Protein AF-A0A838P5G9-F1 (afdb_monomer)

Mean predicted aligned error: 15.88 Å

Secondary structure (DSSP, 8-state):
--------SSSSSSSSSS---------EEEEEEEEEETTT--B-TT-EEEESSSS-EEE--TTSEEEEEEEESEEEEEEEE-TTB--EEEEEEEE-TT-EEE--EEEPB----PPP----PPPPTT-HHHHHHHHHH-SS-EEEEEHHHHHTS---BHHHHHTTSTTEEEETTTEEEETTB-TTSEEEEETTEEPPPSSTT--SPPGGGSBGGGEEEEEEE-S--TTS-TT-SSEEEEEEE-SS-SS-EEEEEEEEE--TTTBTSEEEEPPP-TTGGGT---GGGSPPGGGTT----TT--HHHHHHHHHHTSSTTS-EEEEBPPEEEEEEEEEEEEEETTEEEEEEEEEEEEEEEEEEEEEEEEEEEE-SS-EEEEEEEEEEEEEEEEEEEEEEEEEEEETTTEEEEEEEEEEEEEEEEEEEEEEEE--

Radius of gyration: 44.43 Å; Cα contacts (8 Å, |Δi|>4): 916; chains: 1; bounding box: 111×99×99 Å

Sequence (430 aa):
MPIRYAVRSCCAFLLYLVLAGELWAQGTGRIVGRVVDAEQGAPVAGAQVELVDAPIRAVAALDGRYTLDGVPAGPVSVRVRMIGYGPKTVTGIQVPQGGTVSQDLALAGEVVQLAEISVSAEAERGTVNRALEEQRNASNIVSSITSEQIQRSPDSDAGQAVQRVSGVSVQDGKYVFVRGLGERYTTTSLNGSRIPSPEPERKVVPLDLFPAGLLEGITTSKTFTPDQPGDFSGASVNLKTREFPERRVITFSASAGLNTAATGKDLARAPLEGKEWLGFAGSARGIPAPAAGVTSLAGMSQDQINSIIGSFRNAWSARPASGLANGGFGFTVGGEDPVFSQPVGYIGSFTYSNGQEIRSGETRSLILADGTGFRPLNQTRGSTARNSVLWGGIFNLSTRLGSSSKLSLNNTYNRSADNEASELAGDNEE

pLDDT: mean 84.93, std 12.91, range [34.06, 96.0]

Foldseek 3Di:
DDDDDDPDPPVVVVVVPPPPPDPPPQFFEKEKEFEAAQPPRQGDFQKWKQWPPDRWIWGQHPRRITMTTRHGAAWTKMWIDDPQWDIDIDTGQGGHRHYYHYDYHHTYGDPPDDPDDDDDDDPDFQDPVVVVVVCVPDPFRKWKHFLVNLVVDPDFWQLRRCCPTPQWHHPPSFWIDGVNHGQQQEFEEEPLHGDQDQDPVTRTHGGRQGTSNFFRMKMWTQDDDPVDDPRHNRIYIYTYGDQADADKDKDKDKDKADDPVAAQDWDFFQDDADCVLVPDDHPQPDQFPLCVPPPDPPPPDPVSVCVNVVSVPTSQGTDTDGGHIKMKIKIKIWHWDQDPNWTKTKIKMKIKIKDKDKDAFDWDFDWDDDVVGTDTQKIKTGMKMKIKMKMKMKIKMKTADPDPDIDIDTDIDIHMHIGMDIDIDIDHPD

Nearest PDB structures (foldseek):
  8fia-assembly1_A-2  TM=3.089E-01  e=3.479E-04  Drosophila melanogaster
  1qj9-assembly1_A  TM=2.690E-01  e=4.363E-01  Escherichia coli
  8b0h-assembly1_D  TM=2.001E-01  e=2.428E+00  Homo sapiens
  6sb5-assembly1_A  TM=1.239E-01  e=6.350E-01  Mus musculus
  8a1d-assembly1_D  TM=2.658E-01  e=6.375E+00  Mus musculus

Solvent-accessible surface area (backbone atoms only — not comparable to full-atom values): 24094 Å² total; per-residue (Å²): 139,82,91,86,88,74,96,69,77,80,64,65,70,69,66,72,73,77,74,76,68,85,76,72,77,67,44,36,12,32,43,33,34,38,32,23,32,61,84,77,66,45,53,37,49,66,27,38,38,32,40,75,91,47,99,45,64,30,58,18,36,82,78,2,42,37,58,41,70,73,38,64,43,40,73,41,40,42,32,38,42,42,93,59,31,47,73,46,75,52,70,68,49,69,32,49,66,72,35,78,38,82,56,73,44,70,37,46,78,32,88,78,78,71,81,83,82,81,82,82,76,80,80,78,78,33,34,65,68,59,52,50,49,53,44,71,71,43,95,49,58,57,47,67,44,29,29,56,56,45,71,77,43,96,42,68,15,43,25,56,45,47,47,75,32,86,62,33,46,55,50,96,57,23,42,57,23,29,76,86,32,50,39,80,25,31,40,47,23,49,72,81,41,76,54,80,32,60,45,94,94,44,66,40,47,62,25,56,69,39,51,34,92,49,35,27,28,39,39,37,33,61,50,92,53,93,92,51,81,88,78,46,77,29,25,43,38,32,38,30,60,49,53,65,34,94,56,78,43,76,46,78,48,76,49,74,43,79,40,90,85,33,35,75,33,84,33,45,32,46,62,84,40,90,48,36,87,76,38,38,83,29,79,68,73,50,81,41,77,80,46,59,90,62,87,69,74,79,93,58,55,70,68,58,51,49,52,31,59,55,54,61,74,43,52,77,45,61,37,83,39,66,32,61,66,23,36,34,41,36,43,37,40,32,20,58,48,75,55,97,88,31,57,33,12,31,36,40,37,39,34,39,38,39,41,68,50,66,46,73,77,43,74,51,62,55,68,44,74,73,91,85,52,79,44,70,49,29,48,31,38,31,37,39,28,35,42,38,26,42,36,34,33,37,47,34,42,25,32,56,52,79,94,84,40,74,52,73,49,81,45,76,49,68,42,44,32,77,50,71,16,71,49,72,52,63,60,72,72,126

Structure (mmCIF, N/CA/C/O backbone):
data_AF-A0A838P5G9-F1
#
_entry.id   AF-A0A838P5G9-F1
#
loop_
_atom_site.group_PDB
_atom_site.id
_atom_site.type_symbol
_atom_site.label_atom_id
_atom_site.label_alt_id
_atom_site.label_comp_id
_atom_site.label_asym_id
_atom_site.label_entity_id
_atom_site.label_seq_id
_atom_site.pdbx_PDB_ins_code
_atom_site.Cartn_x
_atom_site.Cartn_y
_atom_site.Cartn_z
_atom_site.occupancy
_atom_site.B_iso_or_equiv
_atom_site.auth_seq_id
_atom_site.auth_comp_id
_atom_site.auth_asym_id
_atom_site.auth_atom_id
_atom_site.pdbx_PDB_model_num
ATOM 1 N N . MET A 1 1 ? -62.691 -75.522 7.517 1.00 35.53 1 MET A N 1
ATOM 2 C CA . MET A 1 1 ? -61.867 -76.159 8.572 1.00 35.53 1 MET A CA 1
ATOM 3 C C . MET A 1 1 ? -60.974 -75.094 9.199 1.00 35.53 1 MET A C 1
ATOM 5 O O . MET A 1 1 ? -60.379 -74.369 8.415 1.00 35.53 1 MET A O 1
ATOM 9 N N . PRO A 1 2 ? -60.778 -75.034 10.529 1.00 58.22 2 PRO A N 1
ATOM 10 C CA . PRO A 1 2 ? -61.745 -75.087 11.634 1.00 58.22 2 PRO A CA 1
ATOM 11 C C . PRO A 1 2 ? -61.742 -73.769 12.474 1.00 58.22 2 PRO A C 1
ATOM 13 O O . PRO A 1 2 ? -60.788 -73.009 12.421 1.00 58.22 2 PRO A O 1
ATOM 16 N N . ILE A 1 3 ? -62.867 -73.312 13.047 1.00 44.56 3 ILE A N 1
ATOM 17 C CA . ILE A 1 3 ? -63.383 -73.503 14.432 1.00 44.56 3 ILE A CA 1
ATOM 18 C C . ILE A 1 3 ? -62.380 -73.138 15.560 1.00 44.56 3 ILE A C 1
ATOM 20 O O . ILE A 1 3 ? -61.380 -73.837 15.687 1.00 44.56 3 ILE A O 1
ATOM 24 N N . ARG A 1 4 ? -62.729 -72.178 16.455 1.00 41.34 4 ARG A N 1
ATOM 25 C CA . ARG A 1 4 ? -62.987 -72.375 17.921 1.00 41.34 4 ARG A CA 1
ATOM 26 C C . ARG A 1 4 ? -62.722 -71.150 18.838 1.00 41.34 4 ARG A C 1
ATOM 28 O O . ARG A 1 4 ? -61.575 -70.769 18.994 1.00 41.34 4 ARG A O 1
ATOM 35 N N . TYR A 1 5 ? -63.786 -70.719 19.550 1.00 40.44 5 TYR A N 1
ATOM 36 C CA . TYR A 1 5 ? -63.840 -70.113 20.910 1.00 40.44 5 TYR A CA 1
ATOM 37 C C . TYR A 1 5 ? -63.117 -68.752 21.135 1.00 40.44 5 TYR A C 1
ATOM 39 O O . TYR A 1 5 ? -62.093 -68.481 20.544 1.00 40.44 5 TYR A O 1
ATOM 47 N N . ALA A 1 6 ? -63.541 -67.799 21.969 1.00 38.47 6 ALA A N 1
ATOM 48 C CA . ALA A 1 6 ? -64.527 -67.766 23.035 1.00 38.47 6 ALA A CA 1
ATOM 49 C C . ALA A 1 6 ? -64.996 -66.319 23.285 1.00 38.47 6 ALA A C 1
ATOM 51 O O . ALA A 1 6 ? -64.211 -65.374 23.320 1.00 38.47 6 ALA A O 1
ATOM 52 N N . VAL A 1 7 ? -66.288 -66.206 23.574 1.00 49.19 7 VAL A N 1
ATOM 53 C CA . VAL A 1 7 ? -66.908 -65.212 24.454 1.00 49.19 7 VAL A CA 1
ATOM 54 C C . VAL A 1 7 ? -66.029 -64.999 25.696 1.00 49.19 7 VAL A C 1
ATOM 56 O O . VAL A 1 7 ? -65.938 -65.913 26.511 1.00 49.19 7 VAL A O 1
ATOM 59 N N . ARG A 1 8 ? -65.361 -63.842 25.840 1.00 44.03 8 ARG A N 1
ATOM 60 C CA . ARG A 1 8 ? -64.748 -63.410 27.122 1.00 44.03 8 ARG A CA 1
ATOM 61 C C . ARG A 1 8 ? -64.294 -61.944 27.227 1.00 44.03 8 ARG A C 1
ATOM 63 O O . ARG A 1 8 ? -64.028 -61.509 28.339 1.00 44.03 8 ARG A O 1
ATOM 70 N N . SER A 1 9 ? -64.273 -61.149 26.153 1.00 43.53 9 SER A N 1
ATOM 71 C CA . SER A 1 9 ? -63.685 -59.789 26.216 1.00 43.53 9 SER A CA 1
ATOM 72 C C . SER A 1 9 ? -64.652 -58.616 26.429 1.00 43.53 9 SER A C 1
ATOM 74 O O . SER A 1 9 ? -64.206 -57.476 26.409 1.00 43.53 9 SER A O 1
ATOM 76 N N . CYS A 1 10 ? -65.947 -58.843 26.684 1.00 40.78 10 CYS A N 1
ATOM 77 C CA . CYS A 1 10 ? -66.887 -57.734 26.935 1.00 40.78 10 CYS A CA 1
ATOM 78 C C . CYS A 1 10 ? -67.057 -57.380 28.430 1.00 40.78 10 CYS A C 1
ATOM 80 O O . CYS A 1 10 ? -67.536 -56.299 28.752 1.00 40.78 10 CYS A O 1
ATOM 82 N N . CYS A 1 11 ? -66.615 -58.247 29.354 1.00 43.16 11 CYS A N 1
ATOM 83 C CA . CYS A 1 11 ? -66.683 -57.996 30.804 1.00 43.16 11 CYS A CA 1
ATOM 84 C C . CYS A 1 11 ? -65.402 -57.380 31.397 1.00 43.16 11 CYS A C 1
ATOM 86 O O . CYS A 1 11 ? -65.429 -56.915 32.530 1.00 43.16 11 CYS A O 1
ATOM 88 N N . ALA A 1 12 ? -64.295 -57.333 30.648 1.00 44.25 12 ALA A N 1
ATOM 89 C CA . ALA A 1 12 ? -63.028 -56.776 31.137 1.00 44.25 12 ALA A CA 1
ATOM 90 C C . ALA A 1 12 ? -62.928 -55.244 30.991 1.00 44.25 12 ALA A C 1
ATOM 92 O O . ALA A 1 12 ? -62.100 -54.627 31.651 1.00 44.25 12 ALA A O 1
ATOM 93 N N . PHE A 1 13 ? -63.791 -54.616 30.181 1.00 43.88 13 PHE A N 1
ATOM 94 C CA . PHE A 1 13 ? -63.825 -53.154 30.021 1.00 43.88 13 PHE A CA 1
ATOM 95 C C . PHE A 1 13 ? -64.747 -52.458 31.041 1.00 43.88 13 PHE A C 1
ATOM 97 O O . PHE A 1 13 ? -64.590 -51.273 31.311 1.00 43.88 13 PHE A O 1
ATOM 104 N N . LEU A 1 14 ? -65.667 -53.206 31.665 1.00 45.09 14 LEU A N 1
ATOM 105 C CA . LEU A 1 14 ? -66.559 -52.707 32.722 1.00 45.09 14 LEU A CA 1
ATOM 106 C C . LEU A 1 14 ? -65.985 -52.861 34.142 1.00 45.09 14 LEU A C 1
ATOM 108 O O . LEU A 1 14 ? -66.527 -52.278 35.075 1.00 45.09 14 LEU A O 1
ATOM 112 N N . LEU A 1 15 ? -64.879 -53.597 34.312 1.00 43.25 15 LEU A N 1
ATOM 113 C CA . LEU A 1 15 ? -64.223 -53.792 35.613 1.00 43.25 15 LEU A CA 1
ATOM 114 C C . LEU A 1 15 ? -63.037 -52.837 35.862 1.00 43.25 15 LEU A C 1
ATOM 116 O O . LEU A 1 15 ? -62.483 -52.834 36.956 1.00 43.25 15 LEU A O 1
ATOM 120 N N . TYR A 1 16 ? -62.661 -52.001 34.886 1.00 42.47 16 TYR A N 1
ATOM 121 C CA . TYR A 1 16 ? -61.626 -50.966 35.062 1.00 42.47 16 TYR A CA 1
ATOM 122 C C . TYR A 1 16 ? -62.203 -49.610 35.521 1.00 42.47 16 TYR A C 1
ATOM 124 O O . TYR A 1 16 ? -61.458 -48.667 35.767 1.00 42.47 16 TYR A O 1
ATOM 132 N N . LEU A 1 17 ? -63.530 -49.501 35.665 1.00 46.12 17 LEU A N 1
ATOM 133 C CA . LEU A 1 17 ? -64.227 -48.238 35.946 1.00 46.12 17 LEU A CA 1
ATOM 134 C C . LEU A 1 17 ? -64.658 -48.061 37.418 1.00 46.12 17 LEU A C 1
ATOM 136 O O . LEU A 1 17 ? -65.360 -47.107 37.731 1.00 46.12 17 LEU A O 1
ATOM 140 N N . VAL A 1 18 ? -64.243 -48.955 38.328 1.00 45.19 18 VAL A N 1
ATOM 141 C CA . VAL A 1 18 ? -64.693 -48.970 39.745 1.00 45.19 18 VAL A CA 1
ATOM 142 C C . VAL A 1 18 ? -63.541 -48.777 40.754 1.00 45.19 18 VAL A C 1
ATOM 144 O O . VAL A 1 18 ? -63.719 -48.909 41.956 1.00 45.19 18 VAL A O 1
ATOM 147 N N . LEU A 1 19 ? -62.354 -48.374 40.292 1.00 44.25 19 LEU A N 1
ATOM 148 C CA . LEU A 1 19 ? -61.230 -47.958 41.152 1.00 44.25 19 LEU A CA 1
ATOM 149 C C . LEU A 1 19 ? -60.925 -46.458 41.014 1.00 44.25 19 LEU A C 1
ATOM 151 O O . LEU A 1 19 ? -59.775 -46.028 41.088 1.00 44.25 19 LEU A O 1
ATOM 155 N N . ALA A 1 20 ? -61.969 -45.642 40.845 1.00 45.06 20 ALA A N 1
ATOM 156 C CA . ALA A 1 20 ? -61.895 -44.236 41.218 1.00 45.06 20 ALA A CA 1
ATOM 157 C C . ALA A 1 20 ? -61.847 -44.190 42.749 1.00 45.06 20 ALA A C 1
ATOM 159 O O . ALA A 1 20 ? -62.879 -44.210 43.417 1.00 45.06 20 ALA A O 1
ATOM 160 N N . GLY A 1 21 ? -60.627 -44.233 43.290 1.00 41.28 21 GLY A N 1
ATOM 161 C CA . GLY A 1 21 ? -60.379 -43.960 44.696 1.00 41.28 21 GLY A CA 1
ATOM 162 C C . GLY A 1 21 ? -61.084 -42.670 45.088 1.00 41.28 21 GLY A C 1
ATOM 163 O O . GLY A 1 21 ? -61.168 -41.733 44.291 1.00 41.28 21 GLY A O 1
ATOM 164 N N . GLU A 1 22 ? -61.628 -42.663 46.297 1.00 34.06 22 GLU A N 1
ATOM 165 C CA . GLU A 1 22 ? -62.286 -41.513 46.888 1.00 34.06 22 GLU A CA 1
ATOM 166 C C . GLU A 1 22 ? -61.363 -40.289 46.805 1.00 34.06 22 GLU A C 1
ATOM 168 O O . GLU A 1 22 ? -60.467 -40.091 47.624 1.00 34.06 22 GLU A O 1
ATOM 173 N N . LEU A 1 23 ? -61.579 -39.452 45.791 1.00 34.91 23 LEU A N 1
ATOM 174 C CA . LEU A 1 23 ? -61.137 -38.071 45.788 1.00 34.91 23 LEU A CA 1
ATOM 175 C C . LEU A 1 23 ? -61.987 -37.387 46.848 1.00 34.91 23 LEU A C 1
ATOM 177 O O . LEU A 1 23 ? -63.082 -36.896 46.582 1.00 34.91 23 LEU A O 1
ATOM 181 N N . TRP A 1 24 ? -61.488 -37.421 48.079 1.00 42.03 24 TRP A N 1
ATOM 182 C CA . TRP A 1 24 ? -61.946 -36.535 49.126 1.00 42.03 24 TRP A CA 1
ATOM 183 C C . TRP A 1 24 ? -61.845 -35.132 48.543 1.00 42.03 24 TRP A C 1
ATOM 185 O O . TRP A 1 24 ? -60.748 -34.634 48.284 1.00 42.03 24 TRP A O 1
ATOM 195 N N . ALA A 1 25 ? -62.992 -34.513 48.278 1.00 44.31 25 ALA A N 1
ATOM 196 C CA . ALA A 1 25 ? -63.051 -33.084 48.078 1.00 44.31 25 ALA A CA 1
ATOM 197 C C . ALA A 1 25 ? -62.502 -32.469 49.369 1.00 44.31 25 ALA A C 1
ATOM 199 O O . ALA A 1 25 ? -63.207 -32.392 50.376 1.00 44.31 25 ALA A O 1
ATOM 200 N N . GLN A 1 26 ? -61.212 -32.121 49.373 1.00 61.28 26 GLN A N 1
ATOM 201 C CA . GLN A 1 26 ? -60.625 -31.332 50.443 1.00 61.28 26 GLN A CA 1
ATOM 202 C C . GLN A 1 26 ? -61.437 -30.047 50.468 1.00 61.28 26 GLN A C 1
ATOM 204 O O . GLN A 1 26 ? -61.394 -29.270 49.514 1.00 61.28 26 GLN A O 1
ATOM 209 N N . GLY A 1 27 ? -62.282 -29.877 51.486 1.00 73.19 27 GLY A N 1
ATOM 210 C CA . GLY A 1 27 ? -63.126 -28.696 51.520 1.00 73.19 27 GLY A CA 1
ATOM 211 C C . GLY A 1 27 ? -62.227 -27.469 51.546 1.00 73.19 27 GLY A C 1
ATOM 212 O O . GLY A 1 27 ? -61.234 -27.422 52.268 1.00 73.19 27 GLY A O 1
ATOM 213 N N . THR A 1 28 ? -62.537 -26.507 50.696 1.00 85.62 28 THR A N 1
ATOM 214 C CA . THR A 1 28 ? -61.751 -25.288 50.565 1.00 85.62 28 THR A CA 1
ATOM 215 C C . THR A 1 28 ? -62.223 -24.249 51.576 1.00 85.62 28 THR A C 1
ATOM 217 O O . THR A 1 28 ? -63.402 -24.212 51.928 1.00 85.62 28 THR A O 1
ATOM 220 N N . GLY A 1 29 ? -61.324 -23.388 52.029 1.00 89.50 29 GLY A N 1
ATOM 221 C CA . GLY A 1 29 ? -61.617 -22.184 52.796 1.00 89.50 29 GLY A CA 1
ATOM 222 C C . GLY A 1 29 ? -61.146 -20.927 52.066 1.00 89.50 29 GLY A C 1
ATOM 223 O O . GLY A 1 29 ? -60.797 -20.951 50.881 1.00 89.50 29 GLY A O 1
ATOM 224 N N . ARG A 1 30 ? -61.143 -19.812 52.794 1.00 92.56 30 ARG A N 1
ATOM 225 C CA . ARG A 1 30 ? -60.738 -18.493 52.297 1.00 92.56 30 ARG A CA 1
ATOM 226 C C . ARG A 1 30 ? -59.722 -17.863 53.243 1.00 92.56 30 ARG A C 1
ATOM 228 O O . ARG A 1 30 ? -59.878 -17.945 54.459 1.00 92.56 30 ARG A O 1
ATOM 235 N N . ILE A 1 31 ? -58.713 -17.190 52.700 1.00 93.50 31 ILE A N 1
ATOM 236 C CA . ILE A 1 31 ? -57.800 -16.344 53.480 1.00 93.50 31 ILE A CA 1
ATOM 237 C C . ILE A 1 31 ? -58.039 -14.894 53.079 1.00 93.50 31 ILE A C 1
ATOM 239 O O . ILE A 1 31 ? -58.021 -14.560 51.896 1.00 93.50 31 ILE A O 1
ATOM 243 N N . VAL A 1 32 ? -58.265 -14.029 54.058 1.00 94.94 32 VAL A N 1
ATOM 244 C CA . VAL A 1 32 ? -58.373 -12.578 53.876 1.00 94.94 32 VAL A CA 1
ATOM 245 C C . VAL A 1 32 ? -57.344 -11.881 54.750 1.00 94.94 32 VAL A C 1
ATOM 247 O O . VAL A 1 32 ? -56.903 -12.429 55.755 1.00 94.94 32 VAL A O 1
ATOM 250 N N . GLY A 1 33 ? -56.954 -10.668 54.392 1.00 93.81 33 GLY A N 1
ATOM 251 C CA . GLY A 1 33 ? -56.051 -9.884 55.226 1.00 93.81 33 GLY A CA 1
ATOM 252 C C . GLY A 1 33 ? -55.563 -8.637 54.523 1.00 93.81 33 GLY A C 1
ATOM 253 O O . GLY A 1 33 ? -56.065 -8.275 53.453 1.00 93.81 33 GLY A O 1
ATOM 254 N N . ARG A 1 34 ? -54.576 -7.983 55.126 1.00 94.75 34 ARG A N 1
ATOM 255 C CA . ARG A 1 34 ? -53.936 -6.782 54.599 1.00 94.75 34 ARG A CA 1
ATOM 256 C C . ARG A 1 34 ? -52.432 -6.976 54.439 1.00 94.75 34 ARG A C 1
ATOM 258 O O . ARG A 1 34 ? -51.777 -7.537 55.315 1.00 94.75 34 ARG A O 1
ATOM 265 N N . VAL A 1 35 ? -51.884 -6.474 53.337 1.00 95.00 35 VAL A N 1
ATOM 266 C CA . VAL A 1 35 ? -50.443 -6.320 53.139 1.00 95.00 35 VAL A CA 1
ATOM 267 C C . VAL A 1 35 ? -50.037 -4.913 53.568 1.00 95.00 35 VAL A C 1
ATOM 269 O O . VAL A 1 35 ? -50.587 -3.926 53.072 1.00 95.00 35 VAL A O 1
ATOM 272 N N . VAL A 1 36 ? -49.096 -4.824 54.502 1.00 95.12 36 VAL A N 1
ATOM 273 C CA . VAL A 1 36 ? -48.602 -3.558 55.059 1.00 95.12 36 VAL A CA 1
ATOM 274 C C . VAL A 1 36 ? -47.082 -3.489 55.024 1.00 95.12 36 VAL A C 1
ATOM 276 O O . VAL A 1 36 ? -46.397 -4.511 55.019 1.00 95.12 36 VAL A O 1
ATOM 279 N N . ASP A 1 37 ? -46.560 -2.274 55.007 1.00 92.06 37 ASP A N 1
ATOM 280 C CA . ASP A 1 37 ? -45.150 -1.987 55.210 1.00 92.06 37 ASP A CA 1
ATOM 281 C C . ASP A 1 37 ? -44.780 -2.269 56.677 1.00 92.06 37 ASP A C 1
ATOM 283 O O . ASP A 1 37 ? -45.479 -1.830 57.593 1.00 92.06 37 ASP A O 1
ATOM 287 N N . ALA A 1 38 ? -43.719 -3.041 56.909 1.00 89.75 38 ALA A N 1
ATOM 288 C CA . ALA A 1 38 ? -43.307 -3.465 58.245 1.00 89.75 38 ALA A CA 1
ATOM 289 C C . ALA A 1 38 ? -42.738 -2.323 59.103 1.00 89.75 38 ALA A C 1
ATOM 291 O O . ALA A 1 38 ? -42.779 -2.426 60.328 1.00 89.75 38 ALA A O 1
ATOM 292 N N . GLU A 1 39 ? -42.225 -1.257 58.486 1.00 85.44 39 GLU A N 1
ATOM 293 C CA . GLU A 1 39 ? -41.638 -0.112 59.187 1.00 85.44 39 GLU A CA 1
ATOM 294 C C . GLU A 1 39 ? -42.650 1.023 59.349 1.00 85.44 39 GLU A C 1
ATOM 296 O O . GLU A 1 39 ? -42.769 1.611 60.423 1.00 85.44 39 GLU A O 1
ATOM 301 N N . GLN A 1 40 ? -43.401 1.325 58.288 1.00 84.06 40 GLN A N 1
ATOM 302 C CA . GLN A 1 40 ? -44.286 2.493 58.234 1.00 84.06 40 GLN A CA 1
ATOM 303 C C . GLN A 1 40 ? -45.756 2.155 58.515 1.00 84.06 40 GLN A C 1
ATOM 305 O O . GLN A 1 40 ? -46.569 3.057 58.716 1.00 84.06 40 GLN A O 1
ATOM 310 N N . GLY A 1 41 ? -46.134 0.871 58.489 1.00 84.88 41 GLY A N 1
ATOM 311 C CA . GLY A 1 41 ? -47.520 0.418 58.670 1.00 84.88 41 GLY A CA 1
ATOM 312 C C . GLY A 1 41 ? -48.478 0.824 57.540 1.00 84.88 41 GLY A C 1
ATOM 313 O O . GLY A 1 41 ? -49.684 0.578 57.631 1.00 84.88 41 GLY A O 1
ATOM 314 N N . ALA A 1 42 ? -47.969 1.448 56.475 1.00 90.06 42 ALA A N 1
ATOM 315 C CA . ALA A 1 42 ? -48.749 1.879 55.323 1.00 90.06 42 ALA A CA 1
ATOM 316 C C . ALA A 1 42 ? -49.232 0.669 54.497 1.00 90.06 42 ALA A C 1
ATOM 318 O O . ALA A 1 42 ? -48.522 -0.334 54.410 1.00 90.06 42 ALA A O 1
ATOM 319 N N . PRO A 1 43 ? -50.428 0.718 53.879 1.00 91.00 43 PRO A N 1
ATOM 320 C CA . PRO A 1 43 ? -50.873 -0.346 52.982 1.00 91.00 43 PRO A CA 1
ATOM 321 C C . PRO A 1 43 ? -49.979 -0.466 51.748 1.00 91.00 43 PRO A C 1
ATOM 323 O O . PRO A 1 43 ? -49.687 0.534 51.095 1.00 91.00 43 PRO A O 1
ATOM 326 N N . VAL A 1 44 ? -49.626 -1.699 51.381 1.00 91.69 44 VAL A N 1
ATOM 327 C CA . VAL A 1 44 ? -48.850 -1.986 50.166 1.00 91.69 44 VAL A CA 1
ATOM 328 C C . VAL A 1 44 ? -49.799 -2.449 49.064 1.00 91.69 44 VAL A C 1
ATOM 330 O O . VAL A 1 44 ? -50.187 -3.617 48.992 1.00 91.69 44 VAL A O 1
ATOM 333 N N . ALA A 1 45 ? -50.190 -1.512 48.204 1.00 92.19 45 ALA A N 1
ATOM 334 C CA . ALA A 1 45 ? -51.015 -1.794 47.034 1.00 92.19 45 ALA A CA 1
ATOM 335 C C . ALA A 1 45 ? -50.223 -2.545 45.951 1.00 92.19 45 ALA A C 1
ATOM 337 O O . ALA A 1 45 ? -49.037 -2.291 45.746 1.00 92.19 45 ALA A O 1
ATOM 338 N N . GLY A 1 46 ? -50.879 -3.458 45.230 1.00 89.75 46 GLY A N 1
ATOM 339 C CA . GLY A 1 46 ? -50.265 -4.191 44.116 1.00 89.75 46 GLY A CA 1
ATOM 340 C C . GLY A 1 46 ? -49.348 -5.351 44.521 1.00 89.75 46 GLY A C 1
ATOM 341 O O . GLY A 1 46 ? -48.819 -6.031 43.641 1.00 89.75 46 GLY A O 1
ATOM 342 N N . ALA A 1 47 ? -49.187 -5.622 45.821 1.00 92.44 47 ALA A N 1
ATOM 343 C CA . ALA A 1 47 ? -48.443 -6.784 46.298 1.00 92.44 47 ALA A CA 1
ATOM 344 C C . ALA A 1 47 ? -49.104 -8.089 45.825 1.00 92.44 47 ALA A C 1
ATOM 346 O O . ALA A 1 47 ? -50.316 -8.274 45.960 1.00 92.44 47 ALA A O 1
ATOM 347 N N . GLN A 1 48 ? -48.302 -9.005 45.285 1.00 94.81 48 GLN A N 1
ATOM 348 C CA . GLN A 1 48 ? -48.766 -10.319 44.850 1.00 94.81 48 GLN A CA 1
ATOM 349 C C . GLN A 1 48 ? -48.725 -11.284 46.029 1.00 94.81 48 GLN A C 1
ATOM 351 O O . GLN A 1 48 ? -47.660 -11.503 46.603 1.00 94.81 48 GLN A O 1
ATOM 356 N N . VAL A 1 49 ? -49.872 -11.865 46.370 1.00 94.56 49 VAL A N 1
ATOM 357 C CA . VAL A 1 49 ? -50.025 -12.876 47.417 1.00 94.56 49 VAL A CA 1
ATOM 358 C C . VAL A 1 49 ? -50.340 -14.210 46.747 1.00 94.56 49 VAL A C 1
ATOM 360 O O . VAL A 1 49 ? -51.310 -14.315 46.003 1.00 94.56 49 VAL A O 1
ATOM 363 N N . GLU A 1 50 ? -49.528 -15.232 46.984 1.00 94.69 50 GLU A N 1
ATOM 364 C CA . GLU A 1 50 ? -49.667 -16.558 46.377 1.00 94.69 50 GLU A CA 1
ATOM 365 C C . GLU A 1 50 ? -49.588 -17.668 47.427 1.00 94.69 50 GLU A C 1
ATOM 367 O O . GLU A 1 50 ? -48.866 -17.558 48.422 1.00 94.69 50 GLU A O 1
ATOM 372 N N . LEU A 1 51 ? -50.322 -18.757 47.203 1.00 93.00 51 LEU A N 1
ATOM 373 C CA . LEU A 1 51 ? -50.120 -19.991 47.954 1.00 93.00 51 LEU A CA 1
ATOM 374 C C . LEU A 1 51 ? -48.875 -20.702 47.411 1.00 93.00 51 LEU A C 1
ATOM 376 O O . LEU A 1 51 ? -48.712 -20.819 46.200 1.00 93.00 51 LEU A O 1
ATOM 380 N N . VAL A 1 52 ? -47.991 -21.181 48.286 1.00 89.50 52 VAL A N 1
ATOM 381 C CA . VAL A 1 52 ? -46.725 -21.801 47.848 1.00 89.50 52 VAL A CA 1
ATOM 382 C C . VAL A 1 52 ? -46.961 -23.124 47.108 1.00 89.50 52 VAL A C 1
ATOM 384 O O . VAL A 1 52 ? -46.290 -23.389 46.113 1.00 89.50 52 VAL A O 1
ATOM 387 N N . ASP A 1 53 ? -47.945 -23.907 47.554 1.00 82.44 53 ASP A N 1
ATOM 388 C CA . ASP A 1 53 ? -48.182 -25.279 47.082 1.00 82.44 53 ASP A CA 1
ATOM 389 C C . ASP A 1 53 ? -49.402 -25.412 46.149 1.00 82.44 53 ASP A C 1
ATOM 391 O O . ASP A 1 53 ? -49.781 -26.519 45.769 1.00 82.44 53 ASP A O 1
ATOM 395 N N . ALA A 1 54 ? -50.035 -24.299 45.760 1.00 84.69 54 ALA A N 1
ATOM 396 C CA . ALA A 1 54 ? -51.166 -24.305 44.831 1.00 84.69 54 ALA A CA 1
ATOM 397 C C . ALA A 1 54 ? -51.157 -23.070 43.918 1.00 84.69 54 ALA A C 1
ATOM 399 O O . ALA A 1 54 ? -50.684 -22.009 44.318 1.00 84.69 54 ALA A O 1
ATOM 400 N N . PRO A 1 55 ? -51.749 -23.142 42.713 1.00 86.81 55 PRO A N 1
ATOM 401 C CA . PRO A 1 55 ? -51.806 -22.020 41.775 1.00 86.81 55 PRO A CA 1
ATOM 402 C C . PRO A 1 55 ? -52.845 -20.945 42.167 1.00 86.81 55 PRO A C 1
ATOM 404 O O . PRO A 1 55 ? -53.469 -20.342 41.299 1.00 86.81 55 PRO A O 1
ATOM 407 N N . ILE A 1 56 ? -53.046 -20.694 43.463 1.00 90.50 56 ILE A N 1
ATOM 408 C CA . ILE A 1 56 ? -53.992 -19.701 43.988 1.00 90.50 56 ILE A CA 1
ATOM 409 C C . ILE A 1 56 ? -53.228 -18.411 44.265 1.00 90.50 56 ILE A C 1
ATOM 411 O O . ILE A 1 56 ? -52.237 -18.411 44.998 1.00 90.50 56 ILE A O 1
ATOM 415 N N . ARG A 1 57 ? -53.680 -17.310 43.662 1.00 93.19 57 ARG A N 1
ATOM 416 C CA . ARG A 1 57 ? -53.013 -16.008 43.735 1.00 93.19 57 ARG A CA 1
ATOM 417 C C . ARG A 1 57 ? -54.031 -14.888 43.856 1.00 93.19 57 ARG A C 1
ATOM 419 O O . ARG A 1 57 ? -55.127 -14.979 43.312 1.00 93.19 57 ARG A O 1
ATOM 426 N N . ALA A 1 58 ? -53.628 -13.816 44.515 1.00 93.19 58 ALA A N 1
ATOM 427 C CA . ALA A 1 58 ? -54.375 -12.581 44.638 1.00 93.19 58 ALA A CA 1
ATOM 428 C C . ALA A 1 58 ? -53.427 -11.387 44.558 1.00 93.19 58 ALA A C 1
ATOM 430 O O . ALA A 1 58 ? -52.233 -11.493 44.840 1.00 93.19 58 ALA A O 1
ATOM 431 N N . VAL A 1 59 ? -53.970 -10.234 44.187 1.00 93.25 59 VAL A N 1
ATOM 432 C CA . VAL A 1 59 ? -53.248 -8.962 44.199 1.00 93.25 59 VAL A CA 1
ATOM 433 C C . VAL A 1 59 ? -53.887 -8.076 45.258 1.00 93.25 59 VAL A C 1
ATOM 435 O O . VAL A 1 59 ? -55.112 -7.969 45.315 1.00 93.25 59 VAL A O 1
ATOM 438 N N . ALA A 1 60 ? -53.066 -7.464 46.108 1.00 93.56 60 ALA A N 1
ATOM 439 C CA . ALA A 1 60 ? -53.538 -6.540 47.129 1.00 93.56 60 ALA A CA 1
ATOM 440 C C . ALA A 1 60 ? -54.127 -5.270 46.489 1.00 93.56 60 ALA A C 1
ATOM 442 O O . ALA A 1 60 ? -53.514 -4.658 45.609 1.00 93.56 60 ALA A O 1
ATOM 443 N N . ALA A 1 61 ? -55.315 -4.869 46.941 1.00 91.56 61 ALA A N 1
ATOM 444 C CA . ALA A 1 61 ? -56.015 -3.668 46.497 1.00 91.56 61 ALA A CA 1
ATOM 445 C C . ALA A 1 61 ? -55.321 -2.378 46.980 1.00 91.56 61 ALA A C 1
ATOM 447 O O . ALA A 1 61 ? -54.322 -2.417 47.698 1.00 91.56 61 ALA A O 1
ATOM 448 N N . LEU A 1 62 ? -55.860 -1.213 46.601 1.00 88.69 62 LEU A N 1
ATOM 449 C CA . LEU A 1 62 ? -55.285 0.099 46.937 1.00 88.69 62 LEU A CA 1
ATOM 450 C C . LEU A 1 62 ? -55.187 0.348 48.454 1.00 88.69 62 LEU A C 1
ATOM 452 O O . LEU A 1 62 ? -54.294 1.044 48.923 1.00 88.69 62 LEU A O 1
ATOM 456 N N . ASP A 1 63 ? -56.092 -0.247 49.228 1.00 86.81 63 ASP A N 1
ATOM 457 C CA . ASP A 1 63 ? -56.099 -0.202 50.689 1.00 86.81 63 ASP A CA 1
ATOM 458 C C . ASP A 1 63 ? -55.243 -1.311 51.333 1.00 86.81 63 ASP A C 1
ATOM 460 O O . ASP A 1 63 ? -55.227 -1.432 52.560 1.00 86.81 63 ASP A O 1
ATOM 464 N N . GLY A 1 64 ? -54.520 -2.100 50.531 1.00 88.12 64 GLY A N 1
ATOM 465 C CA . GLY A 1 64 ? -53.670 -3.217 50.941 1.00 88.12 64 GLY A CA 1
ATOM 466 C C . GLY A 1 64 ? -54.423 -4.525 51.184 1.00 88.12 64 GLY A C 1
ATOM 467 O O . GLY A 1 64 ? -53.794 -5.512 51.558 1.00 88.12 64 GLY A O 1
ATOM 468 N N . ARG A 1 65 ? -55.752 -4.579 51.018 1.00 93.06 65 ARG A N 1
ATOM 469 C CA . ARG A 1 65 ? -56.523 -5.802 51.293 1.00 93.06 65 ARG A CA 1
ATOM 470 C C . ARG A 1 65 ? -56.362 -6.844 50.194 1.00 93.06 65 ARG A C 1
ATOM 472 O O . ARG A 1 65 ? -56.335 -6.508 49.014 1.00 93.06 65 ARG A O 1
ATOM 479 N N . TYR A 1 66 ? -56.326 -8.114 50.578 1.00 94.38 66 TYR A N 1
ATOM 480 C CA . TYR A 1 66 ? -56.292 -9.243 49.653 1.00 94.38 66 TYR A CA 1
ATOM 481 C C . TYR A 1 66 ? -57.292 -10.332 50.064 1.00 94.38 66 TYR A C 1
ATOM 483 O O . TYR A 1 66 ? -57.782 -10.383 51.195 1.00 94.38 66 TYR A O 1
ATOM 491 N N . THR A 1 67 ? -57.628 -11.202 49.116 1.00 94.75 67 THR A N 1
ATOM 492 C CA . THR A 1 67 ? -58.464 -12.384 49.335 1.00 94.75 67 THR A CA 1
ATOM 493 C C . THR A 1 67 ? -57.933 -13.530 48.487 1.00 94.75 67 THR A C 1
ATOM 495 O O . THR A 1 67 ? -57.837 -13.382 47.275 1.00 94.75 67 THR A O 1
ATOM 498 N N . LEU A 1 68 ? -57.639 -14.666 49.115 1.00 91.69 68 LEU A N 1
ATOM 499 C CA . LEU A 1 68 ? -57.394 -15.942 48.449 1.00 91.69 68 LEU A CA 1
ATOM 500 C C . LEU A 1 68 ? -58.618 -16.838 48.651 1.00 91.69 68 LEU A C 1
ATOM 502 O O . LEU A 1 68 ? -58.903 -17.251 49.777 1.00 91.69 68 LEU A O 1
ATOM 506 N N . ASP A 1 69 ? -59.325 -17.133 47.566 1.00 91.19 69 ASP A N 1
ATOM 507 C CA . ASP A 1 69 ? -60.460 -18.056 47.550 1.00 91.19 69 ASP A CA 1
ATOM 508 C C . ASP A 1 69 ? -60.017 -19.463 47.122 1.00 91.19 69 ASP A C 1
ATOM 510 O O . ASP A 1 69 ? -59.043 -19.628 46.387 1.00 91.19 69 ASP A O 1
ATOM 514 N N . GLY A 1 70 ? -60.741 -20.490 47.573 1.00 87.50 70 GLY A N 1
ATOM 515 C CA . GLY A 1 70 ? -60.485 -21.874 47.161 1.00 87.50 70 GLY A CA 1
ATOM 516 C C . GLY A 1 70 ? -59.251 -22.516 47.808 1.00 87.50 70 GLY A C 1
ATOM 517 O O . GLY A 1 70 ? -58.704 -23.466 47.256 1.00 87.50 70 GLY A O 1
ATOM 518 N N . VAL A 1 71 ? -58.795 -22.016 48.961 1.00 90.06 71 VAL A N 1
ATOM 519 C CA . VAL A 1 71 ? -57.584 -22.507 49.639 1.00 90.06 71 VAL A CA 1
ATOM 520 C C . VAL A 1 71 ? -57.857 -23.876 50.282 1.00 90.06 71 VAL A C 1
ATOM 522 O O . VAL A 1 71 ? -58.838 -23.983 51.015 1.00 90.06 71 VAL A O 1
ATOM 525 N N . PRO A 1 72 ? -57.038 -24.922 50.060 1.00 88.81 72 PRO A N 1
ATOM 526 C CA . PRO A 1 72 ? -57.227 -26.224 50.708 1.00 88.81 72 PRO A CA 1
ATOM 527 C C . PRO A 1 72 ? -57.272 -26.115 52.240 1.00 88.81 72 PRO A C 1
ATOM 529 O O . PRO A 1 72 ? -56.469 -25.389 52.828 1.00 88.81 72 PRO A O 1
ATOM 532 N N . ALA A 1 73 ? -58.202 -26.821 52.893 1.00 85.94 73 ALA A N 1
ATOM 533 C CA . ALA A 1 73 ? -58.251 -26.865 54.355 1.00 85.94 73 ALA A CA 1
ATOM 534 C C . ALA A 1 73 ? -57.021 -27.578 54.942 1.00 85.94 73 ALA A C 1
ATOM 536 O O . ALA A 1 73 ? -56.579 -28.604 54.425 1.00 85.94 73 ALA A O 1
ATOM 537 N N . GLY A 1 74 ? -56.508 -27.051 56.055 1.00 86.25 74 GLY A N 1
ATOM 538 C CA . GLY A 1 74 ? -55.287 -27.523 56.712 1.00 86.25 74 GLY A CA 1
ATOM 539 C C . GLY A 1 74 ? -54.190 -26.452 56.804 1.00 86.25 74 GLY A C 1
ATOM 540 O O . GLY A 1 74 ? -54.452 -25.276 56.540 1.00 86.25 74 GLY A O 1
ATOM 541 N N . PRO A 1 75 ? -52.967 -26.832 57.223 1.00 89.94 75 PRO A N 1
ATOM 542 C CA . PRO A 1 75 ? -51.829 -25.924 57.291 1.00 89.94 75 PRO A CA 1
ATOM 543 C C . PRO A 1 75 ? -51.355 -25.546 55.888 1.00 89.94 75 PRO A C 1
ATOM 545 O O . PRO A 1 75 ? -50.933 -26.408 55.120 1.00 89.94 75 PRO A O 1
ATOM 548 N N . VAL A 1 76 ? -51.350 -24.252 55.581 1.00 91.88 76 VAL A N 1
ATOM 549 C CA . VAL A 1 76 ? -50.843 -23.734 54.306 1.00 91.88 76 VAL A CA 1
ATOM 550 C C . VAL A 1 76 ? -49.764 -22.675 54.503 1.00 91.88 76 VAL A C 1
ATOM 552 O O . VAL A 1 76 ? -49.636 -22.070 55.572 1.00 91.88 76 VAL A O 1
ATOM 555 N N . SER A 1 77 ? -48.984 -22.452 53.446 1.00 93.44 77 SER A N 1
ATOM 556 C CA . SER A 1 77 ? -47.957 -21.414 53.395 1.00 93.44 77 SER A CA 1
ATOM 557 C C . SER A 1 77 ? -48.310 -20.368 52.345 1.00 93.44 77 SER A C 1
ATOM 559 O O . SER A 1 77 ? -48.537 -20.699 51.180 1.00 93.44 77 SER A O 1
ATOM 561 N N . VAL A 1 78 ? -48.332 -19.102 52.754 1.00 93.94 78 VAL A N 1
ATOM 562 C CA . VAL A 1 78 ? -48.628 -17.959 51.884 1.00 93.94 78 VAL A CA 1
ATOM 563 C C . VAL A 1 78 ? -47.358 -17.146 51.685 1.00 93.94 78 VAL A C 1
ATOM 565 O O . VAL A 1 78 ? -46.678 -16.788 52.649 1.00 93.94 78 VAL A O 1
ATOM 568 N N . ARG A 1 79 ? -47.039 -16.843 50.429 1.00 94.19 79 ARG A N 1
ATOM 569 C CA . ARG A 1 79 ? -45.922 -15.988 50.039 1.00 94.19 79 ARG A CA 1
ATOM 570 C C . ARG A 1 79 ? -46.442 -14.672 49.487 1.00 94.19 79 ARG A C 1
ATOM 572 O O . ARG A 1 79 ? -47.369 -14.656 48.688 1.00 94.19 79 ARG A O 1
ATOM 579 N N . VAL A 1 80 ? -45.811 -13.574 49.879 1.00 95.00 80 VAL A N 1
ATOM 580 C CA . VAL A 1 80 ? -46.092 -12.239 49.353 1.00 95.00 80 VAL A CA 1
ATOM 581 C C . VAL A 1 80 ? -44.837 -11.619 48.742 1.00 95.00 80 VAL A C 1
ATOM 583 O O . VAL A 1 80 ? -43.737 -11.756 49.286 1.00 95.00 80 VAL A O 1
ATOM 586 N N . ARG A 1 81 ? -44.992 -10.969 47.584 1.00 91.62 81 ARG A N 1
ATOM 587 C CA . ARG A 1 81 ? -43.909 -10.318 46.832 1.00 91.62 81 ARG A CA 1
ATOM 588 C C . ARG A 1 81 ? -44.362 -8.959 46.306 1.00 91.62 81 ARG A C 1
ATOM 590 O O . ARG A 1 81 ? -45.472 -8.827 45.793 1.00 91.62 81 ARG A O 1
ATOM 597 N N . MET A 1 82 ? -43.478 -7.972 46.389 1.00 89.25 82 MET A N 1
ATOM 598 C CA . MET A 1 82 ? -43.660 -6.646 45.801 1.00 89.25 82 MET A CA 1
ATOM 599 C C . MET A 1 82 ? -42.292 -6.080 45.410 1.00 89.25 82 MET A C 1
ATOM 601 O O . MET A 1 82 ? -41.304 -6.331 46.094 1.00 89.25 82 MET A O 1
ATOM 605 N N . ILE A 1 83 ? -42.217 -5.339 44.304 1.00 84.69 83 ILE A N 1
ATOM 606 C CA . ILE A 1 83 ? -40.973 -4.666 43.899 1.00 84.69 83 ILE A CA 1
ATOM 607 C C . ILE A 1 83 ? -40.623 -3.602 44.949 1.00 84.69 83 ILE A C 1
ATOM 609 O O . ILE A 1 83 ? -41.497 -2.850 45.369 1.00 84.69 83 ILE A O 1
ATOM 613 N N . GLY A 1 84 ? -39.353 -3.548 45.364 1.00 82.69 84 GLY A N 1
ATOM 614 C CA . GLY A 1 84 ? -38.883 -2.668 46.443 1.00 82.69 84 GLY A CA 1
ATOM 615 C C . GLY A 1 84 ? -39.061 -3.241 47.857 1.00 82.69 84 GLY A C 1
ATOM 616 O O . GLY A 1 84 ? -38.724 -2.569 48.827 1.00 82.69 84 GLY A O 1
ATOM 617 N N . TYR A 1 85 ? -39.560 -4.476 47.979 1.00 87.38 85 TYR A N 1
ATOM 618 C CA . TYR A 1 85 ? -39.736 -5.196 49.240 1.00 87.38 85 TYR A CA 1
ATOM 619 C C . TYR A 1 85 ? -39.131 -6.598 49.164 1.00 87.38 85 TYR A C 1
ATOM 621 O O . TYR A 1 85 ? -39.192 -7.258 48.122 1.00 87.38 85 TYR A O 1
ATOM 629 N N . GLY A 1 86 ? -38.620 -7.089 50.291 1.00 85.88 86 GLY A N 1
ATOM 630 C CA . GLY A 1 86 ? -38.140 -8.462 50.387 1.00 85.88 86 GLY A CA 1
ATOM 631 C C . GLY A 1 86 ? -39.295 -9.470 50.390 1.00 85.88 86 GLY A C 1
ATOM 632 O O . GLY A 1 86 ? -40.319 -9.231 51.040 1.00 85.88 86 GLY A O 1
ATOM 633 N N . PRO A 1 87 ? -39.191 -10.607 49.672 1.00 88.94 87 PRO A N 1
ATOM 634 C CA . PRO A 1 87 ? -40.252 -11.607 49.644 1.00 88.94 87 PRO A CA 1
ATOM 635 C C . PRO A 1 87 ? -40.436 -12.234 51.032 1.00 88.94 87 PRO A C 1
ATOM 637 O O . PRO A 1 87 ? -39.474 -12.681 51.655 1.00 88.94 87 PRO A O 1
ATOM 640 N N . LYS A 1 88 ? -41.683 -12.345 51.499 1.00 91.81 88 LYS A N 1
ATOM 641 C CA . LYS A 1 88 ? -41.999 -12.959 52.798 1.00 91.81 88 LYS A CA 1
ATOM 642 C C . LYS A 1 88 ? -42.888 -14.176 52.620 1.00 91.81 88 LYS A C 1
ATOM 644 O O . LYS A 1 88 ? -43.874 -14.118 51.894 1.00 91.81 88 LYS A O 1
ATOM 649 N N . THR A 1 89 ? -42.553 -15.266 53.307 1.00 92.94 89 THR A N 1
ATOM 650 C CA . THR A 1 89 ? -43.387 -16.474 53.374 1.00 92.94 89 THR A CA 1
ATOM 651 C C . THR A 1 89 ? -43.825 -16.701 54.817 1.00 92.94 89 THR A C 1
ATOM 653 O O . THR A 1 89 ? -42.984 -16.737 55.712 1.00 92.94 89 THR A O 1
ATOM 656 N N . VAL A 1 90 ? -45.130 -16.841 55.040 1.00 90.75 90 VAL A N 1
ATOM 657 C CA . VAL A 1 90 ? -45.727 -17.193 56.335 1.00 90.75 90 VAL A CA 1
ATOM 658 C C . VAL A 1 90 ? -46.236 -18.624 56.236 1.00 90.75 90 VAL A C 1
ATOM 660 O O . VAL A 1 90 ? -47.056 -18.927 55.371 1.00 90.75 90 VAL A O 1
ATOM 663 N N . THR A 1 91 ? -45.719 -19.505 57.087 1.00 91.94 91 THR A N 1
ATOM 664 C CA . THR A 1 91 ? -46.043 -20.936 57.099 1.00 91.94 91 THR A CA 1
ATOM 665 C C . THR A 1 91 ? -46.997 -21.274 58.246 1.00 91.94 91 THR A C 1
ATOM 667 O O . THR A 1 91 ? -47.048 -20.571 59.255 1.00 91.94 91 THR A O 1
ATOM 670 N N . GLY A 1 92 ? -47.753 -22.367 58.104 1.00 86.50 92 GLY A N 1
ATOM 671 C CA . GLY A 1 92 ? -48.576 -22.916 59.188 1.00 86.50 92 GLY A CA 1
ATOM 672 C C . GLY A 1 92 ? -49.914 -22.208 59.423 1.00 86.50 92 GLY A C 1
ATOM 673 O O . GLY A 1 92 ? -50.480 -22.337 60.508 1.00 86.50 92 GLY A O 1
ATOM 674 N N . ILE A 1 93 ? -50.440 -21.488 58.428 1.00 89.06 93 ILE A N 1
ATOM 675 C CA . ILE A 1 93 ? -51.766 -20.862 58.508 1.00 89.06 93 ILE A CA 1
ATOM 676 C C . ILE A 1 93 ? -52.816 -21.975 58.471 1.00 89.06 93 ILE A C 1
ATOM 678 O O . ILE A 1 93 ? -52.912 -22.697 57.483 1.00 89.06 93 ILE A O 1
ATOM 682 N N . GLN A 1 94 ? -53.583 -22.136 59.549 1.00 89.19 94 GLN A N 1
ATOM 683 C CA . GLN A 1 94 ? -54.593 -23.190 59.665 1.00 89.19 94 GLN A CA 1
ATOM 684 C C . GLN A 1 94 ? -55.908 -22.741 59.033 1.00 89.19 94 GLN A C 1
ATOM 686 O O . GLN A 1 94 ? -56.618 -21.924 59.617 1.00 89.19 94 GLN A O 1
ATOM 691 N N . VAL A 1 95 ? -56.246 -23.278 57.859 1.00 89.38 95 VAL A N 1
ATOM 692 C CA . VAL A 1 95 ? -57.493 -22.946 57.155 1.00 89.38 95 VAL A CA 1
ATOM 693 C C . VAL A 1 95 ? -58.589 -23.956 57.519 1.00 89.38 95 VAL A C 1
ATOM 695 O O . VAL A 1 95 ? -58.455 -25.135 57.181 1.00 89.38 95 VAL A O 1
ATOM 698 N N . PRO A 1 96 ? -59.676 -23.542 58.199 1.00 85.19 96 PRO A N 1
ATOM 699 C CA . PRO A 1 96 ? -60.808 -24.408 58.490 1.00 85.19 96 PRO A CA 1
ATOM 700 C C . PRO A 1 96 ? -61.630 -24.667 57.222 1.00 85.19 96 PRO A C 1
ATOM 702 O O . PRO A 1 96 ? -61.784 -23.797 56.362 1.00 85.19 96 PRO A O 1
ATOM 705 N N . GLN A 1 97 ? -62.204 -25.864 57.127 1.00 85.94 97 GLN A N 1
ATOM 706 C CA . GLN A 1 97 ? -63.048 -26.271 56.005 1.00 85.94 97 GLN A CA 1
ATOM 707 C C . GLN A 1 97 ? -64.261 -25.334 55.857 1.00 85.94 97 GLN A C 1
ATOM 709 O O . GLN A 1 97 ? -65.028 -25.167 56.803 1.00 85.94 97 GLN A O 1
ATOM 714 N N . GLY A 1 98 ? -64.432 -24.699 54.690 1.00 83.06 98 GLY A N 1
ATOM 715 C CA . GLY A 1 98 ? -65.531 -23.759 54.419 1.00 83.06 98 GLY A CA 1
ATOM 716 C C . GLY A 1 98 ? -65.469 -22.431 55.188 1.00 83.06 98 GLY A C 1
ATOM 717 O O . GLY A 1 98 ? -66.354 -21.592 55.022 1.00 83.06 98 GLY A O 1
ATOM 718 N N . GLY A 1 99 ? -64.450 -22.224 56.028 1.00 85.56 99 GLY A N 1
ATOM 719 C CA . GLY A 1 99 ? -64.304 -21.027 56.852 1.00 85.56 99 GLY A CA 1
ATOM 720 C C . GLY A 1 99 ? -63.336 -20.000 56.264 1.00 85.56 99 GLY A C 1
ATOM 721 O O . GLY A 1 99 ? -62.604 -20.260 55.308 1.00 85.56 99 GLY A O 1
ATOM 722 N N . THR A 1 100 ? -63.345 -18.803 56.852 1.00 90.19 100 THR A N 1
ATOM 723 C CA . THR A 1 100 ? -62.440 -17.703 56.491 1.00 90.19 100 THR A CA 1
ATOM 724 C C . THR A 1 100 ? -61.420 -17.473 57.603 1.00 90.19 100 THR A C 1
ATOM 726 O O . THR A 1 100 ? -61.798 -17.379 58.769 1.00 90.19 100 THR A O 1
ATOM 729 N N . VAL A 1 101 ? -60.143 -17.342 57.244 1.00 92.56 101 VAL A N 1
ATOM 730 C CA . VAL A 1 101 ? -59.046 -16.971 58.154 1.00 92.56 101 VAL A CA 1
ATOM 731 C C . VAL A 1 101 ? -58.567 -15.569 57.827 1.00 92.56 101 VAL A C 1
ATOM 733 O O . VAL A 1 101 ? -58.384 -15.240 56.656 1.00 92.56 101 VAL A O 1
ATOM 736 N N . SER A 1 102 ? -58.338 -14.760 58.860 1.00 92.69 102 SER A N 1
ATOM 737 C CA . SER A 1 102 ? -57.710 -13.448 58.718 1.00 92.69 102 SER A CA 1
ATOM 738 C C . SER A 1 102 ? -56.210 -13.553 58.985 1.00 92.69 102 SER A C 1
ATOM 740 O O . SER A 1 102 ? -55.820 -13.956 60.079 1.00 92.69 102 SER A O 1
ATOM 742 N N . GLN A 1 103 ? -55.375 -13.176 58.017 1.00 92.31 103 GLN A N 1
ATOM 743 C CA . GLN A 1 103 ? -53.91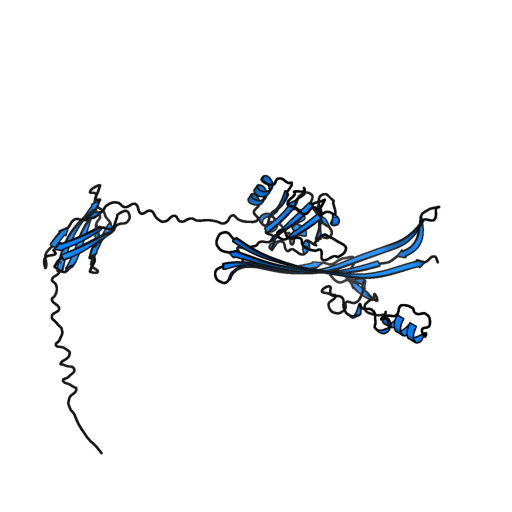8 -13.160 58.147 1.00 92.31 103 GLN A CA 1
ATOM 744 C C . GLN A 1 103 ? -53.327 -11.896 57.517 1.00 92.31 103 GLN A C 1
ATOM 746 O O . GLN A 1 103 ? -53.296 -11.752 56.296 1.00 92.31 103 GLN A O 1
ATOM 751 N N . ASP A 1 104 ? -52.776 -11.008 58.336 1.00 93.19 104 ASP A N 1
ATOM 752 C CA . ASP A 1 104 ? -52.065 -9.830 57.838 1.00 93.19 104 ASP A CA 1
ATOM 753 C C . ASP A 1 104 ? -50.598 -10.156 57.530 1.00 93.19 104 ASP A C 1
ATOM 755 O O . ASP A 1 104 ? -49.971 -11.004 58.176 1.00 93.19 104 ASP A O 1
ATOM 759 N N . LEU A 1 105 ? -50.053 -9.495 56.508 1.00 93.00 105 LEU A N 1
ATOM 760 C CA . LEU A 1 105 ? -48.720 -9.740 55.966 1.00 93.00 105 LEU A CA 1
ATOM 761 C C . LEU A 1 105 ? -47.919 -8.433 55.963 1.00 93.00 105 LEU A C 1
ATOM 763 O O . LEU A 1 105 ? -48.223 -7.512 55.215 1.00 93.00 105 LEU A O 1
ATOM 767 N N . ALA A 1 106 ? -46.875 -8.359 56.786 1.00 92.62 106 ALA A N 1
ATOM 768 C CA . ALA A 1 106 ? -45.975 -7.205 56.824 1.00 92.62 106 ALA A CA 1
ATOM 769 C C . ALA A 1 106 ? -44.717 -7.447 55.971 1.00 92.62 106 ALA A C 1
ATOM 771 O O . ALA A 1 106 ? -43.975 -8.389 56.269 1.00 92.62 106 ALA A O 1
ATOM 772 N N . LEU A 1 107 ? -44.478 -6.621 54.949 1.00 91.62 107 LEU A N 1
ATOM 773 C CA . LEU A 1 107 ? -43.304 -6.650 54.066 1.00 91.62 107 LEU A CA 1
ATOM 774 C C . LEU A 1 107 ? -42.242 -5.645 54.534 1.00 91.62 107 LEU A C 1
ATOM 776 O O . LEU A 1 107 ? -42.569 -4.496 54.805 1.00 91.62 107 LEU A O 1
ATOM 780 N N . ALA A 1 108 ? -40.975 -6.055 54.585 1.00 89.12 108 ALA A N 1
ATOM 781 C CA . ALA A 1 108 ? -39.858 -5.144 54.845 1.00 89.12 108 ALA A CA 1
ATOM 782 C C . ALA A 1 108 ? -39.315 -4.587 53.522 1.00 89.12 108 ALA A C 1
ATOM 784 O O . ALA A 1 108 ? -39.191 -5.340 52.551 1.00 89.12 108 ALA A O 1
ATOM 785 N N . GLY A 1 109 ? -39.023 -3.285 53.474 1.00 82.62 109 GLY A N 1
ATOM 786 C CA . GLY A 1 109 ? -38.409 -2.655 52.308 1.00 82.62 109 GLY A CA 1
ATOM 787 C C . GLY A 1 109 ? -37.044 -3.277 52.012 1.00 82.62 109 GLY A C 1
ATOM 788 O O . GLY A 1 109 ? -36.231 -3.462 52.913 1.00 82.62 109 GLY A O 1
ATOM 789 N N . GLU A 1 110 ? -36.789 -3.616 50.751 1.00 78.25 110 GLU A N 1
ATOM 790 C CA . GLU A 1 110 ? -35.499 -4.136 50.297 1.00 78.25 110 GLU A CA 1
ATOM 791 C C . GLU A 1 110 ? -35.079 -3.349 49.057 1.00 78.25 110 GLU A C 1
ATOM 793 O O . GLU A 1 110 ? -35.748 -3.363 48.019 1.00 78.25 110 GLU A O 1
ATOM 798 N N . VAL A 1 111 ? -33.971 -2.615 49.175 1.00 66.25 111 VAL A N 1
ATOM 799 C CA . VAL A 1 111 ? -33.400 -1.861 48.058 1.00 66.25 111 VAL A CA 1
ATOM 800 C C . VAL A 1 111 ? -32.787 -2.865 47.089 1.00 66.25 111 VAL A C 1
ATOM 802 O O . VAL A 1 111 ? -31.687 -3.366 47.310 1.00 66.25 111 VAL A O 1
ATOM 805 N N . VAL A 1 112 ? -33.500 -3.163 46.003 1.00 60.00 112 VAL A N 1
ATOM 806 C CA . VAL A 1 112 ? -32.972 -3.984 44.909 1.00 60.00 112 VAL A CA 1
ATOM 807 C C . VAL A 1 112 ? -31.855 -3.196 44.220 1.00 60.00 112 VAL A C 1
ATOM 809 O O . VAL A 1 112 ? -32.115 -2.348 43.366 1.00 60.00 112 VAL A O 1
ATOM 812 N N . GLN A 1 113 ? -30.601 -3.455 44.593 1.00 56.47 113 GLN A N 1
ATOM 813 C CA . GLN A 1 113 ? -29.445 -3.013 43.816 1.00 56.47 113 GLN A CA 1
ATOM 814 C C . GLN A 1 113 ? -29.403 -3.834 42.523 1.00 56.47 113 GLN A C 1
ATOM 816 O O . GLN A 1 113 ? -29.067 -5.017 42.527 1.00 56.47 113 GLN A O 1
ATOM 821 N N . LEU A 1 114 ? -29.799 -3.217 41.410 1.00 61.16 114 LEU A N 1
ATOM 822 C CA . LEU A 1 114 ? -29.604 -3.796 40.083 1.00 61.16 114 LEU A CA 1
ATOM 823 C C . LEU A 1 114 ? -28.100 -3.894 39.799 1.00 61.16 114 LEU A C 1
ATOM 825 O O . LEU A 1 114 ? -27.346 -2.983 40.142 1.00 61.16 114 LEU A O 1
ATOM 829 N N . ALA A 1 115 ? -27.673 -4.993 39.172 1.00 58.06 115 ALA A N 1
ATOM 830 C CA . ALA A 1 115 ? -26.293 -5.147 38.731 1.00 58.06 115 ALA A CA 1
ATOM 831 C C . ALA A 1 115 ? -25.913 -3.987 37.798 1.00 58.06 115 ALA A C 1
ATOM 833 O O . ALA A 1 115 ? -26.663 -3.647 36.880 1.00 58.06 115 ALA A O 1
ATOM 834 N N . GLU A 1 116 ? -24.757 -3.379 38.053 1.00 50.97 116 GLU A N 1
ATOM 835 C CA . GLU A 1 116 ? -24.216 -2.294 37.244 1.00 50.97 116 GLU A CA 1
ATOM 836 C C . GLU A 1 116 ? -24.071 -2.744 35.782 1.00 50.97 116 GLU A C 1
ATOM 838 O O . GLU A 1 116 ? -23.370 -3.709 35.475 1.00 50.97 116 GLU A O 1
ATOM 843 N N . ILE A 1 117 ? -24.738 -2.041 34.863 1.00 52.78 117 ILE A N 1
ATOM 844 C CA . ILE A 1 117 ? -24.508 -2.200 33.426 1.00 52.78 117 ILE A CA 1
ATOM 845 C C . ILE A 1 117 ? -23.303 -1.327 33.077 1.00 52.78 117 ILE A C 1
ATOM 847 O O . ILE A 1 117 ? -23.437 -0.126 32.845 1.00 52.78 117 ILE A O 1
ATOM 851 N N . SER A 1 118 ? -22.115 -1.929 33.057 1.00 52.09 118 SER A N 1
ATOM 852 C CA . SER A 1 118 ? -20.911 -1.267 32.554 1.00 52.09 118 SER A CA 1
ATOM 853 C C . SER A 1 118 ? -20.951 -1.238 31.025 1.00 52.09 118 SER A C 1
ATOM 855 O O . SER A 1 118 ? -20.791 -2.263 30.362 1.00 52.09 118 SER A O 1
ATOM 857 N N . VAL A 1 119 ? -21.198 -0.061 30.450 1.00 44.22 119 VAL A N 1
ATOM 858 C CA . VAL A 1 119 ? -21.022 0.181 29.013 1.00 44.22 119 VAL A CA 1
ATOM 859 C C . VAL A 1 119 ? -19.578 0.627 28.799 1.00 44.22 119 VAL A C 1
ATOM 861 O O . VAL A 1 119 ? -19.264 1.811 28.886 1.00 44.22 119 VAL A O 1
ATOM 864 N N . SER A 1 120 ? -18.676 -0.319 28.543 1.00 51.19 120 SER A N 1
ATOM 865 C CA . SER A 1 120 ? -17.324 0.000 28.080 1.00 51.19 120 SER A CA 1
ATOM 866 C C . SER A 1 120 ? -17.335 0.166 26.558 1.00 51.19 120 SER A C 1
ATOM 868 O O . SER A 1 120 ? -17.510 -0.815 25.837 1.00 51.19 120 SER A O 1
ATOM 870 N N . ALA A 1 121 ? -17.146 1.389 26.062 1.00 47.47 121 ALA A N 1
ATOM 871 C CA . ALA A 1 121 ? -16.801 1.626 24.661 1.00 47.47 121 ALA A CA 1
ATOM 872 C C . ALA A 1 121 ? -15.271 1.588 24.518 1.00 47.47 121 ALA A C 1
ATOM 874 O O . ALA A 1 121 ? -14.564 2.256 25.276 1.00 47.47 121 ALA A O 1
ATOM 875 N N . GLU A 1 122 ? -14.746 0.794 23.579 1.00 60.50 122 GLU A N 1
ATOM 876 C CA . GLU A 1 122 ? -13.321 0.847 23.227 1.00 60.50 122 GLU A CA 1
ATOM 877 C C . GLU A 1 122 ? -13.042 2.227 22.596 1.00 60.50 122 GLU A C 1
ATOM 879 O O . GLU A 1 122 ? -13.864 2.747 21.841 1.00 60.50 122 GLU A O 1
ATOM 884 N N . ALA A 1 123 ? -11.924 2.871 22.944 1.00 62.16 123 ALA A N 1
ATOM 885 C CA . ALA A 1 123 ? -11.608 4.190 22.398 1.00 62.16 123 ALA A CA 1
ATOM 886 C C . ALA A 1 123 ? -11.426 4.111 20.871 1.00 62.16 123 ALA A C 1
ATOM 888 O O . ALA A 1 123 ? -10.578 3.354 20.391 1.00 62.16 123 ALA A O 1
ATOM 889 N N . GLU A 1 124 ? -12.184 4.926 20.130 1.00 68.62 124 GLU A N 1
ATOM 890 C CA . GLU A 1 124 ? -12.138 4.993 18.665 1.00 68.62 124 GLU A CA 1
ATOM 891 C C . GLU A 1 124 ? -10.706 5.266 18.174 1.00 68.62 124 GLU A C 1
ATOM 893 O O . GLU A 1 124 ? -10.063 6.266 18.536 1.00 68.62 124 GLU A O 1
ATOM 898 N N . ARG A 1 125 ? -10.188 4.359 17.340 1.00 78.12 125 ARG A N 1
ATOM 899 C CA . ARG A 1 125 ? -8.828 4.439 16.796 1.00 78.12 125 ARG A CA 1
ATOM 900 C C . ARG A 1 125 ? -8.802 5.311 15.542 1.00 78.12 125 ARG A C 1
ATOM 902 O O . ARG A 1 125 ? -9.772 5.407 14.803 1.00 78.12 125 ARG A O 1
ATOM 909 N N . GLY A 1 126 ? -7.670 5.968 15.286 1.00 80.62 126 GLY A N 1
ATOM 910 C CA . GLY A 1 126 ? -7.514 6.803 14.090 1.00 80.62 126 GLY A CA 1
ATOM 911 C C . GLY A 1 126 ? -8.373 8.080 14.066 1.00 80.62 126 GLY A C 1
ATOM 912 O O . GLY A 1 126 ? -8.665 8.576 12.975 1.00 80.62 126 GLY A O 1
ATOM 913 N N . THR A 1 127 ? -8.752 8.616 15.234 1.00 87.19 127 THR A N 1
ATOM 914 C CA . THR A 1 127 ? -9.400 9.934 15.389 1.00 87.19 127 THR A CA 1
ATOM 915 C C . THR A 1 127 ? -8.380 11.061 15.506 1.00 87.19 127 THR A C 1
ATOM 917 O O . THR A 1 127 ? -7.255 10.863 15.976 1.00 87.19 127 THR A O 1
ATOM 920 N N . VAL A 1 128 ? -8.777 12.277 15.119 1.00 88.69 128 VAL A N 1
ATOM 921 C CA . VAL A 1 128 ? -7.916 13.469 15.250 1.00 88.69 128 VAL A CA 1
ATOM 922 C C . VAL A 1 128 ? -7.572 13.767 16.713 1.00 88.69 128 VAL A C 1
ATOM 924 O O . VAL A 1 128 ? -6.428 14.097 17.015 1.00 88.69 128 VAL A O 1
ATOM 927 N N . ASN A 1 129 ? -8.527 13.607 17.635 1.00 88.06 129 ASN A N 1
ATOM 928 C CA . ASN A 1 129 ? -8.316 13.899 19.057 1.00 88.06 129 ASN A CA 1
ATOM 929 C C . ASN A 1 129 ? -7.252 12.992 19.682 1.00 88.06 129 ASN A C 1
ATOM 931 O O . ASN A 1 129 ? -6.345 13.487 20.349 1.00 88.06 129 ASN A O 1
ATOM 935 N N . ARG A 1 130 ? -7.320 11.683 19.409 1.00 86.56 130 ARG A N 1
ATOM 936 C CA . ARG A 1 130 ? -6.314 10.727 19.879 1.00 86.56 130 ARG A CA 1
ATOM 937 C C . ARG A 1 130 ? -4.937 11.040 19.291 1.00 86.56 130 ARG A C 1
ATOM 939 O O . ARG A 1 130 ? -3.949 11.037 20.014 1.00 86.56 130 ARG A O 1
ATOM 946 N N . ALA A 1 131 ? -4.862 11.344 17.996 1.00 87.69 131 ALA A N 1
ATOM 947 C CA . ALA A 1 131 ? -3.601 11.712 17.356 1.00 87.69 131 ALA A CA 1
ATOM 948 C C . ALA A 1 131 ? -2.995 13.002 17.934 1.00 87.69 131 ALA A C 1
ATOM 950 O O . ALA A 1 131 ? -1.779 13.094 18.089 1.00 87.69 131 ALA A O 1
ATOM 951 N N . LEU A 1 132 ? -3.831 13.980 18.296 1.00 88.94 132 LEU A N 1
ATOM 952 C CA . LEU A 1 132 ? -3.394 15.208 18.956 1.00 88.94 132 LEU A CA 1
ATOM 953 C C . LEU A 1 132 ? -2.874 14.939 20.373 1.00 88.94 132 LEU A C 1
ATOM 955 O O . LEU A 1 132 ? -1.899 15.556 20.793 1.00 88.94 132 LEU A O 1
ATOM 959 N N . GLU A 1 133 ? -3.502 14.026 21.110 1.00 88.88 133 GLU A N 1
ATOM 960 C CA . GLU A 1 133 ? -3.021 13.585 22.419 1.00 88.88 133 GLU A CA 1
ATOM 961 C C . GLU A 1 133 ? -1.685 12.836 22.311 1.00 88.88 133 GLU A C 1
ATOM 963 O O . GLU A 1 133 ? -0.745 13.163 23.034 1.00 88.88 133 GLU A O 1
ATOM 968 N N . GLU A 1 134 ? -1.551 11.918 21.346 1.00 87.06 134 GLU A N 1
ATOM 969 C CA . GLU A 1 134 ? -0.277 11.258 21.022 1.00 87.06 134 GLU A CA 1
ATOM 970 C C . GLU A 1 134 ? 0.808 12.291 20.676 1.00 87.06 134 GLU A C 1
ATOM 972 O O . GLU A 1 134 ? 1.928 12.191 21.168 1.00 87.06 134 GLU A O 1
ATOM 977 N N . GLN A 1 135 ? 0.475 13.325 19.896 1.00 88.62 135 GLN A N 1
ATOM 978 C CA . GLN A 1 135 ? 1.404 14.400 19.545 1.00 88.62 135 GLN A CA 1
ATOM 979 C C . GLN A 1 135 ? 1.781 15.283 20.747 1.00 88.62 135 GLN A C 1
ATOM 981 O O . GLN A 1 135 ? 2.925 15.720 20.836 1.00 88.62 135 GLN A O 1
ATOM 986 N N . ARG A 1 136 ? 0.850 15.561 21.669 1.00 88.12 136 ARG A N 1
ATOM 987 C CA . ARG A 1 136 ? 1.119 16.341 22.894 1.00 88.12 136 ARG A CA 1
ATOM 988 C C . ARG A 1 136 ? 2.012 15.590 23.876 1.00 88.12 136 ARG A C 1
ATOM 990 O O . ARG A 1 136 ? 2.831 16.215 24.540 1.00 88.12 136 ARG A O 1
ATOM 997 N N . ASN A 1 137 ? 1.841 14.275 23.961 1.00 89.44 137 ASN A N 1
ATOM 998 C CA . ASN A 1 137 ? 2.605 13.411 24.859 1.00 89.44 137 ASN A CA 1
ATOM 999 C C . ASN A 1 137 ? 3.934 12.939 24.240 1.00 89.44 137 ASN A C 1
ATOM 1001 O O . ASN A 1 137 ? 4.757 12.342 24.934 1.00 89.44 137 ASN A O 1
ATOM 1005 N N . ALA A 1 138 ? 4.150 13.190 22.947 1.00 86.19 138 ALA A N 1
ATOM 1006 C CA . ALA A 1 138 ? 5.377 12.841 22.252 1.00 86.19 138 ALA A CA 1
ATOM 1007 C C . ALA A 1 138 ? 6.556 13.699 22.736 1.00 86.19 138 ALA A C 1
ATOM 1009 O O . ALA A 1 138 ? 6.485 14.925 22.793 1.00 86.19 138 ALA A O 1
ATOM 1010 N N . SER A 1 139 ? 7.685 13.050 23.021 1.00 85.75 139 SER A N 1
ATOM 1011 C CA . SER A 1 139 ? 8.956 13.722 23.329 1.00 85.75 139 SER A CA 1
ATOM 1012 C C . SER A 1 139 ? 9.662 14.273 22.081 1.00 85.75 139 SER A C 1
ATOM 1014 O O . SER A 1 139 ? 10.669 14.972 22.186 1.00 85.75 139 SER A O 1
ATOM 1016 N N . ASN A 1 140 ? 9.145 13.954 20.894 1.00 85.44 140 ASN A N 1
ATOM 1017 C CA . ASN A 1 140 ? 9.704 14.253 19.583 1.00 85.44 140 ASN A CA 1
ATOM 1018 C C . ASN A 1 140 ? 8.709 15.002 18.679 1.00 85.44 140 ASN A C 1
ATOM 1020 O O . ASN A 1 140 ? 7.507 15.043 18.932 1.00 85.44 140 ASN A O 1
ATOM 1024 N N . ILE A 1 141 ? 9.206 15.593 17.583 1.00 84.94 141 ILE A N 1
ATOM 1025 C CA . ILE A 1 141 ? 8.344 16.245 16.588 1.00 84.94 141 ILE A CA 1
ATOM 1026 C C . ILE A 1 141 ? 7.679 15.166 15.738 1.00 84.94 141 ILE A C 1
ATOM 1028 O O . ILE A 1 141 ? 8.249 14.673 14.756 1.00 84.94 141 ILE A O 1
ATOM 1032 N N . VAL A 1 142 ? 6.447 14.847 16.117 1.00 87.88 142 VAL A N 1
ATOM 1033 C CA . VAL A 1 142 ? 5.564 13.930 15.404 1.00 87.88 142 VAL A CA 1
ATOM 1034 C C . VAL A 1 142 ? 4.503 14.725 14.654 1.00 87.88 142 VAL A C 1
ATOM 1036 O O . VAL A 1 142 ? 3.978 15.731 15.129 1.00 87.88 142 VAL A O 1
ATOM 1039 N N . SER A 1 143 ? 4.201 14.296 13.438 1.00 89.19 143 SER A N 1
ATOM 1040 C CA . SER A 1 143 ? 3.046 14.772 12.682 1.00 89.19 143 SER A CA 1
ATOM 1041 C C . SER A 1 143 ? 2.302 13.562 12.146 1.00 89.19 143 SER A C 1
ATOM 1043 O O . SER A 1 143 ? 2.938 12.606 11.707 1.00 89.19 143 SER A O 1
ATOM 1045 N N . SER A 1 144 ? 0.978 13.586 12.174 1.00 88.69 144 SER A N 1
ATOM 1046 C CA . SER A 1 144 ? 0.174 12.465 11.707 1.00 88.69 144 SER A CA 1
ATOM 1047 C C . SER A 1 144 ? -1.006 12.925 10.867 1.00 88.69 144 SER A C 1
ATOM 1049 O O . SER A 1 144 ? -1.501 14.041 11.011 1.00 88.69 144 SER A O 1
ATOM 1051 N N . ILE A 1 145 ? -1.424 12.045 9.964 1.00 92.88 145 ILE A N 1
ATOM 1052 C CA . ILE A 1 145 ? -2.697 12.124 9.256 1.00 92.88 145 ILE A CA 1
ATOM 1053 C C . ILE A 1 145 ? -3.502 10.893 9.661 1.00 92.88 145 ILE A C 1
ATOM 1055 O O . ILE A 1 145 ? -3.001 9.766 9.611 1.00 92.88 145 ILE A O 1
ATOM 1059 N N . THR A 1 146 ? -4.718 11.109 10.146 1.00 93.50 146 THR A N 1
ATOM 1060 C CA . THR A 1 146 ? -5.537 10.046 10.732 1.00 93.50 146 THR A CA 1
ATOM 1061 C C . THR A 1 146 ? -6.532 9.487 9.732 1.00 93.50 146 THR A C 1
ATOM 1063 O O . THR A 1 146 ? -6.886 10.147 8.756 1.00 93.50 146 THR A O 1
ATOM 1066 N N . SER A 1 147 ? -7.045 8.287 9.990 1.00 89.75 147 SER A N 1
ATOM 1067 C CA . SER A 1 147 ? -8.079 7.697 9.144 1.00 89.75 147 SER A CA 1
ATOM 1068 C C . SER A 1 147 ? -9.351 8.545 9.055 1.00 89.75 147 SER A C 1
ATOM 1070 O O . SER A 1 147 ? -10.022 8.525 8.028 1.00 89.75 147 SER A O 1
ATOM 1072 N N . GLU A 1 148 ? -9.686 9.317 10.093 1.00 89.94 148 GLU A N 1
ATOM 1073 C CA . GLU A 1 148 ? -10.787 10.286 10.060 1.00 89.94 148 GLU A CA 1
ATOM 1074 C C . GLU A 1 148 ? -10.532 11.392 9.023 1.00 89.94 148 GLU A C 1
ATOM 1076 O O . GLU A 1 148 ? -11.438 11.776 8.284 1.00 89.94 148 GLU A O 1
ATOM 1081 N N . GLN A 1 149 ? -9.295 11.890 8.935 1.00 91.75 149 GLN A N 1
ATOM 1082 C CA . GLN A 1 149 ? -8.916 12.909 7.956 1.00 91.75 149 GLN A CA 1
ATOM 1083 C C . GLN A 1 149 ? -8.818 12.328 6.543 1.00 91.75 149 GLN A C 1
ATOM 1085 O O . GLN A 1 149 ? -9.318 12.954 5.614 1.00 91.75 149 GLN A O 1
ATOM 1090 N N . ILE A 1 150 ? -8.243 11.127 6.404 1.00 90.62 150 ILE A N 1
ATOM 1091 C CA . ILE A 1 150 ? -8.110 10.402 5.129 1.00 90.62 150 ILE A CA 1
ATOM 1092 C C . ILE A 1 150 ? -9.488 10.088 4.526 1.00 90.62 150 ILE A C 1
ATOM 1094 O O . ILE A 1 150 ? -9.690 10.210 3.328 1.00 90.62 150 ILE A O 1
ATOM 1098 N N . GLN A 1 151 ? -10.477 9.719 5.344 1.00 87.31 151 GLN A N 1
ATOM 1099 C CA . GLN A 1 151 ? -11.838 9.455 4.854 1.00 87.31 151 GLN A CA 1
ATOM 1100 C C . GLN A 1 151 ? -12.577 10.714 4.385 1.00 87.31 151 GLN A C 1
ATOM 1102 O O . GLN A 1 151 ? -13.525 10.619 3.609 1.00 87.31 151 GLN A O 1
ATOM 1107 N N . ARG A 1 152 ? -12.185 11.894 4.880 1.00 89.81 152 ARG A N 1
ATOM 1108 C CA . ARG A 1 152 ? -12.761 13.182 4.464 1.00 89.81 152 ARG A CA 1
ATOM 1109 C C . ARG A 1 152 ? -12.043 13.783 3.259 1.00 89.81 152 ARG A C 1
ATOM 1111 O O . ARG A 1 152 ? -12.483 14.814 2.750 1.00 89.81 152 ARG A O 1
ATOM 1118 N N . SER A 1 153 ? -10.947 13.176 2.818 1.00 88.50 153 SER A N 1
ATOM 1119 C CA . SER A 1 153 ? -10.209 13.586 1.637 1.00 88.50 153 SER A CA 1
ATOM 1120 C C . SER A 1 153 ? -10.461 12.664 0.445 1.00 88.50 153 SER A C 1
ATOM 1122 O O . SER A 1 153 ? -10.802 11.497 0.616 1.00 88.50 153 SER A O 1
ATOM 1124 N N . PRO A 1 154 ? -10.266 13.160 -0.787 1.00 88.25 154 PRO A N 1
ATOM 1125 C CA . PRO A 1 154 ? -10.316 12.335 -1.990 1.00 88.25 154 PRO A CA 1
ATOM 1126 C C . PRO A 1 154 ? -9.016 11.534 -2.205 1.00 88.25 154 PRO A C 1
ATOM 1128 O O . PRO A 1 154 ? -8.642 11.292 -3.349 1.00 88.25 154 PRO A O 1
ATOM 1131 N N . ASP A 1 155 ? -8.297 11.172 -1.137 1.00 89.56 155 ASP A N 1
ATOM 1132 C CA . ASP A 1 155 ? -6.997 10.507 -1.257 1.00 89.56 155 ASP A CA 1
ATOM 1133 C C . ASP A 1 155 ? -7.197 9.005 -1.520 1.00 89.56 155 ASP A C 1
ATOM 1135 O O . ASP A 1 155 ? -7.873 8.314 -0.754 1.00 89.56 155 ASP A O 1
ATOM 1139 N N . SER A 1 156 ? -6.601 8.476 -2.590 1.00 85.38 156 SER A N 1
ATOM 1140 C CA . SER A 1 156 ? -6.719 7.058 -2.963 1.00 85.38 156 SER A CA 1
ATOM 1141 C C . SER A 1 156 ? -5.759 6.134 -2.211 1.00 85.38 156 SER A C 1
ATOM 1143 O O . SER A 1 156 ? -6.052 4.952 -2.009 1.00 85.38 156 SER A O 1
ATOM 1145 N N . ASP A 1 157 ? -4.614 6.660 -1.787 1.00 90.06 157 ASP A N 1
ATOM 1146 C CA . ASP A 1 157 ? -3.475 5.896 -1.279 1.00 90.06 157 ASP A CA 1
ATOM 1147 C C . ASP A 1 157 ? -2.647 6.692 -0.254 1.00 90.06 157 ASP A C 1
ATOM 1149 O O . ASP A 1 157 ? -2.882 7.881 -0.006 1.00 90.06 157 ASP A O 1
ATOM 1153 N N . ALA A 1 158 ? -1.670 6.023 0.368 1.00 92.12 158 ALA A N 1
ATOM 1154 C CA . ALA A 1 158 ? -0.787 6.635 1.355 1.00 92.12 158 ALA A CA 1
ATOM 1155 C C . ALA A 1 158 ? 0.074 7.766 0.774 1.00 92.12 158 ALA A C 1
ATOM 1157 O O . ALA A 1 158 ? 0.403 8.701 1.505 1.00 92.12 158 ALA A O 1
ATOM 1158 N N . GLY A 1 159 ? 0.438 7.700 -0.511 1.00 91.75 159 GLY A N 1
ATOM 1159 C CA . GLY A 1 159 ? 1.217 8.734 -1.190 1.00 91.75 159 GLY A CA 1
ATOM 1160 C C . GLY A 1 159 ? 0.453 10.053 -1.260 1.00 91.75 159 GLY A C 1
ATOM 1161 O O . GLY A 1 159 ? 0.994 11.101 -0.918 1.00 91.75 159 GLY A O 1
ATOM 1162 N N . GLN A 1 160 ? -0.831 10.013 -1.606 1.00 91.44 160 GLN A N 1
ATOM 1163 C CA . GLN A 1 160 ? -1.692 11.199 -1.586 1.00 91.44 160 GLN A CA 1
ATOM 1164 C C . GLN A 1 160 ? -1.996 11.675 -0.159 1.00 91.44 160 GLN A C 1
ATOM 1166 O O . GLN A 1 160 ? -1.880 12.865 0.138 1.00 91.44 160 GLN A O 1
ATOM 1171 N N . ALA A 1 161 ? -2.307 10.751 0.755 1.00 93.38 161 ALA A N 1
ATOM 1172 C CA . ALA A 1 161 ? -2.635 11.092 2.138 1.00 93.38 161 ALA A CA 1
ATOM 1173 C C . ALA A 1 161 ? -1.465 11.755 2.886 1.00 93.38 161 ALA A C 1
ATOM 1175 O O . ALA A 1 161 ? -1.663 12.720 3.633 1.00 93.38 161 ALA A O 1
ATOM 1176 N N . VAL A 1 162 ? -0.230 11.280 2.684 1.00 92.31 162 VAL A N 1
ATOM 1177 C CA . VAL A 1 162 ? 0.940 11.803 3.404 1.00 92.31 162 VAL A CA 1
ATOM 1178 C C . VAL A 1 162 ? 1.314 13.227 2.974 1.00 92.31 162 VAL A C 1
ATOM 1180 O O . VAL A 1 162 ? 1.917 13.949 3.766 1.00 92.31 162 VAL A O 1
ATOM 1183 N N . GLN A 1 163 ? 0.899 13.687 1.785 1.00 91.81 163 GLN A N 1
ATOM 1184 C CA . GLN A 1 163 ? 1.099 15.080 1.346 1.00 91.81 163 GLN A CA 1
ATOM 1185 C C . GLN A 1 163 ? 0.382 16.100 2.243 1.00 91.81 163 GLN A C 1
ATOM 1187 O O . GLN A 1 163 ? 0.735 17.278 2.255 1.00 91.81 163 GLN A O 1
ATOM 1192 N N . ARG A 1 164 ? -0.613 15.666 3.028 1.00 91.38 164 ARG A N 1
ATOM 1193 C CA . ARG A 1 164 ? -1.302 16.520 4.009 1.00 91.38 164 ARG A CA 1
ATOM 1194 C C . ARG A 1 164 ? -0.464 16.785 5.258 1.00 91.38 164 ARG A C 1
ATOM 1196 O O . ARG A 1 164 ? -0.786 17.680 6.039 1.00 91.38 164 ARG A O 1
ATOM 1203 N N . VAL A 1 165 ? 0.603 16.014 5.468 1.00 90.00 165 VAL A N 1
ATOM 1204 C CA . VAL A 1 165 ? 1.520 16.194 6.590 1.00 90.00 165 VAL A CA 1
ATOM 1205 C C . VAL A 1 165 ? 2.477 17.347 6.285 1.00 90.00 165 VAL A C 1
ATOM 1207 O O . VAL A 1 165 ? 3.115 17.402 5.238 1.00 90.00 165 VAL A O 1
ATOM 1210 N N . SER A 1 166 ? 2.627 18.277 7.230 1.00 88.31 166 SER A N 1
ATOM 1211 C CA . SER A 1 166 ? 3.476 19.458 7.040 1.00 88.31 166 SER A CA 1
ATOM 1212 C C . SER A 1 166 ? 4.929 19.091 6.713 1.00 88.31 166 SER A C 1
ATOM 1214 O O . SER A 1 166 ? 5.544 18.258 7.383 1.00 88.31 166 SER A O 1
ATOM 1216 N N . GLY A 1 167 ? 5.507 19.743 5.702 1.00 87.56 167 GLY A N 1
ATOM 1217 C CA . GLY A 1 167 ? 6.893 19.505 5.287 1.00 87.56 167 GLY A CA 1
ATOM 1218 C C . GLY A 1 167 ? 7.134 18.136 4.648 1.00 87.56 167 GLY A C 1
ATOM 1219 O O . GLY A 1 167 ? 8.293 17.734 4.545 1.00 87.56 167 GLY A O 1
ATOM 1220 N N . VAL A 1 168 ? 6.071 17.432 4.252 1.00 91.12 168 VAL A N 1
ATOM 1221 C CA . VAL A 1 168 ? 6.136 16.228 3.429 1.00 91.12 168 VAL A CA 1
ATOM 1222 C C . VAL A 1 168 ? 5.681 16.572 2.015 1.00 91.12 168 VAL A C 1
ATOM 1224 O O . VAL A 1 168 ? 4.658 17.221 1.821 1.00 91.12 168 VAL A O 1
ATOM 1227 N N . SER A 1 169 ? 6.447 16.135 1.025 1.00 91.75 169 SER A N 1
ATOM 1228 C CA . SER A 1 169 ? 6.060 16.137 -0.383 1.00 91.75 169 SER A CA 1
ATOM 1229 C C . SER A 1 169 ? 6.226 14.733 -0.951 1.00 91.75 169 SER A C 1
ATOM 1231 O O . SER A 1 169 ? 6.891 13.884 -0.358 1.00 91.75 169 SER A O 1
ATOM 1233 N N . VAL A 1 170 ? 5.594 14.462 -2.088 1.00 90.69 170 VAL A N 1
ATOM 1234 C CA . VAL A 1 170 ? 5.711 13.170 -2.764 1.00 90.69 170 VAL A CA 1
ATOM 1235 C C . VAL A 1 170 ? 6.070 13.406 -4.222 1.00 90.69 170 VAL A C 1
ATOM 1237 O O . VAL A 1 170 ? 5.437 14.221 -4.891 1.00 90.69 170 VAL A O 1
ATOM 1240 N N . GLN A 1 171 ? 7.090 12.700 -4.699 1.00 87.62 171 GLN A N 1
ATOM 1241 C CA . GLN A 1 171 ? 7.524 12.710 -6.091 1.00 87.62 171 GLN A CA 1
ATOM 1242 C C . GLN A 1 171 ? 6.939 11.502 -6.830 1.00 87.62 171 GLN A C 1
ATOM 1244 O O . GLN A 1 171 ? 6.826 10.410 -6.267 1.00 87.62 171 GLN A O 1
ATOM 1249 N N . ASP A 1 172 ? 6.538 11.718 -8.085 1.00 79.38 172 ASP A N 1
ATOM 1250 C CA . ASP A 1 172 ? 5.924 10.716 -8.970 1.00 79.38 172 ASP A CA 1
ATOM 1251 C C . ASP A 1 172 ? 4.679 10.031 -8.374 1.00 79.38 172 ASP A C 1
ATOM 1253 O O . ASP A 1 172 ? 4.311 8.933 -8.777 1.00 79.38 172 ASP A O 1
ATOM 1257 N N . GLY A 1 173 ? 4.051 10.657 -7.371 1.00 83.06 173 GLY A N 1
ATOM 1258 C CA . GLY A 1 173 ? 2.914 10.101 -6.630 1.00 83.06 173 GLY A CA 1
ATOM 1259 C C . GLY A 1 173 ? 3.255 8.969 -5.652 1.00 83.06 173 GLY A C 1
ATOM 1260 O O . GLY A 1 173 ? 2.370 8.535 -4.923 1.00 83.06 173 GLY A O 1
ATOM 1261 N N . LYS A 1 174 ? 4.518 8.529 -5.574 1.00 85.31 174 LYS A N 1
ATOM 1262 C CA . LYS A 1 174 ? 4.913 7.312 -4.841 1.00 85.31 174 LYS A CA 1
ATOM 1263 C C . LYS A 1 174 ? 6.043 7.486 -3.830 1.00 85.31 174 LYS A C 1
ATOM 1265 O O . LYS A 1 174 ? 6.013 6.828 -2.792 1.00 85.31 174 LYS A O 1
ATOM 1270 N N . TYR A 1 175 ? 7.029 8.348 -4.083 1.00 88.44 175 TYR A N 1
ATOM 1271 C CA . TYR A 1 175 ? 8.205 8.466 -3.211 1.00 88.44 175 TYR A CA 1
ATOM 1272 C C . TYR A 1 175 ? 8.095 9.668 -2.293 1.00 88.44 175 TYR A C 1
ATOM 1274 O O . TYR A 1 175 ? 7.920 10.794 -2.754 1.00 88.44 175 TYR A O 1
ATOM 1282 N N . VAL A 1 176 ? 8.229 9.436 -0.991 1.00 89.38 176 VAL A N 1
ATOM 1283 C CA . VAL A 1 176 ? 8.090 10.485 0.017 1.00 89.38 176 VAL A CA 1
ATOM 1284 C C . VAL A 1 176 ? 9.392 11.269 0.207 1.00 89.38 176 VAL A C 1
ATOM 1286 O O . VAL A 1 176 ? 10.484 10.704 0.281 1.00 89.38 176 VAL A O 1
ATOM 1289 N N . PHE A 1 177 ? 9.256 12.585 0.312 1.00 90.50 177 PHE A N 1
ATOM 1290 C CA . PHE A 1 177 ? 10.313 13.551 0.581 1.00 90.50 177 PHE A CA 1
ATOM 1291 C C . PHE A 1 177 ? 9.924 14.312 1.838 1.00 90.50 177 PHE A C 1
ATOM 1293 O O . PHE A 1 177 ? 8.795 14.789 1.960 1.00 90.50 177 PHE A O 1
ATOM 1300 N N . VAL A 1 178 ? 10.847 14.452 2.785 1.00 90.25 178 VAL A N 1
ATOM 1301 C CA . VAL A 1 178 ? 10.559 15.143 4.046 1.00 90.25 178 VAL A CA 1
ATOM 1302 C C . VAL A 1 178 ? 11.589 16.235 4.268 1.00 90.25 178 VAL A C 1
ATOM 1304 O O . VAL A 1 178 ? 12.789 15.983 4.237 1.00 90.25 178 VAL A O 1
ATOM 1307 N N . ARG A 1 179 ? 11.120 17.476 4.458 1.00 88.06 179 ARG A N 1
ATOM 1308 C CA . ARG A 1 179 ? 11.956 18.690 4.560 1.00 88.06 179 ARG A CA 1
ATOM 1309 C C . ARG A 1 179 ? 12.907 18.878 3.366 1.00 88.06 179 ARG A C 1
ATOM 1311 O O . ARG A 1 179 ? 14.032 19.335 3.533 1.00 88.06 179 ARG A O 1
ATOM 1318 N N . GLY A 1 180 ? 12.467 18.490 2.168 1.00 86.75 180 GLY A N 1
ATOM 1319 C CA . GLY A 1 180 ? 13.279 18.549 0.946 1.00 86.75 180 GLY A CA 1
ATOM 1320 C C . GLY A 1 180 ? 14.378 17.483 0.858 1.00 86.75 180 GLY A C 1
ATOM 1321 O O . GLY A 1 180 ? 15.079 17.423 -0.148 1.00 86.75 180 GLY A O 1
ATOM 1322 N N . LEU A 1 181 ? 14.520 16.620 1.869 1.00 88.00 181 LEU A N 1
ATOM 1323 C CA . LEU A 1 181 ? 15.434 15.487 1.825 1.00 88.00 181 LEU A CA 1
ATOM 1324 C C . LEU A 1 181 ? 14.764 14.324 1.098 1.00 88.00 181 LEU A C 1
ATOM 1326 O O . LEU A 1 181 ? 13.649 13.913 1.432 1.00 88.00 181 LEU A O 1
ATOM 1330 N N . GLY A 1 182 ? 15.462 13.824 0.082 1.00 81.12 182 GLY A N 1
ATOM 1331 C CA . GLY A 1 182 ? 14.957 12.770 -0.781 1.00 81.12 182 GLY A CA 1
ATOM 1332 C C . GLY A 1 182 ? 14.950 11.383 -0.161 1.00 81.12 182 GLY A C 1
ATOM 1333 O O . GLY A 1 182 ? 15.420 11.149 0.952 1.00 81.12 182 GLY A O 1
ATOM 1334 N N . GLU A 1 183 ? 14.446 10.453 -0.958 1.00 78.50 183 GLU A N 1
ATOM 1335 C CA . GLU A 1 183 ? 14.237 9.028 -0.687 1.00 78.50 183 GLU A CA 1
ATOM 1336 C C . GLU A 1 183 ? 15.353 8.280 0.063 1.00 78.50 183 GLU A C 1
ATOM 1338 O O . GLU A 1 183 ? 15.076 7.314 0.766 1.00 78.50 183 GLU A O 1
ATOM 1343 N N . ARG A 1 184 ? 16.617 8.707 -0.043 1.00 83.25 184 ARG A N 1
ATOM 1344 C CA . ARG A 1 184 ? 17.747 8.068 0.660 1.00 83.25 184 ARG A CA 1
ATOM 1345 C C . ARG A 1 184 ? 17.796 8.379 2.157 1.00 83.25 184 ARG A C 1
ATOM 1347 O O . ARG A 1 184 ? 18.463 7.660 2.894 1.00 83.25 184 ARG A O 1
ATOM 1354 N N . TYR A 1 185 ? 17.127 9.447 2.582 1.00 87.81 185 TYR A N 1
ATOM 1355 C CA . TYR A 1 185 ? 17.173 9.988 3.940 1.00 87.81 185 TYR A CA 1
ATOM 1356 C C . TYR A 1 185 ? 15.880 9.757 4.724 1.00 87.81 185 TYR A C 1
ATOM 1358 O O . TYR A 1 185 ? 15.803 10.138 5.892 1.00 87.81 185 TYR A O 1
ATOM 1366 N N . THR A 1 186 ? 14.873 9.148 4.101 1.00 86.56 186 THR A N 1
ATOM 1367 C CA . THR A 1 186 ? 13.601 8.819 4.742 1.00 86.56 186 THR A CA 1
ATOM 1368 C C . THR A 1 186 ? 13.452 7.310 4.822 1.00 86.56 186 THR A C 1
ATOM 1370 O O . THR A 1 186 ? 13.759 6.602 3.866 1.00 86.56 186 THR A O 1
ATOM 1373 N N . THR A 1 187 ? 12.985 6.810 5.960 1.00 88.44 187 THR A N 1
ATOM 1374 C CA . THR A 1 187 ? 12.675 5.390 6.140 1.00 88.44 187 THR A CA 1
ATOM 1375 C C . THR A 1 187 ? 11.174 5.199 6.260 1.00 88.44 187 THR A C 1
ATOM 1377 O O . THR A 1 187 ? 10.463 6.065 6.771 1.00 88.44 187 THR A O 1
ATOM 1380 N N . THR A 1 188 ? 10.683 4.067 5.761 1.00 89.50 188 THR A N 1
ATOM 1381 C CA . THR A 1 188 ? 9.258 3.738 5.776 1.00 89.50 188 THR A CA 1
ATOM 1382 C C . THR A 1 188 ? 9.029 2.409 6.486 1.00 89.50 188 THR A C 1
ATOM 1384 O O . THR A 1 188 ? 9.718 1.419 6.223 1.00 89.50 188 THR A O 1
ATOM 1387 N N . SER A 1 189 ? 8.053 2.384 7.387 1.00 90.69 189 SER A N 1
ATOM 1388 C CA . SER A 1 189 ? 7.611 1.193 8.108 1.00 90.69 189 SER A CA 1
ATOM 1389 C C . SER A 1 189 ? 6.096 1.014 8.018 1.00 90.69 189 SER A C 1
ATOM 1391 O O . SER A 1 189 ? 5.357 1.967 7.790 1.00 90.69 189 SER A O 1
ATOM 1393 N N . LEU A 1 190 ? 5.635 -0.225 8.182 1.00 91.44 190 LEU A N 1
ATOM 1394 C CA . LEU A 1 190 ? 4.232 -0.609 8.300 1.00 91.44 190 LEU A CA 1
ATOM 1395 C C . LEU A 1 190 ? 4.036 -1.314 9.633 1.00 91.44 190 LEU A C 1
ATOM 1397 O O . LEU A 1 190 ? 4.705 -2.307 9.922 1.00 91.44 190 LEU A O 1
ATOM 1401 N N . ASN A 1 191 ? 3.123 -0.798 10.450 1.00 90.75 191 ASN A N 1
ATOM 1402 C CA . ASN A 1 191 ? 2.848 -1.294 11.796 1.00 90.75 191 ASN A CA 1
ATOM 1403 C C . ASN A 1 191 ? 4.132 -1.408 12.643 1.00 90.75 191 ASN A C 1
ATOM 1405 O O . ASN A 1 191 ? 4.307 -2.355 13.404 1.00 90.75 191 ASN A O 1
ATOM 1409 N N . GLY A 1 192 ? 5.059 -0.456 12.473 1.00 88.38 192 GLY A N 1
ATOM 1410 C CA . GLY A 1 192 ? 6.361 -0.430 13.145 1.00 88.38 192 GLY A CA 1
ATOM 1411 C C . GLY A 1 192 ? 7.439 -1.329 12.526 1.00 88.38 192 GLY A C 1
ATOM 1412 O O . GLY A 1 192 ? 8.612 -1.158 12.846 1.00 88.38 192 GLY A O 1
ATOM 1413 N N . SER A 1 193 ? 7.090 -2.235 11.607 1.00 88.75 193 SER A N 1
ATOM 1414 C CA . SER A 1 193 ? 8.056 -3.090 10.910 1.00 88.75 193 SER A CA 1
ATOM 1415 C C . SER A 1 193 ? 8.571 -2.429 9.635 1.00 88.75 193 SER A C 1
ATOM 1417 O O . SER A 1 193 ? 7.806 -1.825 8.885 1.00 88.75 193 SER A O 1
ATOM 1419 N N . ARG A 1 194 ? 9.870 -2.539 9.351 1.00 86.88 194 ARG A N 1
ATOM 1420 C CA . ARG A 1 194 ? 10.451 -1.976 8.126 1.00 86.88 194 ARG A CA 1
ATOM 1421 C C . ARG A 1 194 ? 9.991 -2.764 6.903 1.00 86.88 194 ARG A C 1
ATOM 1423 O O . ARG A 1 194 ? 10.080 -3.988 6.886 1.00 86.88 194 ARG A O 1
ATOM 1430 N N . ILE A 1 195 ? 9.578 -2.048 5.863 1.00 87.31 195 ILE A N 1
ATOM 1431 C CA . ILE A 1 195 ? 9.210 -2.650 4.581 1.00 87.31 195 ILE A CA 1
ATOM 1432 C C . ILE A 1 195 ? 10.393 -2.510 3.613 1.00 87.31 195 ILE A C 1
ATOM 1434 O O . ILE A 1 195 ? 10.991 -1.432 3.544 1.00 87.31 195 ILE A O 1
ATOM 1438 N N . PRO A 1 196 ? 10.754 -3.563 2.860 1.00 84.81 196 PRO A N 1
ATOM 1439 C CA . PRO A 1 196 ? 11.759 -3.452 1.814 1.00 84.81 196 PRO A CA 1
ATOM 1440 C C . PRO A 1 196 ? 11.222 -2.689 0.596 1.00 84.81 196 PRO A C 1
ATOM 1442 O O . PRO A 1 196 ? 10.059 -2.826 0.203 1.00 84.81 196 PRO A O 1
ATOM 1445 N N . SER A 1 197 ? 12.100 -1.915 -0.036 1.00 87.88 197 SER A N 1
ATOM 1446 C CA . SER A 1 197 ? 11.832 -1.339 -1.353 1.00 87.88 197 SER A CA 1
ATOM 1447 C C . SER A 1 197 ? 11.784 -2.447 -2.416 1.00 87.88 197 SER A C 1
ATOM 1449 O O . SER A 1 197 ? 12.654 -3.324 -2.400 1.00 87.88 197 SER A O 1
ATOM 1451 N N . PRO A 1 198 ? 10.820 -2.412 -3.356 1.00 85.44 198 PRO A N 1
ATOM 1452 C CA . PRO A 1 198 ? 10.831 -3.291 -4.523 1.00 85.44 198 PRO A CA 1
ATOM 1453 C C . PRO A 1 198 ? 11.895 -2.876 -5.557 1.00 85.44 198 PRO A C 1
ATOM 1455 O O . PRO A 1 198 ? 12.199 -3.648 -6.461 1.00 85.44 198 PRO A O 1
ATOM 1458 N N . GLU A 1 199 ? 12.472 -1.674 -5.434 1.00 84.12 199 GLU A N 1
ATOM 1459 C CA . GLU A 1 199 ? 13.505 -1.147 -6.326 1.00 84.12 199 GLU A CA 1
ATOM 1460 C C . GLU A 1 199 ? 14.902 -1.303 -5.706 1.00 84.12 199 GLU A C 1
ATOM 1462 O O . GLU A 1 199 ? 15.167 -0.715 -4.656 1.00 84.12 199 GLU A O 1
ATOM 1467 N N . PRO A 1 200 ? 15.833 -2.031 -6.350 1.00 81.19 200 PRO A N 1
ATOM 1468 C CA . PRO A 1 200 ? 17.142 -2.337 -5.768 1.00 81.19 200 PRO A CA 1
ATOM 1469 C C . PRO A 1 200 ? 18.044 -1.104 -5.592 1.00 81.19 200 PRO A C 1
ATOM 1471 O O . PRO A 1 200 ? 18.925 -1.100 -4.735 1.00 81.19 200 PRO A O 1
ATOM 1474 N N . GLU A 1 201 ? 17.824 -0.047 -6.375 1.00 82.56 201 GLU A N 1
ATOM 1475 C CA . GLU A 1 201 ? 18.622 1.188 -6.338 1.00 82.56 201 GLU A CA 1
ATOM 1476 C C . GLU A 1 201 ? 18.113 2.209 -5.306 1.00 82.56 201 GLU A C 1
ATOM 1478 O O . GLU A 1 201 ? 18.760 3.230 -5.050 1.00 82.56 201 GLU A O 1
ATOM 1483 N N . ARG A 1 202 ? 16.950 1.945 -4.697 1.00 82.00 202 ARG A N 1
ATOM 1484 C CA . ARG A 1 202 ? 16.221 2.889 -3.846 1.00 82.00 202 ARG A CA 1
ATOM 1485 C C . ARG A 1 202 ? 15.854 2.249 -2.519 1.00 82.00 202 ARG A C 1
ATOM 1487 O O . ARG A 1 202 ? 15.408 1.114 -2.460 1.00 82.00 202 ARG A O 1
ATOM 1494 N N . LYS A 1 203 ? 16.022 2.996 -1.427 1.00 80.69 203 LYS A N 1
ATOM 1495 C CA . LYS A 1 203 ? 15.651 2.538 -0.074 1.00 80.69 203 LYS A CA 1
ATOM 1496 C C . LYS A 1 203 ? 14.196 2.841 0.294 1.00 80.69 203 LYS A C 1
ATOM 1498 O O . LYS A 1 203 ? 13.690 2.268 1.254 1.00 80.69 203 LYS A O 1
ATOM 1503 N N . VAL A 1 204 ? 13.554 3.751 -0.434 1.00 81.00 204 VAL A N 1
ATOM 1504 C CA . VAL A 1 204 ? 12.188 4.206 -0.166 1.00 81.00 204 VAL A CA 1
ATOM 1505 C C . VAL A 1 204 ? 11.167 3.216 -0.711 1.00 81.00 204 VAL A C 1
ATOM 1507 O O . VAL A 1 204 ? 11.371 2.606 -1.757 1.00 81.00 204 VAL A O 1
ATOM 1510 N N . VAL A 1 205 ? 10.047 3.080 -0.012 1.00 87.75 205 VAL A N 1
ATOM 1511 C CA . VAL A 1 205 ? 8.942 2.223 -0.438 1.00 87.75 205 VAL A CA 1
ATOM 1512 C C . VAL A 1 205 ? 7.921 3.071 -1.201 1.00 87.75 205 VAL A C 1
ATOM 1514 O O . VAL A 1 205 ? 7.536 4.124 -0.687 1.00 87.75 205 VAL A O 1
ATOM 1517 N N . PRO A 1 206 ? 7.463 2.639 -2.391 1.00 89.25 206 PRO A N 1
ATOM 1518 C CA . PRO A 1 206 ? 6.365 3.291 -3.098 1.00 89.25 206 PRO A CA 1
ATOM 1519 C C . PRO A 1 206 ? 5.097 3.302 -2.232 1.00 89.25 206 PRO A C 1
ATOM 1521 O O . PRO A 1 206 ? 4.591 2.247 -1.844 1.00 89.25 206 PRO A O 1
ATOM 1524 N N . LEU A 1 207 ? 4.610 4.491 -1.871 1.00 89.94 207 LEU A N 1
ATOM 1525 C CA . LEU A 1 207 ? 3.458 4.654 -0.977 1.00 89.94 207 LEU A CA 1
ATOM 1526 C C . LEU A 1 207 ? 2.105 4.454 -1.680 1.00 89.94 207 LEU A C 1
ATOM 1528 O O . LEU A 1 207 ? 1.104 4.174 -1.024 1.00 89.94 207 LEU A O 1
ATOM 1532 N N . ASP A 1 208 ? 2.079 4.536 -3.006 1.00 86.88 208 ASP A N 1
ATOM 1533 C CA . ASP A 1 208 ? 0.917 4.245 -3.853 1.00 86.88 208 ASP A CA 1
ATOM 1534 C C . ASP A 1 208 ? 0.480 2.766 -3.788 1.00 86.88 208 ASP A C 1
ATOM 1536 O O . ASP A 1 208 ? -0.654 2.425 -4.120 1.00 86.88 208 ASP A O 1
ATOM 1540 N N . LEU A 1 209 ? 1.344 1.883 -3.272 1.00 86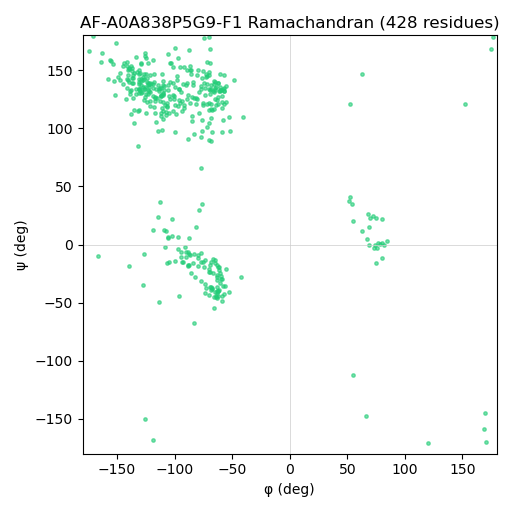.94 209 LEU A N 1
ATOM 1541 C CA . LEU A 1 209 ? 1.023 0.484 -2.973 1.00 86.94 209 LEU A CA 1
ATOM 1542 C C . LEU A 1 209 ? 0.034 0.297 -1.816 1.00 86.94 209 LEU A C 1
ATOM 1544 O O . LEU A 1 209 ? -0.479 -0.810 -1.646 1.00 86.94 209 LEU A O 1
ATOM 1548 N N . PHE A 1 210 ? -0.206 1.331 -1.004 1.00 89.19 210 PHE A N 1
ATOM 1549 C CA . PHE A 1 210 ? -0.991 1.249 0.228 1.00 89.19 210 PHE A CA 1
ATOM 1550 C C . PHE A 1 210 ? -2.318 2.001 0.067 1.00 89.19 210 PHE A C 1
ATOM 1552 O O . PHE A 1 210 ? -2.346 3.222 0.238 1.00 89.19 210 PHE A O 1
ATOM 1559 N N . PRO A 1 211 ? -3.435 1.303 -0.221 1.00 88.50 211 PRO A N 1
ATOM 1560 C CA . PRO A 1 211 ? -4.745 1.931 -0.329 1.00 88.50 211 PRO A CA 1
ATOM 1561 C C . PRO A 1 211 ? -5.132 2.687 0.943 1.00 88.50 211 PRO A C 1
ATOM 1563 O O . PRO A 1 211 ? -5.031 2.151 2.050 1.00 88.50 211 PRO A O 1
ATOM 1566 N N . ALA A 1 212 ? -5.654 3.902 0.780 1.00 88.06 212 ALA A N 1
ATOM 1567 C CA . ALA A 1 212 ? -6.030 4.786 1.882 1.00 88.06 212 ALA A CA 1
ATOM 1568 C C . ALA A 1 212 ? -7.040 4.142 2.850 1.00 88.06 212 ALA A C 1
ATOM 1570 O O . ALA A 1 212 ? -6.937 4.307 4.065 1.00 88.06 212 ALA A O 1
ATOM 1571 N N . GLY A 1 213 ? -7.972 3.334 2.328 1.00 83.62 213 GLY A N 1
ATOM 1572 C CA . GLY A 1 213 ? -9.001 2.650 3.123 1.00 83.62 213 GLY A CA 1
ATOM 1573 C C . GLY A 1 213 ? -8.468 1.642 4.151 1.00 83.62 213 GLY A C 1
ATOM 1574 O O . GLY A 1 213 ? -9.185 1.290 5.086 1.00 83.62 213 GLY A O 1
ATOM 1575 N N . LEU A 1 214 ? -7.216 1.197 4.017 1.00 88.12 214 LEU A N 1
ATOM 1576 C CA . LEU A 1 214 ? -6.576 0.271 4.957 1.00 88.12 214 LEU A CA 1
ATOM 1577 C C . LEU A 1 214 ? -5.887 0.976 6.117 1.00 88.12 214 LEU A C 1
ATOM 1579 O O . LEU A 1 214 ? -5.556 0.335 7.115 1.00 88.12 214 LEU A O 1
ATOM 1583 N N . LEU A 1 215 ? -5.625 2.271 5.966 1.00 91.25 215 LEU A N 1
ATOM 1584 C CA . LEU A 1 215 ? -4.793 3.027 6.879 1.00 91.25 215 LEU A CA 1
ATOM 1585 C C . LEU A 1 215 ? -5.635 3.511 8.060 1.00 91.25 215 LEU A C 1
ATOM 1587 O O . LEU A 1 215 ? -6.669 4.159 7.905 1.00 91.25 215 LEU A O 1
ATOM 1591 N N . GLU A 1 216 ? -5.166 3.202 9.262 1.00 92.31 216 GLU A N 1
ATOM 1592 C CA . GLU A 1 216 ? -5.609 3.848 10.497 1.00 92.31 216 GLU A CA 1
ATOM 1593 C C . GLU A 1 216 ? -4.962 5.237 10.635 1.00 92.31 216 GLU A C 1
ATOM 1595 O O . GLU A 1 216 ? -5.561 6.179 11.159 1.00 92.31 216 GLU A O 1
ATOM 1600 N N . GLY A 1 217 ? -3.743 5.384 10.117 1.00 92.88 217 GLY A N 1
ATOM 1601 C CA . GLY A 1 217 ? -3.060 6.663 10.021 1.00 92.88 217 GLY A CA 1
ATOM 1602 C C . GLY A 1 217 ? -1.634 6.528 9.507 1.00 92.88 217 GLY A C 1
ATOM 1603 O O . GLY A 1 217 ? -1.077 5.432 9.429 1.00 92.88 217 GLY A O 1
ATOM 1604 N N . ILE A 1 218 ? -1.038 7.666 9.173 1.00 94.38 218 ILE A N 1
ATOM 1605 C CA . ILE A 1 218 ? 0.377 7.772 8.814 1.00 94.38 218 ILE A CA 1
ATOM 1606 C C . ILE A 1 218 ? 1.025 8.706 9.826 1.00 94.38 218 ILE A C 1
ATOM 1608 O O . ILE A 1 218 ? 0.530 9.807 10.063 1.00 94.38 218 ILE A O 1
ATOM 1612 N N . THR A 1 219 ? 2.114 8.261 10.440 1.00 92.06 219 THR A N 1
ATOM 1613 C CA . THR A 1 219 ? 2.858 9.011 11.451 1.00 92.06 219 THR A CA 1
ATOM 1614 C C . THR A 1 219 ? 4.260 9.296 10.939 1.00 92.06 219 THR A C 1
ATOM 1616 O O . THR A 1 219 ? 5.009 8.377 10.627 1.00 92.06 219 THR A O 1
ATOM 1619 N N . THR A 1 220 ? 4.635 10.568 10.901 1.00 91.62 220 THR A N 1
ATOM 1620 C CA . THR A 1 220 ? 5.952 11.031 10.469 1.00 91.62 220 THR A CA 1
ATOM 1621 C C . THR A 1 220 ? 6.707 11.597 11.666 1.00 91.62 220 THR A C 1
ATOM 1623 O O . THR A 1 220 ? 6.336 12.643 12.205 1.00 91.62 220 THR A O 1
ATOM 1626 N N . SER A 1 221 ? 7.781 10.919 12.066 1.00 90.62 221 SER A N 1
ATOM 1627 C CA . SER A 1 221 ? 8.737 11.386 13.073 1.00 90.62 221 SER A CA 1
ATOM 1628 C C . SER A 1 221 ? 9.869 12.132 12.380 1.00 90.62 221 SER A C 1
ATOM 1630 O O . SER A 1 221 ? 10.564 11.574 11.531 1.00 90.62 221 SER A O 1
ATOM 1632 N N . LYS A 1 222 ? 10.054 13.406 12.726 1.00 88.25 222 LYS A N 1
ATOM 1633 C CA . LYS A 1 222 ? 11.051 14.281 12.089 1.00 88.25 222 LYS A CA 1
ATOM 1634 C C . LYS A 1 222 ? 12.274 14.538 12.976 1.00 88.25 222 LYS A C 1
ATOM 1636 O O . LYS A 1 222 ? 13.103 15.392 12.662 1.00 88.25 222 LYS A O 1
ATOM 1641 N N . THR A 1 223 ? 12.351 13.871 14.118 1.00 85.88 223 THR A N 1
ATOM 1642 C CA . THR A 1 223 ? 13.453 13.973 15.076 1.00 85.88 223 THR A CA 1
ATOM 1643 C C . THR A 1 223 ? 13.753 12.590 15.619 1.00 85.88 223 THR A C 1
ATOM 1645 O O . THR A 1 223 ? 12.845 11.779 15.794 1.00 85.88 223 THR A O 1
ATOM 1648 N N . PHE A 1 224 ? 15.022 12.338 15.895 1.00 82.06 224 PHE A N 1
ATOM 1649 C CA . PHE A 1 224 ? 15.490 11.050 16.378 1.00 82.06 224 PHE A CA 1
ATOM 1650 C C . PHE A 1 224 ? 15.116 10.823 17.833 1.00 82.06 224 PHE A C 1
ATOM 1652 O O . PHE A 1 224 ? 15.269 11.717 18.666 1.00 82.06 224 PHE A O 1
ATOM 1659 N N . THR A 1 225 ? 14.699 9.602 18.134 1.00 84.12 225 THR A N 1
ATOM 1660 C CA . THR A 1 225 ? 14.561 9.097 19.496 1.00 84.12 225 THR A CA 1
ATOM 1661 C C . THR A 1 225 ? 15.257 7.734 19.594 1.00 84.12 225 THR A C 1
ATOM 1663 O O . THR A 1 225 ? 15.357 7.040 18.579 1.00 84.12 225 THR A O 1
ATOM 1666 N N . PRO A 1 226 ? 15.793 7.341 20.768 1.00 84.88 226 PRO A N 1
ATOM 1667 C CA . PRO A 1 226 ? 16.586 6.111 20.907 1.00 84.88 226 PRO A CA 1
ATOM 1668 C C . PRO A 1 226 ? 15.838 4.808 20.583 1.00 84.88 226 PRO A C 1
ATOM 1670 O O . PRO A 1 226 ? 16.467 3.784 20.341 1.00 84.88 226 PRO A O 1
ATOM 1673 N N . ASP A 1 227 ? 14.508 4.836 20.592 1.00 81.44 227 ASP A N 1
ATOM 1674 C CA . ASP A 1 227 ? 13.620 3.730 20.225 1.00 81.44 227 ASP A CA 1
ATOM 1675 C C . ASP A 1 227 ? 13.448 3.559 18.703 1.00 81.44 227 ASP A C 1
ATOM 1677 O O . ASP A 1 227 ? 12.869 2.568 18.259 1.00 81.44 227 ASP A O 1
ATOM 1681 N N . GLN A 1 228 ? 13.945 4.500 17.892 1.00 82.38 228 GLN A N 1
ATOM 1682 C CA . GLN A 1 228 ? 13.803 4.480 16.436 1.00 82.38 228 GLN A CA 1
ATOM 1683 C C . GLN A 1 228 ? 15.078 3.985 15.726 1.00 82.38 228 GLN A C 1
ATOM 1685 O O . GLN A 1 228 ? 16.188 4.162 16.232 1.00 82.38 228 GLN A O 1
ATOM 1690 N N . PRO A 1 229 ? 14.957 3.399 14.516 1.00 77.12 229 PRO A N 1
ATOM 1691 C CA . PRO A 1 229 ? 16.117 3.017 13.712 1.00 77.12 229 PRO A CA 1
ATOM 1692 C C . PRO A 1 229 ? 17.017 4.216 13.373 1.00 77.12 229 PRO A C 1
ATOM 1694 O O . PRO A 1 229 ? 16.531 5.245 12.919 1.00 77.12 229 PRO A O 1
ATOM 1697 N N . GLY A 1 230 ? 18.334 4.079 13.543 1.00 81.44 230 GLY A N 1
ATOM 1698 C CA . GLY A 1 230 ? 19.295 5.183 13.381 1.00 81.44 230 GLY A CA 1
ATOM 1699 C C . GLY A 1 230 ? 19.725 5.512 11.944 1.00 81.44 230 GLY A C 1
ATOM 1700 O O . GLY A 1 230 ? 20.746 6.164 11.760 1.00 81.44 230 GLY A O 1
ATOM 1701 N N . ASP A 1 231 ? 19.016 5.032 10.922 1.00 83.50 231 ASP A N 1
ATOM 1702 C CA . ASP A 1 231 ? 19.437 5.085 9.512 1.00 83.50 231 ASP A CA 1
ATOM 1703 C C . ASP A 1 231 ? 18.635 6.067 8.634 1.00 83.50 231 ASP A C 1
ATOM 1705 O O . ASP A 1 231 ? 18.759 6.030 7.409 1.00 83.50 231 ASP A O 1
ATOM 1709 N N . PHE A 1 232 ? 17.829 6.951 9.231 1.00 85.12 232 PHE A N 1
ATOM 1710 C CA . PHE A 1 232 ? 17.189 8.076 8.533 1.00 85.12 232 PHE A CA 1
ATOM 1711 C C . PHE A 1 232 ? 17.864 9.405 8.889 1.00 85.12 232 PHE A C 1
ATOM 1713 O O . PHE A 1 232 ? 18.605 9.481 9.855 1.00 85.12 232 PHE A O 1
ATOM 1720 N N . SER A 1 233 ? 17.640 10.465 8.114 1.00 83.75 233 SER A N 1
ATOM 1721 C CA . SER A 1 233 ? 18.042 11.838 8.484 1.00 83.75 233 SER A CA 1
ATOM 1722 C C . SER A 1 233 ? 17.014 12.905 8.122 1.00 83.75 233 SER A C 1
ATOM 1724 O O . SER A 1 233 ? 17.010 13.981 8.717 1.00 83.75 233 SER A O 1
ATOM 1726 N N . GLY A 1 234 ? 16.093 12.586 7.211 1.00 84.56 234 GLY A N 1
ATOM 1727 C CA . GLY A 1 234 ? 14.897 13.366 6.927 1.00 84.56 234 GLY A CA 1
ATOM 1728 C C . GLY A 1 234 ? 13.777 13.054 7.906 1.00 84.56 234 GLY A C 1
ATOM 1729 O O . GLY A 1 234 ? 13.398 13.913 8.706 1.00 84.56 234 GLY A O 1
ATOM 1730 N N . ALA A 1 235 ? 13.245 11.833 7.842 1.00 89.00 235 ALA A N 1
ATOM 1731 C CA . ALA A 1 235 ? 12.184 11.376 8.732 1.00 89.00 235 ALA A CA 1
ATOM 1732 C C . ALA A 1 235 ? 12.033 9.851 8.747 1.00 89.00 235 ALA A C 1
ATOM 1734 O O . ALA A 1 235 ? 12.498 9.152 7.849 1.00 89.00 235 ALA A O 1
ATOM 1735 N N . SER A 1 236 ? 11.311 9.365 9.751 1.00 90.06 236 SER A N 1
ATOM 1736 C CA . SER A 1 236 ? 10.743 8.020 9.783 1.00 90.06 236 SER A CA 1
ATOM 1737 C C . SER A 1 236 ? 9.235 8.121 9.556 1.00 90.06 236 SER A C 1
ATOM 1739 O O . SER A 1 236 ? 8.544 8.838 10.285 1.00 90.06 236 SER A O 1
ATOM 1741 N N . VAL A 1 237 ? 8.733 7.454 8.518 1.00 91.25 237 VAL A N 1
ATOM 1742 C CA . VAL A 1 237 ? 7.316 7.421 8.133 1.00 91.25 237 VAL A CA 1
ATOM 1743 C C . VAL A 1 237 ? 6.754 6.045 8.465 1.00 91.25 237 VAL A C 1
ATOM 1745 O O . VAL A 1 237 ? 7.099 5.057 7.826 1.00 91.25 237 VAL A O 1
ATOM 1748 N N . ASN A 1 238 ? 5.864 5.977 9.447 1.00 92.12 238 ASN A N 1
ATOM 1749 C CA . ASN A 1 238 ? 5.199 4.747 9.856 1.00 92.12 238 ASN A CA 1
ATOM 1750 C C . ASN A 1 238 ? 3.739 4.752 9.395 1.00 92.12 238 ASN A C 1
ATOM 1752 O O . ASN A 1 238 ? 2.951 5.605 9.808 1.00 92.12 238 ASN A O 1
ATOM 1756 N N . LEU A 1 239 ? 3.373 3.780 8.568 1.00 93.44 239 LEU A N 1
ATOM 1757 C CA . LEU A 1 239 ? 2.008 3.518 8.142 1.00 93.44 239 LEU A CA 1
ATOM 1758 C C . LEU A 1 239 ? 1.369 2.553 9.141 1.00 93.44 239 LEU A C 1
ATOM 1760 O O . LEU A 1 239 ? 1.899 1.472 9.383 1.00 93.44 239 LEU A O 1
ATOM 1764 N N . LYS A 1 240 ? 0.225 2.912 9.716 1.00 92.88 240 LYS A N 1
ATOM 1765 C CA . LYS A 1 240 ? -0.560 2.015 10.571 1.00 92.88 240 LYS A CA 1
ATOM 1766 C C . LYS A 1 240 ? -1.781 1.529 9.807 1.00 92.88 240 LYS A C 1
ATOM 1768 O O . LYS A 1 240 ? -2.533 2.350 9.285 1.00 92.88 240 LYS A O 1
ATOM 1773 N N . THR A 1 241 ? -2.000 0.219 9.755 1.00 92.19 241 THR A N 1
ATOM 1774 C CA . THR A 1 241 ? -3.222 -0.374 9.189 1.00 92.19 241 THR A CA 1
ATOM 1775 C C . THR A 1 241 ? -4.285 -0.580 10.255 1.00 92.19 241 THR A C 1
ATOM 1777 O O . THR A 1 241 ? -3.948 -0.833 11.408 1.00 92.19 241 THR A O 1
ATOM 1780 N N . ARG A 1 242 ? -5.559 -0.573 9.864 1.00 89.44 242 ARG A N 1
ATOM 1781 C CA . ARG A 1 242 ? -6.673 -0.889 10.768 1.00 89.44 242 ARG A CA 1
ATOM 1782 C C . ARG A 1 242 ? -6.656 -2.367 11.165 1.00 89.44 242 ARG A C 1
ATOM 1784 O O . ARG A 1 242 ? -6.954 -3.235 10.362 1.00 89.44 242 ARG A O 1
ATOM 1791 N N . GLU A 1 243 ? -6.329 -2.678 12.408 1.00 88.62 243 GLU A N 1
ATOM 1792 C CA . GLU A 1 243 ? -6.227 -4.084 12.837 1.00 88.62 243 GLU A CA 1
ATOM 1793 C C . GLU A 1 243 ? -7.589 -4.776 12.994 1.00 88.62 243 GLU A C 1
ATOM 1795 O O . GLU A 1 243 ? -7.700 -5.964 12.710 1.00 88.62 243 GLU A O 1
ATOM 1800 N N . PHE A 1 244 ? -8.611 -4.029 13.421 1.00 87.69 244 PHE A N 1
ATOM 1801 C CA . PHE A 1 244 ? -9.978 -4.508 13.648 1.00 87.69 244 PHE A CA 1
ATOM 1802 C C . PHE A 1 244 ? -10.975 -3.543 12.986 1.00 87.69 244 PHE A C 1
ATOM 1804 O O . PHE A 1 244 ? -11.414 -2.581 13.616 1.00 87.69 244 PHE A O 1
ATOM 1811 N N . PRO A 1 245 ? -11.266 -3.696 11.682 1.00 86.12 245 PRO A N 1
ATOM 1812 C CA . PRO A 1 245 ? -12.274 -2.875 11.021 1.00 86.12 245 PRO A CA 1
ATOM 1813 C C . PRO A 1 245 ? -13.680 -3.188 11.563 1.00 86.12 245 PRO A C 1
ATOM 1815 O O . PRO A 1 245 ? -14.193 -4.281 11.340 1.00 86.12 245 PRO A O 1
ATOM 1818 N N . GLU A 1 246 ? -14.332 -2.212 12.206 1.00 80.00 246 GLU A N 1
ATOM 1819 C CA . GLU A 1 246 ? -15.679 -2.372 12.797 1.00 80.00 246 GLU A CA 1
ATOM 1820 C C . GLU A 1 246 ? -16.765 -2.737 11.776 1.00 80.00 246 GLU A C 1
ATOM 1822 O O . GLU A 1 246 ? -17.814 -3.293 12.104 1.00 80.00 246 GLU A O 1
ATOM 1827 N N . ARG A 1 247 ? -16.535 -2.375 10.513 1.00 85.19 247 ARG A N 1
ATOM 1828 C CA . ARG A 1 247 ? -17.415 -2.679 9.390 1.00 85.19 247 ARG A CA 1
ATOM 1829 C C . ARG A 1 247 ? -16.621 -3.392 8.324 1.00 85.19 247 ARG A C 1
ATOM 1831 O O . ARG A 1 247 ? -15.454 -3.083 8.087 1.00 85.19 247 ARG A O 1
ATOM 1838 N N . ARG A 1 248 ? -17.294 -4.300 7.621 1.00 90.38 248 ARG A N 1
ATOM 1839 C CA . ARG A 1 248 ? -16.719 -4.932 6.442 1.00 90.38 248 ARG A CA 1
ATOM 1840 C C . ARG A 1 248 ? -16.444 -3.875 5.376 1.00 90.38 248 ARG A C 1
ATOM 1842 O O . ARG A 1 248 ? -17.360 -3.188 4.929 1.00 90.38 248 ARG A O 1
ATOM 1849 N N . VAL A 1 249 ? -15.187 -3.768 4.973 1.00 86.81 249 VAL A N 1
ATOM 1850 C CA . VAL A 1 249 ? -14.713 -2.892 3.905 1.00 86.81 249 VAL A CA 1
ATOM 1851 C C . VAL A 1 249 ? -14.457 -3.759 2.685 1.00 86.81 249 VAL A C 1
ATOM 1853 O O . VAL A 1 249 ? -13.710 -4.729 2.762 1.00 86.81 249 VAL A O 1
ATOM 1856 N N . ILE A 1 250 ? -15.076 -3.419 1.560 1.00 91.12 250 ILE A N 1
ATOM 1857 C CA . ILE A 1 250 ? -14.751 -3.993 0.256 1.00 91.12 250 ILE A CA 1
ATOM 1858 C C . ILE A 1 250 ? -14.617 -2.826 -0.707 1.00 91.12 250 ILE A C 1
ATOM 1860 O O . ILE A 1 250 ? -15.593 -2.126 -0.972 1.00 91.12 250 ILE A O 1
ATOM 1864 N N . THR A 1 251 ? -13.413 -2.624 -1.224 1.00 87.69 251 THR A N 1
ATOM 1865 C CA . THR A 1 251 ? -13.113 -1.531 -2.144 1.00 87.69 251 THR A CA 1
ATOM 1866 C C . THR A 1 251 ? -12.511 -2.099 -3.412 1.00 87.69 251 THR A C 1
ATOM 1868 O O . THR A 1 251 ? -11.541 -2.854 -3.370 1.00 87.69 251 THR A O 1
ATOM 1871 N N . PHE A 1 252 ? -13.070 -1.691 -4.544 1.00 90.50 252 PHE A N 1
ATOM 1872 C CA . PHE A 1 252 ? -12.488 -1.899 -5.859 1.00 90.50 252 PHE A CA 1
ATOM 1873 C C . PHE A 1 252 ? -12.068 -0.542 -6.406 1.00 90.50 252 PHE A C 1
ATOM 1875 O O . PHE A 1 252 ? -12.831 0.421 -6.326 1.00 90.50 252 PHE A O 1
ATOM 1882 N N . SER A 1 253 ? -10.870 -0.464 -6.964 1.00 86.12 253 SER A N 1
ATOM 1883 C CA . SER A 1 253 ? -10.396 0.710 -7.682 1.00 86.12 253 SER A CA 1
ATOM 1884 C C . SER A 1 253 ? -9.899 0.303 -9.060 1.00 86.12 253 SER A C 1
ATOM 1886 O O . SER A 1 253 ? -9.339 -0.773 -9.258 1.00 86.12 253 SER A O 1
ATOM 1888 N N . ALA A 1 254 ? -10.128 1.174 -10.030 1.00 90.94 254 ALA A N 1
ATOM 1889 C CA . ALA A 1 254 ? -9.576 1.059 -11.365 1.00 90.94 254 ALA A CA 1
ATOM 1890 C C . ALA A 1 254 ? -9.160 2.456 -11.813 1.00 90.94 254 ALA A C 1
ATOM 1892 O O . ALA A 1 254 ? -9.864 3.433 -11.548 1.00 90.94 254 ALA A O 1
ATOM 1893 N N . SER A 1 255 ? -8.017 2.554 -12.475 1.00 88.44 255 SER A N 1
ATOM 1894 C CA . SER A 1 255 ? -7.505 3.803 -13.021 1.00 88.44 255 SER A CA 1
ATOM 1895 C C . SER A 1 255 ? -7.060 3.596 -14.461 1.00 88.44 255 SER A C 1
ATOM 1897 O O . SER A 1 255 ? -6.627 2.513 -14.853 1.00 88.44 255 SER A O 1
ATOM 1899 N N . ALA A 1 256 ? -7.190 4.652 -15.255 1.00 92.00 256 ALA A N 1
ATOM 1900 C CA . ALA A 1 256 ? -6.697 4.721 -16.619 1.00 92.00 256 ALA A CA 1
ATOM 1901 C C . ALA A 1 256 ? -6.148 6.128 -16.860 1.00 92.00 256 ALA A C 1
ATOM 1903 O O . ALA A 1 256 ? -6.709 7.107 -16.366 1.00 92.00 256 ALA A O 1
ATOM 1904 N N . GLY A 1 257 ? -5.053 6.236 -17.605 1.00 91.81 257 GLY A N 1
ATOM 1905 C CA . GLY A 1 257 ? -4.411 7.512 -17.898 1.00 91.81 257 GLY A CA 1
ATOM 1906 C C . GLY A 1 257 ? -3.817 7.528 -19.296 1.00 91.81 257 GLY A C 1
ATOM 1907 O O . GLY A 1 257 ? -3.197 6.562 -19.727 1.00 91.81 257 GLY A O 1
ATOM 1908 N N . LEU A 1 258 ? -3.992 8.637 -20.008 1.00 92.56 258 LEU A N 1
ATOM 1909 C CA . LEU A 1 258 ? -3.361 8.853 -21.306 1.00 92.56 258 LEU A CA 1
ATOM 1910 C C . LEU A 1 258 ? -2.153 9.763 -21.112 1.00 92.56 258 LEU A C 1
ATOM 1912 O O . LEU A 1 258 ? -2.268 10.832 -20.515 1.00 92.56 258 LEU A O 1
ATOM 1916 N N . ASN A 1 259 ? -1.002 9.348 -21.629 1.00 88.00 259 ASN A N 1
ATOM 1917 C CA . ASN A 1 259 ? 0.192 10.177 -21.662 1.00 88.00 259 ASN A CA 1
ATOM 1918 C C . ASN A 1 259 ? 0.294 10.790 -23.061 1.00 88.00 259 ASN A C 1
ATOM 1920 O O . ASN A 1 259 ? 0.538 10.074 -24.027 1.00 88.00 259 ASN A O 1
ATOM 1924 N N . THR A 1 260 ? 0.122 12.105 -23.190 1.00 89.06 260 THR A N 1
ATOM 1925 C CA . THR A 1 260 ? 0.128 12.792 -24.495 1.00 89.06 260 THR A CA 1
ATOM 1926 C C . THR A 1 260 ? 1.455 12.665 -25.250 1.00 89.06 260 THR A C 1
ATOM 1928 O O . THR A 1 260 ? 1.470 12.797 -26.475 1.00 89.06 260 THR A O 1
ATOM 1931 N N . ALA A 1 261 ? 2.554 12.385 -24.544 1.00 85.75 261 ALA A N 1
ATOM 1932 C CA . ALA A 1 261 ? 3.862 12.149 -25.141 1.00 85.75 261 ALA A CA 1
ATOM 1933 C C . ALA A 1 261 ? 4.073 10.688 -25.579 1.00 85.75 261 ALA A C 1
ATOM 1935 O O . ALA A 1 261 ? 4.875 10.449 -26.476 1.00 85.75 261 ALA A O 1
ATOM 1936 N N . ALA A 1 262 ? 3.365 9.721 -24.982 1.00 88.31 262 ALA A N 1
ATOM 1937 C CA . ALA A 1 262 ? 3.582 8.291 -25.228 1.00 88.31 262 ALA A CA 1
ATOM 1938 C C . ALA A 1 262 ? 2.398 7.607 -25.934 1.00 88.31 262 ALA A C 1
ATOM 1940 O O . ALA A 1 262 ? 2.583 6.913 -26.930 1.00 88.31 262 ALA A O 1
ATOM 1941 N N . THR A 1 263 ? 1.173 7.792 -25.446 1.00 91.25 263 THR A N 1
ATOM 1942 C CA . THR A 1 263 ? -0.002 7.045 -25.902 1.00 91.25 263 THR A CA 1
ATOM 1943 C C . THR A 1 263 ? -0.329 7.347 -27.365 1.00 91.25 263 THR A C 1
ATOM 1945 O O . THR A 1 263 ? -0.507 8.502 -27.752 1.00 91.25 263 THR A O 1
ATOM 1948 N N . GLY A 1 264 ? -0.411 6.300 -28.190 1.00 89.31 264 GLY A N 1
ATOM 1949 C CA . GLY A 1 264 ? -0.664 6.420 -29.628 1.00 89.31 264 GLY A CA 1
ATOM 1950 C C . GLY A 1 264 ? 0.538 6.884 -30.465 1.00 89.31 264 GLY A C 1
ATOM 1951 O O . GLY A 1 264 ? 0.419 6.958 -31.685 1.00 89.31 264 GLY A O 1
ATOM 1952 N N . LYS A 1 265 ? 1.686 7.199 -29.849 1.00 88.50 265 LYS A N 1
ATOM 1953 C CA . LYS A 1 265 ? 2.934 7.549 -30.548 1.00 88.50 265 LYS A CA 1
ATOM 1954 C C . LYS A 1 265 ? 3.750 6.292 -30.830 1.00 88.50 265 LYS A C 1
ATOM 1956 O O . LYS A 1 265 ? 3.675 5.342 -30.056 1.00 88.50 265 LYS A O 1
ATOM 1961 N N . ASP A 1 266 ? 4.532 6.297 -31.905 1.00 88.94 266 ASP A N 1
ATOM 1962 C CA . ASP A 1 266 ? 5.479 5.217 -32.188 1.00 88.94 266 ASP A CA 1
ATOM 1963 C C . ASP A 1 266 ? 6.696 5.342 -31.271 1.00 88.94 266 ASP A C 1
ATOM 1965 O O . ASP A 1 266 ? 7.387 6.360 -31.265 1.00 88.94 266 ASP A O 1
ATOM 1969 N N . LEU A 1 267 ? 6.926 4.301 -30.474 1.00 87.69 267 LEU A N 1
ATOM 1970 C CA . LEU A 1 267 ? 7.977 4.228 -29.467 1.00 87.69 267 LEU A CA 1
ATOM 1971 C C . LEU A 1 267 ? 8.861 3.011 -29.727 1.00 87.69 267 LEU A C 1
ATOM 1973 O O . LEU A 1 267 ? 8.365 1.935 -30.072 1.00 87.69 267 LEU A O 1
ATOM 1977 N N . ALA A 1 268 ? 10.162 3.150 -29.481 1.00 88.69 268 ALA A N 1
ATOM 1978 C CA . ALA A 1 268 ? 11.045 2.001 -29.351 1.00 88.69 268 ALA A CA 1
ATOM 1979 C C . ALA A 1 268 ? 10.633 1.214 -28.101 1.00 88.69 268 ALA A C 1
ATOM 1981 O O . ALA A 1 268 ? 10.693 1.728 -26.989 1.00 88.69 268 ALA A O 1
ATOM 1982 N N . ARG A 1 269 ? 10.185 -0.030 -28.266 1.00 87.06 269 ARG A N 1
ATOM 1983 C CA . ARG A 1 269 ? 9.715 -0.873 -27.165 1.00 87.06 269 ARG A CA 1
ATOM 1984 C C . ARG A 1 269 ? 10.373 -2.239 -27.238 1.00 87.06 269 ARG A C 1
ATOM 1986 O O . ARG A 1 269 ? 10.386 -2.869 -28.295 1.00 87.06 269 ARG A O 1
ATOM 1993 N N . ALA A 1 270 ? 10.872 -2.742 -26.114 1.00 82.00 270 ALA A N 1
ATOM 1994 C CA . ALA A 1 270 ? 11.247 -4.146 -26.049 1.00 82.00 270 ALA A CA 1
ATOM 1995 C C . ALA A 1 270 ? 9.967 -5.006 -25.988 1.00 82.00 270 ALA A C 1
ATOM 1997 O O . ALA A 1 270 ? 9.043 -4.677 -25.234 1.00 82.00 270 ALA A O 1
ATOM 1998 N N . PRO A 1 271 ? 9.873 -6.099 -26.763 1.00 83.31 271 PRO A N 1
ATOM 1999 C CA . PRO A 1 271 ? 8.725 -7.004 -26.705 1.00 83.31 271 PRO A CA 1
ATOM 2000 C C . PRO A 1 271 ? 8.529 -7.536 -25.281 1.00 83.31 271 PRO A C 1
ATOM 2002 O O . PRO A 1 271 ? 9.503 -7.733 -24.564 1.00 83.31 271 PRO A O 1
ATOM 2005 N N . LEU A 1 272 ? 7.278 -7.750 -24.865 1.00 84.94 272 LEU A N 1
ATOM 2006 C CA . LEU A 1 272 ? 6.970 -8.396 -23.587 1.00 84.94 272 LEU A CA 1
ATOM 2007 C C . LEU A 1 272 ? 7.086 -9.912 -23.742 1.00 84.94 272 LEU A C 1
ATOM 2009 O O . LEU A 1 272 ? 6.407 -10.492 -24.585 1.00 84.94 272 LEU A O 1
ATOM 2013 N N . GLU A 1 273 ? 7.876 -10.550 -22.886 1.00 87.06 273 GLU A N 1
ATOM 2014 C CA . GLU A 1 273 ? 8.037 -12.004 -22.872 1.00 87.06 273 GLU A CA 1
ATOM 2015 C C . GLU A 1 273 ? 7.404 -12.634 -21.626 1.00 87.06 273 GLU A C 1
ATOM 2017 O O . GLU A 1 273 ? 7.666 -12.240 -20.488 1.00 87.06 273 GLU A O 1
ATOM 2022 N N . GLY A 1 274 ? 6.570 -13.658 -21.821 1.00 87.44 274 GLY A N 1
ATOM 2023 C CA . GLY A 1 274 ? 5.989 -14.450 -20.734 1.00 87.44 274 GLY A CA 1
ATOM 2024 C C . GLY A 1 274 ? 5.239 -13.623 -19.678 1.00 87.44 274 GLY A C 1
ATOM 2025 O O . GLY A 1 274 ? 4.160 -13.090 -19.932 1.00 87.44 274 GLY A O 1
ATOM 2026 N N . LYS A 1 275 ? 5.790 -13.568 -18.457 1.00 92.00 275 LYS A N 1
ATOM 2027 C CA . LYS A 1 275 ? 5.189 -12.912 -17.279 1.00 92.00 275 LYS A CA 1
ATOM 2028 C C . LYS A 1 275 ? 5.810 -11.540 -16.977 1.00 92.00 275 LYS A C 1
ATOM 2030 O O . LYS A 1 275 ? 5.694 -11.044 -15.857 1.00 92.00 275 LYS A O 1
ATOM 2035 N N . GLU A 1 276 ? 6.435 -10.898 -17.962 1.00 90.25 276 GLU A N 1
ATOM 2036 C CA . GLU A 1 276 ? 7.036 -9.565 -17.797 1.00 90.25 276 GLU A CA 1
ATOM 2037 C C . GLU A 1 276 ? 6.011 -8.478 -17.465 1.00 90.25 276 GLU A C 1
ATOM 2039 O O . GLU A 1 276 ? 6.329 -7.525 -16.762 1.00 90.25 276 GLU A O 1
ATOM 2044 N N . TRP A 1 277 ? 4.751 -8.661 -17.862 1.00 87.44 277 TRP A N 1
ATOM 2045 C CA . TRP A 1 277 ? 3.641 -7.795 -17.450 1.00 87.44 277 TRP A CA 1
ATOM 2046 C C . TRP A 1 277 ? 3.310 -7.886 -15.946 1.00 87.44 277 TRP A C 1
ATOM 2048 O O . TRP A 1 277 ? 2.584 -7.037 -15.439 1.00 87.44 277 TRP A O 1
ATOM 2058 N N . LEU A 1 278 ? 3.852 -8.883 -15.234 1.00 92.06 278 LEU A N 1
ATOM 2059 C CA . LEU A 1 278 ? 3.870 -9.022 -13.768 1.00 92.06 278 LEU A CA 1
ATOM 2060 C C . LEU A 1 278 ? 5.277 -8.764 -13.190 1.00 92.06 278 LEU A C 1
ATOM 2062 O O . LEU A 1 278 ? 5.561 -9.094 -12.039 1.00 92.06 278 LEU A O 1
ATOM 2066 N N . GLY A 1 279 ? 6.202 -8.243 -13.992 1.00 91.44 279 GLY A N 1
ATOM 2067 C CA . GLY A 1 279 ? 7.581 -7.995 -13.591 1.00 91.44 279 GLY A CA 1
ATOM 2068 C C . GLY A 1 279 ? 8.431 -9.247 -13.367 1.00 91.44 279 GLY A C 1
ATOM 2069 O O . GLY A 1 279 ? 9.415 -9.200 -12.629 1.00 91.44 279 GLY A O 1
ATOM 2070 N N . PHE A 1 280 ? 8.077 -10.391 -13.956 1.00 91.31 280 PHE A N 1
ATOM 2071 C CA . PHE A 1 280 ? 8.951 -11.567 -13.992 1.00 91.31 280 PHE A CA 1
ATOM 2072 C C . PHE A 1 280 ? 9.620 -11.663 -15.360 1.00 91.31 280 PHE A C 1
ATOM 2074 O O . PHE A 1 280 ? 8.931 -11.879 -16.354 1.00 91.31 280 PHE A O 1
ATOM 2081 N N . ALA A 1 281 ? 10.947 -11.516 -15.399 1.00 87.81 281 ALA A N 1
ATOM 2082 C CA . ALA A 1 281 ? 11.717 -11.636 -16.633 1.00 87.81 281 ALA A CA 1
ATOM 2083 C C . ALA A 1 281 ? 11.483 -13.005 -17.293 1.00 87.81 281 ALA A C 1
ATOM 2085 O O . ALA A 1 281 ? 11.533 -14.043 -16.624 1.00 87.81 281 ALA A O 1
ATOM 2086 N N . GLY A 1 282 ? 11.210 -13.004 -18.599 1.00 86.25 282 GLY A N 1
ATOM 2087 C CA . GLY A 1 282 ? 11.040 -14.232 -19.371 1.00 86.25 282 GLY A CA 1
ATOM 2088 C C . GLY A 1 282 ? 12.367 -14.967 -19.583 1.00 86.25 282 GLY A C 1
ATOM 2089 O O . GLY A 1 282 ? 13.436 -14.358 -19.577 1.00 86.25 282 GLY A O 1
ATOM 2090 N N . SER A 1 283 ? 12.322 -16.277 -19.841 1.00 86.31 283 SER A N 1
ATOM 2091 C CA . SER A 1 283 ? 13.529 -17.067 -20.150 1.00 86.31 283 SER A CA 1
ATOM 2092 C C . SER A 1 283 ? 14.267 -16.569 -21.400 1.00 86.31 283 SER A C 1
ATOM 2094 O O . SER A 1 283 ? 15.485 -16.698 -21.483 1.00 86.31 283 SER A O 1
ATOM 2096 N N . ALA A 1 284 ? 13.551 -15.938 -22.337 1.00 86.19 284 ALA A N 1
ATOM 2097 C CA . ALA A 1 284 ? 14.111 -15.315 -23.536 1.00 86.19 284 ALA A CA 1
ATOM 2098 C C . ALA A 1 284 ? 15.029 -14.108 -23.245 1.00 86.19 284 ALA A C 1
ATOM 2100 O O . ALA A 1 284 ? 15.761 -13.677 -24.133 1.00 86.19 284 ALA A O 1
ATOM 2101 N N . ARG A 1 285 ? 15.021 -13.580 -22.010 1.00 87.62 285 ARG A N 1
ATOM 2102 C CA . ARG A 1 285 ? 15.975 -12.562 -21.538 1.00 87.62 285 ARG A CA 1
ATOM 2103 C C . ARG A 1 285 ? 17.331 -13.149 -21.142 1.00 87.62 285 ARG A C 1
ATOM 2105 O O . ARG A 1 285 ? 18.273 -12.393 -20.929 1.00 87.62 285 ARG A O 1
ATOM 2112 N N . GLY A 1 286 ? 17.451 -14.472 -21.033 1.00 88.94 286 GLY A N 1
ATOM 2113 C CA . GLY A 1 286 ? 18.718 -15.139 -20.742 1.00 88.94 286 GLY A CA 1
ATOM 2114 C C . GLY A 1 286 ? 19.721 -15.062 -21.896 1.00 88.94 286 GLY A C 1
ATOM 2115 O O . GLY A 1 286 ? 19.380 -14.710 -23.027 1.00 88.94 286 GLY A O 1
ATOM 2116 N N . ILE A 1 287 ? 20.972 -15.430 -21.610 1.00 89.75 287 ILE A N 1
ATOM 2117 C CA . ILE A 1 287 ? 22.002 -15.602 -22.643 1.00 89.75 287 ILE A CA 1
ATOM 2118 C C . ILE A 1 287 ? 21.556 -16.735 -23.588 1.00 89.75 287 ILE A C 1
ATOM 2120 O O . ILE A 1 287 ? 21.246 -17.828 -23.102 1.00 89.75 287 ILE A O 1
ATOM 2124 N N . PRO A 1 288 ? 21.516 -16.517 -24.917 1.00 90.75 288 PRO A N 1
ATOM 2125 C CA . PRO A 1 288 ? 21.134 -17.555 -25.870 1.00 90.75 288 PRO A CA 1
ATOM 2126 C C . PRO A 1 288 ? 22.065 -18.769 -25.814 1.00 90.75 288 PRO A C 1
ATOM 2128 O O . PRO A 1 288 ? 23.271 -18.620 -25.631 1.00 90.75 288 PRO A O 1
ATOM 2131 N N . ALA A 1 289 ? 21.529 -19.969 -26.058 1.00 91.38 289 ALA A N 1
ATOM 2132 C CA . ALA A 1 289 ? 22.309 -21.210 -26.011 1.00 91.38 289 ALA A CA 1
ATOM 2133 C C . ALA A 1 289 ? 23.592 -21.193 -26.877 1.00 91.38 289 ALA A C 1
ATOM 2135 O O . ALA A 1 289 ? 24.621 -21.632 -26.369 1.00 91.38 289 ALA A O 1
ATOM 2136 N N . PRO A 1 290 ? 23.606 -20.641 -28.114 1.00 91.00 290 PRO A N 1
ATOM 2137 C CA . PRO A 1 290 ? 24.840 -20.543 -28.904 1.00 91.00 290 PRO A CA 1
ATOM 2138 C C . PRO A 1 290 ? 25.923 -19.657 -28.272 1.00 91.00 290 PRO A C 1
ATOM 2140 O O . PRO A 1 290 ? 27.104 -19.871 -28.518 1.00 91.00 290 PRO A O 1
ATOM 2143 N N . ALA A 1 291 ? 25.530 -18.667 -27.468 1.00 91.56 291 ALA A N 1
ATOM 2144 C CA . ALA A 1 291 ? 26.433 -17.737 -26.793 1.00 91.56 291 ALA A CA 1
ATOM 2145 C C . ALA A 1 291 ? 26.787 -18.171 -25.357 1.00 91.56 291 ALA A C 1
ATOM 2147 O O . ALA A 1 291 ? 27.608 -17.532 -24.699 1.00 91.56 291 ALA A O 1
ATOM 2148 N N . ALA A 1 292 ? 26.165 -19.236 -24.842 1.00 92.00 292 ALA A N 1
ATOM 2149 C CA . ALA A 1 292 ? 26.364 -19.683 -23.472 1.00 92.00 292 ALA A CA 1
ATOM 2150 C C . ALA A 1 292 ? 27.815 -20.144 -23.251 1.00 92.00 292 ALA A C 1
ATOM 2152 O O . ALA A 1 292 ? 28.297 -21.067 -23.903 1.00 92.00 292 ALA A O 1
ATOM 2153 N N . GLY A 1 293 ? 28.517 -19.495 -22.317 1.00 90.25 293 GLY A N 1
ATOM 2154 C CA . GLY A 1 293 ? 29.913 -19.809 -21.990 1.00 90.25 293 GLY A CA 1
ATOM 2155 C C . GLY A 1 293 ? 30.949 -19.294 -22.997 1.00 90.25 293 GLY A C 1
ATOM 2156 O O . GLY A 1 293 ? 32.142 -19.511 -22.791 1.00 90.25 293 GLY A O 1
ATOM 2157 N N . VAL A 1 294 ? 30.532 -18.588 -24.054 1.00 91.44 294 VAL A N 1
ATOM 2158 C CA . VAL A 1 294 ? 31.455 -17.967 -25.011 1.00 91.44 294 VAL A CA 1
ATOM 2159 C C . VAL A 1 294 ? 32.006 -16.675 -24.412 1.00 91.44 294 VAL A C 1
ATOM 2161 O O . VAL A 1 294 ? 31.275 -15.708 -24.219 1.00 91.44 294 VAL A O 1
ATOM 2164 N N . THR A 1 295 ? 33.306 -16.651 -24.125 1.00 90.69 295 THR A N 1
ATOM 2165 C CA . THR A 1 295 ? 34.012 -15.469 -23.594 1.00 90.69 295 THR A CA 1
ATOM 2166 C C . THR A 1 295 ? 34.874 -14.760 -24.640 1.00 90.69 295 THR A C 1
ATOM 2168 O O . THR A 1 295 ? 35.282 -13.622 -24.422 1.00 90.69 295 THR A O 1
ATOM 2171 N N . SER A 1 296 ? 35.145 -15.404 -25.781 1.00 91.06 296 SER A N 1
ATOM 2172 C CA . SER A 1 296 ? 35.910 -14.844 -26.898 1.00 91.06 296 SER A CA 1
ATOM 2173 C C . SER A 1 296 ? 35.406 -15.392 -28.231 1.00 91.06 296 SER A C 1
ATOM 2175 O O . SER A 1 296 ? 35.086 -16.575 -28.339 1.00 91.06 296 SER A O 1
ATOM 2177 N N . LEU A 1 297 ? 35.368 -14.526 -29.246 1.00 90.94 297 LEU A N 1
ATOM 2178 C CA . LEU A 1 297 ? 35.068 -14.893 -30.635 1.00 90.94 297 LEU A CA 1
ATOM 2179 C C . LEU A 1 297 ? 36.335 -15.264 -31.429 1.00 90.94 297 LEU A C 1
ATOM 2181 O O . LEU A 1 297 ? 36.247 -15.692 -32.579 1.00 90.94 297 LEU A O 1
ATOM 2185 N N . ALA A 1 298 ? 37.524 -15.088 -30.842 1.00 92.94 298 ALA A N 1
ATOM 2186 C CA . ALA A 1 298 ? 38.789 -15.351 -31.518 1.00 92.94 298 ALA A CA 1
ATOM 2187 C C . ALA A 1 2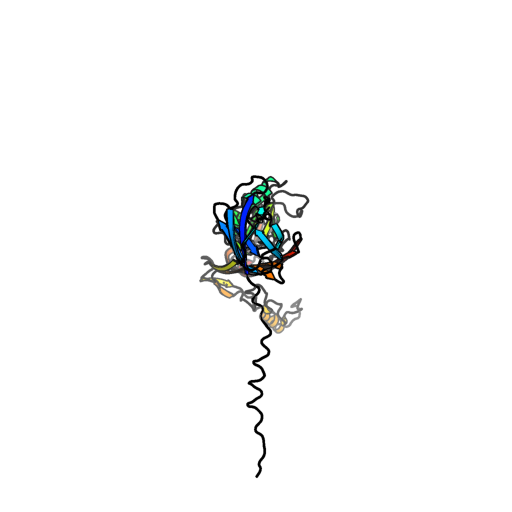98 ? 38.948 -16.847 -31.840 1.00 92.94 298 ALA A C 1
ATOM 2189 O O . ALA A 1 298 ? 38.772 -17.701 -30.974 1.00 92.94 298 ALA A O 1
ATOM 2190 N N . GLY A 1 299 ? 39.307 -17.161 -33.088 1.00 91.38 299 GLY A N 1
ATOM 2191 C CA . GLY A 1 299 ? 39.508 -18.540 -33.552 1.00 91.38 299 GLY A CA 1
ATOM 2192 C C . GLY A 1 299 ? 38.224 -19.306 -33.898 1.00 91.38 299 GLY A C 1
ATOM 2193 O O . GLY A 1 299 ? 38.312 -20.468 -34.289 1.00 91.38 299 GLY A O 1
ATOM 2194 N N . MET A 1 300 ? 37.047 -18.679 -33.793 1.00 94.62 300 MET A N 1
ATOM 2195 C CA . MET A 1 300 ? 35.790 -19.251 -34.283 1.00 94.62 300 MET A CA 1
ATOM 2196 C C . MET A 1 300 ? 35.651 -19.080 -35.800 1.00 94.62 300 MET A C 1
ATOM 2198 O O . MET A 1 300 ? 36.140 -18.112 -36.382 1.00 94.62 300 MET A O 1
ATOM 2202 N N . SER A 1 301 ? 34.947 -20.010 -36.446 1.00 96.00 301 SER A N 1
ATOM 2203 C CA . SER A 1 301 ? 34.564 -19.859 -37.855 1.00 96.00 301 SER A CA 1
ATOM 2204 C C . SER A 1 301 ? 33.518 -18.754 -38.036 1.00 96.00 301 SER A C 1
ATOM 2206 O O . SER A 1 301 ? 32.741 -18.457 -37.123 1.00 96.00 301 SER A O 1
ATOM 2208 N N . GLN A 1 302 ? 33.445 -18.184 -39.241 1.00 95.38 302 GLN A N 1
ATOM 2209 C CA . GLN A 1 302 ? 32.467 -17.141 -39.556 1.00 95.38 302 GLN A CA 1
ATOM 2210 C C . GLN A 1 302 ? 31.018 -17.610 -39.332 1.00 95.38 302 GLN A C 1
ATOM 2212 O O . GLN A 1 302 ? 30.196 -16.833 -38.852 1.00 95.38 302 GLN A O 1
ATOM 2217 N N . ASP A 1 303 ? 30.705 -18.879 -39.605 1.00 95.19 303 ASP A N 1
ATOM 2218 C CA . ASP A 1 303 ? 29.363 -19.437 -39.399 1.00 95.19 303 ASP A CA 1
ATOM 2219 C C . ASP A 1 303 ? 28.995 -19.534 -37.913 1.00 95.19 303 ASP A C 1
ATOM 2221 O O . ASP A 1 303 ? 27.871 -19.205 -37.527 1.00 95.19 303 ASP A O 1
ATOM 2225 N N . GLN A 1 304 ? 29.949 -19.916 -37.057 1.00 93.25 304 GLN A N 1
ATOM 2226 C CA . GLN A 1 304 ? 29.753 -19.921 -35.603 1.00 93.25 304 GLN A CA 1
ATOM 2227 C C . GLN A 1 304 ? 29.528 -18.503 -35.078 1.00 93.25 304 GLN A C 1
ATOM 2229 O O . GLN A 1 304 ? 28.591 -18.274 -34.314 1.00 93.25 304 GLN A O 1
ATOM 2234 N N . ILE A 1 305 ? 30.335 -17.543 -35.540 1.00 94.56 305 ILE A N 1
ATOM 2235 C CA . ILE A 1 305 ? 30.188 -16.125 -35.191 1.00 94.56 305 ILE A CA 1
ATOM 2236 C C . ILE A 1 305 ? 28.804 -15.619 -35.617 1.00 94.56 305 ILE A C 1
ATOM 2238 O O . ILE A 1 305 ? 28.082 -15.043 -34.804 1.00 94.56 305 ILE A O 1
ATOM 2242 N N . ASN A 1 306 ? 28.386 -15.893 -36.854 1.00 93.50 306 ASN A N 1
ATOM 2243 C CA . ASN A 1 306 ? 27.078 -15.492 -37.370 1.00 93.50 306 ASN A CA 1
ATOM 2244 C C . ASN A 1 306 ? 25.924 -16.132 -36.580 1.00 93.50 306 ASN A C 1
ATOM 2246 O O . ASN A 1 306 ? 24.942 -15.452 -36.282 1.00 93.50 306 ASN A O 1
ATOM 2250 N N . SER A 1 307 ? 26.040 -17.409 -36.198 1.00 93.06 307 SER A N 1
ATOM 2251 C CA . SER A 1 307 ? 25.040 -18.094 -35.368 1.00 93.06 307 SER A CA 1
ATOM 2252 C C . SER A 1 307 ? 24.933 -17.482 -33.969 1.00 93.06 307 SER A C 1
ATOM 2254 O O . SER A 1 307 ? 23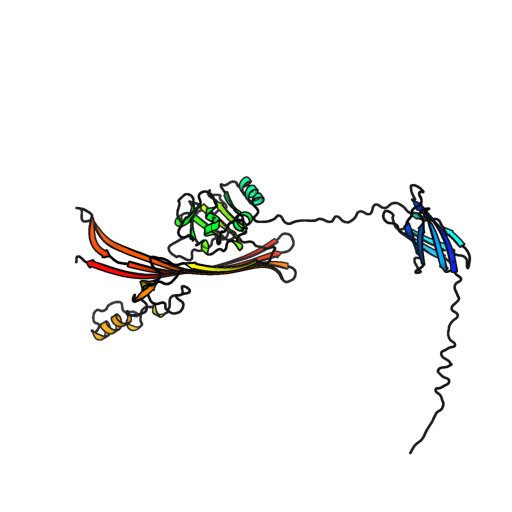.825 -17.334 -33.449 1.00 93.06 307 SER A O 1
ATOM 2256 N N . ILE A 1 308 ? 26.062 -17.119 -33.354 1.00 92.69 308 ILE A N 1
ATOM 2257 C CA . ILE A 1 308 ? 26.098 -16.457 -32.045 1.00 92.69 308 ILE A CA 1
ATOM 2258 C C . ILE A 1 308 ? 25.461 -15.073 -32.153 1.00 92.69 308 ILE A C 1
ATOM 2260 O O . ILE A 1 308 ? 24.488 -14.799 -31.453 1.00 92.69 308 ILE A O 1
ATOM 2264 N N . ILE A 1 309 ? 25.935 -14.230 -33.074 1.00 90.56 309 ILE A N 1
ATOM 2265 C CA . ILE A 1 309 ? 25.419 -12.869 -33.281 1.00 90.56 309 ILE A CA 1
ATOM 2266 C C . ILE A 1 309 ? 23.923 -12.897 -33.624 1.00 90.56 309 ILE A C 1
ATOM 2268 O O . ILE A 1 309 ? 23.137 -12.138 -33.057 1.00 90.56 309 ILE A O 1
ATOM 2272 N N . GLY A 1 310 ? 23.501 -13.801 -34.511 1.00 89.62 310 GLY A N 1
ATOM 2273 C CA . GLY A 1 310 ? 22.101 -13.962 -34.901 1.00 89.62 310 GLY A CA 1
ATOM 2274 C C . GLY A 1 310 ? 21.188 -14.334 -33.732 1.00 89.62 310 GLY A C 1
ATOM 2275 O O . GLY A 1 310 ? 20.048 -13.875 -33.682 1.00 89.62 310 GLY A O 1
ATOM 2276 N N . SER A 1 311 ? 21.695 -15.090 -32.752 1.00 90.81 311 SER A N 1
ATOM 2277 C CA . SER A 1 311 ? 20.925 -15.499 -31.569 1.00 90.81 311 SER A CA 1
ATOM 2278 C C . SER A 1 311 ? 20.588 -14.348 -30.607 1.00 90.81 311 SER A C 1
ATOM 2280 O O . SER A 1 311 ? 19.650 -14.468 -29.817 1.00 90.81 311 SER A O 1
ATOM 2282 N N . PHE A 1 312 ? 21.290 -13.212 -30.707 1.00 87.38 312 PHE A N 1
ATOM 2283 C CA . PHE A 1 312 ? 21.005 -12.002 -29.926 1.00 87.38 312 PHE A CA 1
ATOM 2284 C C . PHE A 1 312 ? 19.902 -11.120 -30.528 1.00 87.38 312 PHE A C 1
ATOM 2286 O O . PHE A 1 312 ? 19.426 -10.198 -29.865 1.00 87.38 312 PHE A O 1
ATOM 2293 N N . ARG A 1 313 ? 19.425 -11.410 -31.748 1.00 85.12 313 ARG A N 1
ATOM 2294 C CA . ARG A 1 313 ? 18.223 -10.774 -32.320 1.00 85.12 313 ARG A CA 1
ATOM 2295 C C . ARG A 1 313 ? 16.957 -11.385 -31.714 1.00 85.12 313 ARG A C 1
ATOM 2297 O O . ARG A 1 313 ? 1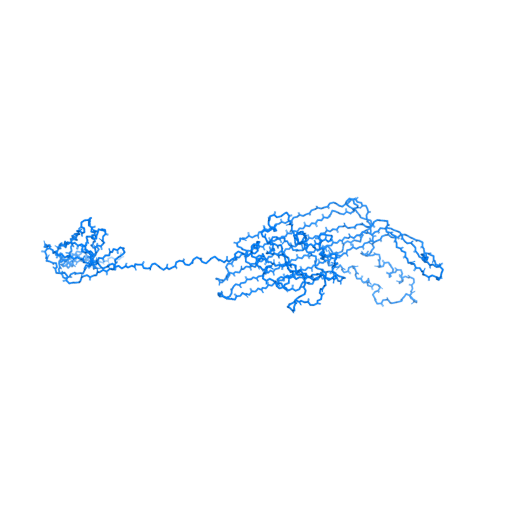6.195 -12.076 -32.386 1.00 85.12 313 ARG A O 1
ATOM 2304 N N . ASN A 1 314 ? 16.766 -11.179 -30.418 1.00 86.25 314 ASN A N 1
ATOM 2305 C CA . ASN A 1 314 ? 15.734 -11.829 -29.614 1.00 86.25 314 ASN A CA 1
ATOM 2306 C C . ASN A 1 314 ? 14.874 -10.790 -28.869 1.00 86.25 314 ASN A C 1
ATOM 2308 O O . ASN A 1 314 ? 14.691 -9.666 -29.342 1.00 86.25 314 ASN A O 1
ATOM 2312 N N . ALA A 1 315 ? 14.343 -11.163 -27.702 1.00 86.88 315 ALA A N 1
ATOM 2313 C CA . ALA A 1 315 ? 13.533 -10.300 -26.851 1.00 86.88 315 ALA A CA 1
ATOM 2314 C C . ALA A 1 315 ? 14.215 -8.976 -26.451 1.00 86.88 315 ALA A C 1
ATOM 2316 O O . ALA A 1 315 ? 13.524 -8.021 -26.104 1.00 86.88 315 ALA A O 1
ATOM 2317 N N . TRP A 1 316 ? 15.549 -8.889 -26.512 1.00 85.62 316 TRP A N 1
ATOM 2318 C CA . TRP A 1 316 ? 16.316 -7.671 -26.224 1.00 85.62 316 TRP A CA 1
ATOM 2319 C C . TRP A 1 316 ? 16.291 -6.629 -27.346 1.00 85.62 316 TRP A C 1
ATOM 2321 O O . TRP A 1 316 ? 16.640 -5.476 -27.111 1.00 85.62 316 TRP A O 1
ATOM 2331 N N . SER A 1 317 ? 15.879 -6.999 -28.560 1.00 87.06 317 SER A N 1
ATOM 2332 C CA . SER A 1 317 ? 15.810 -6.054 -29.677 1.00 87.06 317 SER A CA 1
ATOM 2333 C C . SER A 1 317 ? 14.602 -5.126 -29.532 1.00 87.06 317 SER A C 1
ATOM 2335 O O . SER A 1 317 ? 13.459 -5.592 -29.498 1.00 87.06 317 SER A O 1
ATOM 2337 N N . ALA A 1 318 ? 14.850 -3.816 -29.491 1.00 88.56 318 ALA A N 1
ATOM 2338 C CA . ALA A 1 318 ? 13.796 -2.810 -29.537 1.00 88.56 318 ALA A CA 1
ATOM 2339 C C . ALA A 1 318 ? 13.032 -2.893 -30.868 1.00 88.56 318 ALA A C 1
ATOM 2341 O O . ALA A 1 318 ? 13.622 -3.091 -31.932 1.00 88.56 318 ALA A O 1
ATOM 2342 N N . ARG A 1 319 ? 11.707 -2.757 -30.808 1.00 87.88 319 ARG A N 1
ATOM 2343 C CA . ARG A 1 319 ? 10.820 -2.731 -31.973 1.00 87.88 319 ARG A CA 1
ATOM 2344 C C . ARG A 1 319 ? 9.910 -1.506 -31.891 1.00 87.88 31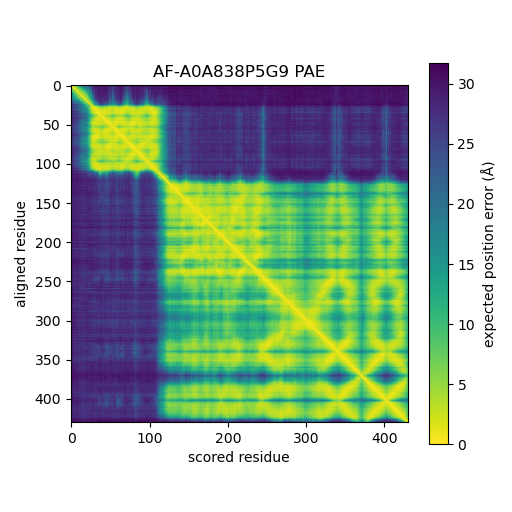9 ARG A C 1
ATOM 2346 O O . ARG A 1 319 ? 9.463 -1.187 -30.788 1.00 87.88 319 ARG A O 1
ATOM 2353 N N . PRO A 1 320 ? 9.597 -0.849 -33.018 1.00 88.31 320 PRO A N 1
ATOM 2354 C CA . PRO A 1 320 ? 8.575 0.187 -33.041 1.00 88.31 320 PRO A CA 1
ATOM 2355 C C . PRO A 1 320 ? 7.233 -0.389 -32.582 1.00 88.31 320 PRO A C 1
ATOM 2357 O O . PRO A 1 320 ? 6.780 -1.417 -33.092 1.00 88.31 320 PRO A O 1
ATOM 2360 N N . ALA A 1 321 ? 6.607 0.254 -31.605 1.00 89.25 321 ALA A N 1
ATOM 2361 C CA . ALA A 1 321 ? 5.272 -0.080 -31.141 1.00 89.25 321 ALA A CA 1
ATOM 2362 C C . ALA A 1 321 ? 4.547 1.182 -30.679 1.00 89.25 321 ALA A C 1
ATOM 2364 O O . ALA A 1 321 ? 5.158 2.090 -30.120 1.00 89.25 321 ALA A O 1
ATOM 2365 N N . SER A 1 322 ? 3.228 1.206 -30.852 1.00 89.62 322 SER A N 1
ATOM 2366 C CA . SER A 1 322 ? 2.420 2.308 -30.342 1.00 89.62 322 SER A CA 1
ATOM 2367 C C . SER A 1 322 ? 2.387 2.291 -28.809 1.00 89.62 322 SER A C 1
ATOM 2369 O O . SER A 1 322 ? 2.192 1.231 -28.196 1.00 89.62 322 SER A O 1
ATOM 2371 N N . GLY A 1 323 ? 2.581 3.453 -28.184 1.00 87.12 323 GLY A N 1
ATOM 2372 C CA . GLY A 1 323 ? 2.464 3.601 -26.738 1.00 87.12 323 GLY A CA 1
ATOM 2373 C C . GLY A 1 323 ? 1.052 3.288 -26.245 1.00 87.12 323 GLY A C 1
ATOM 2374 O O . GLY A 1 323 ? 0.049 3.668 -26.854 1.00 87.12 323 GLY A O 1
ATOM 2375 N N . LEU A 1 324 ? 0.983 2.583 -25.123 1.00 87.62 324 LEU A N 1
ATOM 2376 C CA . LEU A 1 324 ? -0.245 2.170 -24.460 1.00 87.62 324 LEU A CA 1
ATOM 2377 C C . LEU A 1 324 ? -0.732 3.254 -23.487 1.00 87.62 324 LEU A C 1
ATOM 2379 O O . LEU A 1 324 ? -0.030 4.218 -23.171 1.00 87.62 324 LEU A O 1
ATOM 2383 N N . ALA A 1 325 ? -1.970 3.105 -23.027 1.00 90.12 325 ALA A N 1
ATOM 2384 C CA . ALA A 1 325 ? -2.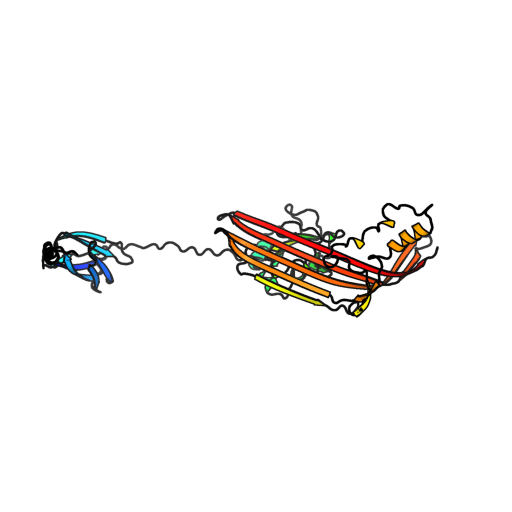476 3.879 -21.905 1.00 90.12 325 ALA A CA 1
ATOM 2385 C C . ALA A 1 325 ? -1.896 3.337 -20.591 1.00 90.12 325 ALA A C 1
ATOM 2387 O O . ALA A 1 325 ? -1.663 2.136 -20.449 1.00 90.12 325 ALA A O 1
ATOM 2388 N N . ASN A 1 326 ? -1.723 4.227 -19.621 1.00 92.06 326 ASN A N 1
ATOM 2389 C CA . ASN A 1 326 ? -1.462 3.857 -18.240 1.00 92.06 326 ASN A CA 1
ATOM 2390 C C . ASN A 1 326 ? -2.732 3.253 -17.641 1.00 92.06 326 ASN A C 1
ATOM 2392 O O . ASN A 1 326 ? -3.846 3.666 -17.982 1.00 92.06 326 ASN A O 1
ATOM 2396 N N . GLY A 1 327 ? -2.575 2.322 -16.711 1.00 92.00 327 GLY A N 1
ATOM 2397 C CA . GLY A 1 327 ? -3.706 1.696 -16.050 1.00 92.00 327 GLY A CA 1
ATOM 2398 C C . GLY A 1 327 ? -3.349 1.129 -14.692 1.00 92.00 327 GLY A C 1
ATOM 2399 O O . GLY A 1 327 ? -2.191 0.840 -14.399 1.00 92.00 327 GLY A O 1
ATOM 2400 N N . GLY A 1 328 ? -4.364 0.950 -13.862 1.00 92.38 328 GLY A N 1
ATOM 2401 C CA . GLY A 1 328 ? -4.210 0.319 -12.569 1.00 92.38 328 GLY A CA 1
ATOM 2402 C C . GLY A 1 328 ? -5.502 -0.304 -12.081 1.00 92.38 328 GLY A C 1
ATOM 2403 O O . GLY A 1 328 ? -6.599 0.056 -12.509 1.00 92.38 328 GLY A O 1
ATOM 2404 N N . PHE A 1 329 ? -5.356 -1.261 -11.181 1.00 92.81 329 PHE A N 1
ATOM 2405 C CA . PHE A 1 329 ? -6.446 -1.936 -10.507 1.00 92.81 329 PHE A CA 1
ATOM 2406 C C . PHE A 1 329 ? -6.070 -2.167 -9.049 1.00 92.81 329 PHE A C 1
ATOM 2408 O O . PHE A 1 329 ? -4.928 -2.502 -8.733 1.00 92.81 329 PHE A O 1
ATOM 2415 N N . GLY A 1 330 ? -7.043 -2.019 -8.163 1.00 92.19 330 GLY A N 1
ATOM 2416 C CA . GLY A 1 330 ? -6.900 -2.319 -6.755 1.00 92.19 330 GLY A CA 1
ATOM 2417 C C . GLY A 1 330 ? -8.113 -3.061 -6.226 1.00 92.19 330 GLY A C 1
ATOM 2418 O O . GLY A 1 330 ? -9.258 -2.785 -6.587 1.00 92.19 330 GLY A O 1
ATOM 2419 N N . PHE A 1 331 ? -7.850 -3.993 -5.327 1.00 93.50 331 PHE A N 1
ATOM 2420 C CA . PHE A 1 331 ? -8.856 -4.667 -4.533 1.00 93.50 331 PHE A CA 1
ATOM 2421 C C . PHE A 1 331 ? -8.441 -4.612 -3.073 1.00 93.50 331 PHE A C 1
ATOM 2423 O O . PHE A 1 331 ? -7.293 -4.881 -2.728 1.00 93.50 331 PHE A O 1
ATOM 2430 N N . THR A 1 332 ? -9.383 -4.264 -2.216 1.00 92.62 332 THR A N 1
ATOM 2431 C CA . THR A 1 332 ? -9.199 -4.231 -0.775 1.00 92.62 332 THR A CA 1
ATOM 2432 C C . THR A 1 332 ? -10.385 -4.911 -0.121 1.00 92.62 332 THR A C 1
ATOM 2434 O O . THR A 1 332 ? -11.532 -4.614 -0.447 1.00 92.62 332 THR A O 1
ATOM 2437 N N . VAL A 1 333 ? -10.104 -5.781 0.839 1.00 94.44 333 VAL A N 1
ATOM 2438 C CA . VAL A 1 333 ? -11.088 -6.377 1.731 1.00 94.44 333 VAL A CA 1
ATOM 2439 C C . VAL A 1 333 ? -10.604 -6.238 3.167 1.00 94.44 333 VAL A C 1
ATOM 2441 O O . VAL A 1 333 ? -9.430 -6.441 3.461 1.00 94.44 333 VAL A O 1
ATOM 2444 N N . GLY A 1 334 ? -11.499 -5.900 4.079 1.00 93.88 334 GLY A N 1
ATOM 2445 C CA . GLY A 1 334 ? -11.198 -5.886 5.500 1.00 93.88 334 GLY A CA 1
ATOM 2446 C C . GLY A 1 334 ? -12.445 -6.109 6.330 1.00 93.88 334 GLY A C 1
ATOM 2447 O O . GLY A 1 334 ? -13.558 -5.838 5.879 1.00 93.88 334 GLY A O 1
ATOM 2448 N N . GLY A 1 335 ? -12.272 -6.616 7.537 1.00 93.50 335 GLY A N 1
ATOM 2449 C CA . GLY A 1 335 ? -13.374 -6.859 8.453 1.00 93.50 335 GLY A CA 1
ATOM 2450 C C . GLY A 1 335 ? -12.902 -7.516 9.735 1.00 93.50 335 GLY A C 1
ATOM 2451 O O . GLY A 1 335 ? -11.725 -7.827 9.896 1.00 93.50 335 GLY A O 1
ATOM 2452 N N . GLU A 1 336 ? -13.847 -7.737 10.632 1.00 93.31 336 GLU A N 1
ATOM 2453 C CA . GLU A 1 336 ? -13.669 -8.516 11.848 1.00 93.31 336 GLU A CA 1
ATOM 2454 C C . GLU A 1 336 ? -14.717 -9.626 11.841 1.00 93.31 336 GLU A C 1
ATOM 2456 O O . GLU A 1 336 ? -15.910 -9.353 11.714 1.00 93.31 336 GLU A O 1
ATOM 2461 N N . ASP A 1 337 ? -14.262 -10.875 11.924 1.00 92.56 337 ASP A N 1
ATOM 2462 C CA . ASP A 1 337 ? -15.128 -12.050 11.987 1.00 92.56 337 ASP A CA 1
ATOM 2463 C C . ASP A 1 337 ? -14.763 -12.920 13.194 1.00 92.56 337 ASP A C 1
ATOM 2465 O O . ASP A 1 337 ? -13.579 -13.088 13.503 1.00 92.56 337 ASP A O 1
ATOM 2469 N N . PRO A 1 338 ? -15.751 -13.519 13.881 1.00 91.06 338 PRO A N 1
ATOM 2470 C CA . PRO A 1 338 ? -15.472 -14.483 14.930 1.00 91.06 338 PRO A CA 1
ATOM 2471 C C . PRO A 1 338 ? -14.964 -15.797 14.320 1.00 91.06 338 PRO A C 1
ATOM 2473 O O . PRO A 1 338 ? -15.673 -16.468 13.570 1.00 91.06 338 PRO A O 1
ATOM 2476 N N . VAL A 1 339 ? -13.753 -16.210 14.691 1.00 90.62 339 VAL A N 1
ATOM 2477 C CA . VAL A 1 339 ? -13.168 -17.510 14.335 1.00 90.62 339 VAL A CA 1
ATOM 2478 C C . VAL A 1 339 ? -12.843 -18.242 15.636 1.00 90.62 339 VAL A C 1
ATOM 2480 O O . VAL A 1 339 ? -12.099 -17.734 16.467 1.00 90.62 339 VAL A O 1
ATOM 2483 N N . PHE A 1 340 ? -13.444 -19.415 15.858 1.00 88.62 340 PHE A N 1
ATOM 2484 C CA . PHE A 1 340 ? -13.352 -20.151 17.136 1.00 88.62 340 PHE A CA 1
ATOM 2485 C C . PHE A 1 340 ? -13.724 -19.302 18.369 1.00 88.62 340 PHE A C 1
ATOM 2487 O O . PHE A 1 340 ? -13.062 -19.365 19.404 1.00 88.62 340 PHE A O 1
ATOM 2494 N N . SER A 1 341 ? -14.777 -18.485 18.249 1.00 85.50 341 SER A N 1
ATOM 2495 C CA . SER A 1 341 ? -15.240 -17.551 19.292 1.00 85.50 341 SER A CA 1
ATOM 2496 C C . SER A 1 341 ? -14.233 -16.458 19.678 1.00 85.50 341 SER A C 1
ATOM 2498 O O . SER A 1 341 ? -14.450 -15.762 20.667 1.00 85.50 341 SER A O 1
ATOM 2500 N N . GLN A 1 342 ? -13.157 -16.282 18.905 1.00 87.56 342 GLN A N 1
ATOM 2501 C CA . GLN A 1 342 ? -12.226 -15.166 19.041 1.00 87.56 342 GLN A CA 1
ATOM 2502 C C . GLN A 1 342 ? -12.447 -14.159 17.909 1.00 87.56 342 GLN A C 1
ATOM 2504 O O . GLN A 1 342 ? -12.616 -14.574 16.759 1.00 87.56 342 GLN A O 1
ATOM 2509 N N . PRO A 1 343 ? -12.447 -12.848 18.199 1.00 89.44 343 PRO A N 1
ATOM 2510 C CA . PRO A 1 343 ? -12.518 -11.834 17.160 1.00 89.44 343 PRO A CA 1
ATOM 2511 C C . PRO A 1 343 ? -11.226 -11.826 16.342 1.00 89.44 343 PRO A C 1
ATOM 2513 O O . PRO A 1 343 ? -10.154 -11.516 16.872 1.00 89.44 343 PRO A O 1
ATOM 2516 N N . VAL A 1 344 ? -11.337 -12.135 15.051 1.00 93.44 344 VAL A N 1
ATOM 2517 C CA . VAL A 1 344 ? -10.231 -12.065 14.096 1.00 93.44 344 VAL A CA 1
ATOM 2518 C C . VAL A 1 344 ? -10.480 -10.914 13.132 1.00 93.44 344 VAL A C 1
ATOM 2520 O O . VAL A 1 344 ? -11.337 -10.984 12.252 1.00 93.44 344 VAL A O 1
ATOM 2523 N N . GLY A 1 345 ? -9.699 -9.853 13.303 1.00 94.06 345 GLY A N 1
ATOM 2524 C CA . GLY A 1 345 ? -9.577 -8.770 12.343 1.00 94.06 345 GLY A CA 1
ATOM 2525 C C . GLY A 1 345 ? -8.686 -9.190 11.179 1.00 94.06 345 GLY A C 1
ATOM 2526 O O . GLY A 1 345 ? -7.633 -9.803 11.372 1.00 94.06 345 GLY A O 1
ATOM 2527 N N . TYR A 1 346 ? -9.102 -8.872 9.961 1.00 94.25 346 TYR A N 1
ATOM 2528 C CA . TYR A 1 346 ? -8.333 -9.137 8.756 1.00 94.25 346 TYR A CA 1
ATOM 2529 C C . TYR A 1 346 ? -8.359 -7.948 7.809 1.00 94.25 346 TYR A C 1
ATOM 2531 O O . TYR A 1 346 ? -9.358 -7.242 7.672 1.00 94.25 346 TYR A O 1
ATOM 2539 N N . ILE A 1 347 ? -7.241 -7.777 7.114 1.00 93.94 347 ILE A N 1
ATOM 2540 C CA . ILE A 1 347 ? -7.081 -6.882 5.977 1.00 93.94 347 ILE A CA 1
ATOM 2541 C C . ILE A 1 347 ? -6.352 -7.646 4.880 1.00 93.94 347 ILE A C 1
ATOM 2543 O O . ILE A 1 347 ? -5.289 -8.219 5.107 1.00 93.94 347 ILE A O 1
ATOM 2547 N N . GLY A 1 348 ? -6.914 -7.608 3.681 1.00 94.31 348 GLY A N 1
ATOM 2548 C CA . GLY A 1 348 ? -6.301 -8.073 2.452 1.00 94.31 348 GLY A CA 1
ATOM 2549 C C . GLY A 1 348 ? -6.332 -6.960 1.416 1.00 94.31 348 GLY A C 1
ATOM 2550 O O . GLY A 1 348 ? -7.370 -6.332 1.209 1.00 94.31 348 GLY A O 1
ATOM 2551 N N . SER A 1 349 ? -5.220 -6.724 0.738 1.00 93.50 349 SER A N 1
ATOM 2552 C CA . SER A 1 349 ? -5.196 -5.834 -0.412 1.00 93.50 349 SER A CA 1
ATOM 2553 C C . SER A 1 349 ? -4.327 -6.365 -1.523 1.00 93.50 349 SER A C 1
ATOM 2555 O O . SER A 1 349 ? -3.367 -7.098 -1.300 1.00 93.50 349 SER A O 1
ATOM 2557 N N . PHE A 1 350 ? -4.694 -5.975 -2.731 1.00 94.44 350 PHE A N 1
ATOM 2558 C CA . PHE A 1 350 ? -3.945 -6.206 -3.942 1.00 94.44 350 PHE A CA 1
ATOM 2559 C C . PHE A 1 350 ? -3.995 -4.933 -4.774 1.00 94.44 350 PHE A C 1
ATOM 2561 O O . PHE A 1 350 ? -5.066 -4.355 -4.960 1.00 94.44 350 PHE A O 1
ATOM 2568 N N . THR A 1 351 ? -2.851 -4.504 -5.280 1.00 92.62 351 THR A N 1
ATOM 2569 C CA . THR A 1 351 ? -2.721 -3.366 -6.185 1.00 92.62 351 THR A CA 1
ATOM 2570 C C . THR A 1 351 ? -1.869 -3.779 -7.374 1.00 92.62 351 THR A C 1
ATOM 2572 O O . THR A 1 351 ? -0.914 -4.540 -7.237 1.00 92.62 351 THR A O 1
ATOM 2575 N N . TYR A 1 352 ? -2.232 -3.295 -8.554 1.00 93.94 352 TYR A N 1
ATOM 2576 C CA . TYR A 1 352 ? -1.491 -3.448 -9.797 1.00 93.94 352 TYR A CA 1
ATOM 2577 C C . TYR A 1 352 ? -1.530 -2.117 -10.537 1.00 93.94 352 TYR A C 1
ATOM 2579 O O . TYR A 1 352 ? -2.599 -1.534 -10.703 1.00 93.94 352 TYR A O 1
ATOM 2587 N N . SER A 1 353 ? -0.389 -1.651 -11.016 1.00 92.12 353 SER A N 1
ATOM 2588 C CA . SER A 1 353 ? -0.271 -0.492 -11.882 1.00 92.12 353 SER A CA 1
ATOM 2589 C C . SER A 1 353 ? 0.706 -0.781 -13.017 1.00 92.12 353 SER A C 1
ATOM 2591 O O . SER A 1 353 ? 1.715 -1.475 -12.865 1.00 92.12 353 SER A O 1
ATOM 2593 N N . ASN A 1 354 ? 0.381 -0.251 -14.189 1.00 92.00 354 ASN A N 1
ATOM 2594 C CA . ASN A 1 354 ? 1.237 -0.225 -15.358 1.00 92.00 354 ASN A CA 1
ATOM 2595 C C . ASN A 1 354 ? 1.261 1.201 -15.914 1.00 92.00 354 ASN A C 1
ATOM 2597 O O . ASN A 1 354 ? 0.217 1.825 -16.109 1.00 92.00 354 ASN A O 1
ATOM 2601 N N . GLY A 1 355 ? 2.462 1.714 -16.160 1.00 90.31 355 GLY A N 1
ATOM 2602 C CA . GLY A 1 355 ? 2.664 3.063 -16.669 1.00 90.31 355 GLY A CA 1
ATOM 2603 C C . GLY A 1 355 ? 3.742 3.114 -17.739 1.00 90.31 355 GLY A C 1
ATOM 2604 O O . GLY A 1 355 ? 4.648 2.278 -17.765 1.00 90.31 355 GLY A O 1
ATOM 2605 N N . GLN A 1 356 ? 3.636 4.111 -18.613 1.00 88.88 356 GLN A N 1
ATOM 2606 C CA . GLN A 1 356 ? 4.614 4.399 -19.651 1.00 88.88 356 GLN A CA 1
ATOM 2607 C C . GLN A 1 356 ? 5.183 5.810 -19.521 1.00 88.88 356 GLN A C 1
ATOM 2609 O O . GLN A 1 356 ? 4.453 6.804 -19.431 1.00 88.88 356 GLN A O 1
ATOM 2614 N N . GLU A 1 357 ? 6.508 5.875 -19.573 1.00 87.56 357 GLU A N 1
ATOM 2615 C CA . GLU A 1 357 ? 7.297 7.098 -19.623 1.00 87.56 357 GLU A CA 1
ATOM 2616 C C . GLU A 1 357 ? 8.081 7.128 -20.938 1.00 87.56 357 GLU A C 1
ATOM 2618 O O . GLU A 1 357 ? 8.609 6.110 -21.389 1.00 87.56 357 GLU A O 1
ATOM 2623 N N . ILE A 1 358 ? 8.166 8.305 -21.552 1.00 88.81 358 ILE A N 1
ATOM 2624 C CA . ILE A 1 358 ? 9.024 8.553 -22.707 1.00 88.81 358 ILE A CA 1
ATOM 2625 C C . ILE A 1 358 ? 9.916 9.751 -22.406 1.00 88.81 358 ILE A C 1
ATOM 2627 O O . ILE A 1 358 ? 9.457 10.786 -21.921 1.00 88.81 358 ILE A O 1
ATOM 2631 N N . ARG A 1 359 ? 11.192 9.616 -22.746 1.00 89.06 359 ARG A N 1
ATOM 2632 C CA . ARG A 1 359 ? 12.162 10.703 -22.776 1.00 89.06 359 ARG A CA 1
ATOM 2633 C C . ARG A 1 3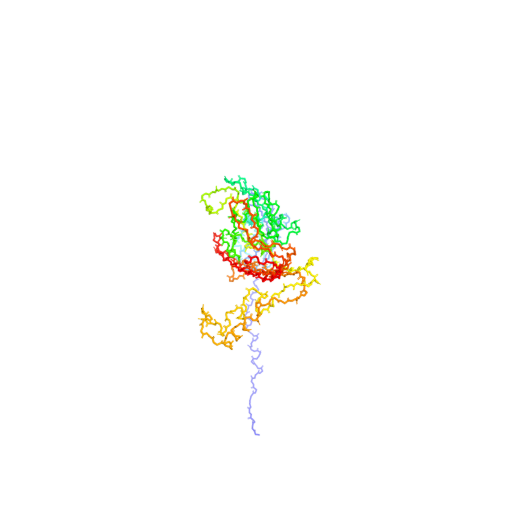59 ? 12.611 10.884 -24.215 1.00 89.06 359 ARG A C 1
ATOM 2635 O O . ARG A 1 359 ? 13.336 10.058 -24.761 1.00 89.06 359 ARG A O 1
ATOM 2642 N N . SER A 1 360 ? 12.121 11.940 -24.851 1.00 86.56 360 SER A N 1
ATOM 2643 C CA . SER A 1 360 ? 12.467 12.307 -26.226 1.00 86.56 360 SER A CA 1
ATOM 2644 C C . SER A 1 360 ? 13.546 13.384 -26.249 1.00 86.56 360 SER A C 1
ATOM 2646 O O . SER A 1 360 ? 13.518 14.289 -25.417 1.00 86.56 360 SER A O 1
ATOM 2648 N N . GLY A 1 361 ? 14.440 13.342 -27.238 1.00 84.25 361 GLY A N 1
ATOM 2649 C CA . GLY A 1 361 ? 15.500 14.344 -27.374 1.00 84.25 361 GLY A CA 1
ATOM 2650 C C . GLY A 1 361 ? 16.595 14.197 -26.317 1.00 84.25 361 GLY A C 1
ATOM 2651 O O . GLY A 1 361 ? 17.276 15.172 -25.999 1.00 84.25 361 GLY A O 1
ATOM 2652 N N . GLU A 1 362 ? 16.769 12.991 -25.768 1.00 87.94 362 GLU A N 1
ATOM 2653 C CA . GLU A 1 362 ? 17.883 12.703 -24.872 1.00 87.94 362 GLU A CA 1
ATOM 2654 C C . GLU A 1 362 ? 19.190 12.924 -25.623 1.00 87.94 362 GLU A C 1
ATOM 2656 O O . GLU A 1 362 ? 19.334 12.484 -26.760 1.00 87.94 362 GLU A O 1
ATOM 2661 N N . THR A 1 363 ? 20.145 13.590 -24.978 1.00 88.00 363 THR A N 1
ATOM 2662 C CA . THR A 1 363 ? 21.519 13.700 -25.463 1.00 88.00 363 THR A CA 1
ATOM 2663 C C . THR A 1 363 ? 22.427 13.048 -24.433 1.00 88.00 363 THR A C 1
ATOM 2665 O O . THR A 1 363 ? 22.474 13.494 -23.288 1.00 88.00 363 THR A O 1
ATOM 2668 N N . ARG A 1 364 ? 23.143 11.992 -24.823 1.00 87.00 364 ARG A N 1
ATOM 2669 C CA . ARG A 1 364 ? 24.145 11.327 -23.985 1.00 87.00 364 ARG A CA 1
ATOM 2670 C C . ARG A 1 364 ? 25.515 11.568 -24.589 1.00 87.00 364 ARG A C 1
ATOM 2672 O O . ARG A 1 364 ? 25.719 11.341 -25.780 1.00 87.00 364 ARG A O 1
ATOM 2679 N N . SER A 1 365 ? 26.443 12.040 -23.771 1.00 85.00 365 SER A N 1
ATOM 2680 C CA . SER A 1 365 ? 27.802 12.321 -24.205 1.00 85.00 365 SER A CA 1
ATOM 2681 C C . SER A 1 365 ? 28.792 11.871 -23.148 1.00 85.00 365 SER A C 1
ATOM 2683 O O . SER A 1 365 ? 28.640 12.206 -21.971 1.00 85.00 365 SER A O 1
ATOM 2685 N N . LEU A 1 366 ? 29.794 11.103 -23.568 1.00 83.81 366 LEU A N 1
ATOM 2686 C CA . LEU A 1 366 ? 30.983 10.871 -22.768 1.00 83.81 366 LEU A CA 1
ATOM 2687 C C . LEU A 1 366 ? 31.910 12.069 -22.961 1.00 83.81 366 LEU A C 1
ATOM 2689 O O . LEU A 1 366 ? 32.316 12.366 -24.080 1.00 83.81 366 LEU A O 1
ATOM 2693 N N . ILE A 1 367 ? 32.236 12.761 -21.876 1.00 83.69 367 ILE A N 1
ATOM 2694 C CA . ILE A 1 367 ? 33.095 13.944 -21.913 1.00 83.69 367 ILE A CA 1
ATOM 2695 C C . ILE A 1 367 ? 34.501 13.544 -21.478 1.00 83.69 367 ILE A C 1
ATOM 2697 O O . ILE A 1 367 ? 34.678 12.969 -20.403 1.00 83.69 367 ILE A O 1
ATOM 2701 N N . LEU A 1 368 ? 35.498 13.887 -22.292 1.00 83.31 368 LEU A N 1
ATOM 2702 C CA . LEU A 1 368 ? 36.901 13.789 -21.918 1.00 83.31 368 LEU A CA 1
ATOM 2703 C C . LEU A 1 368 ? 37.383 15.153 -21.411 1.00 83.31 368 LEU A C 1
ATOM 2705 O O . LEU A 1 368 ? 37.126 16.187 -22.031 1.00 83.31 368 LEU A O 1
ATOM 2709 N N . ALA A 1 369 ? 38.087 15.149 -20.282 1.00 83.69 369 ALA A N 1
ATOM 2710 C CA . ALA A 1 369 ? 38.845 16.305 -19.824 1.00 83.69 369 ALA A CA 1
ATOM 2711 C C . ALA A 1 369 ? 40.274 16.187 -20.370 1.00 83.69 369 ALA A C 1
ATOM 2713 O O . ALA A 1 369 ? 40.971 15.230 -20.034 1.00 83.69 369 ALA A O 1
ATOM 2714 N N . ASP A 1 370 ? 40.713 17.128 -21.206 1.00 77.38 370 ASP A N 1
ATOM 2715 C CA . ASP A 1 370 ? 42.012 17.055 -21.904 1.00 77.38 370 ASP A CA 1
ATOM 2716 C C . ASP A 1 370 ? 43.020 18.136 -21.481 1.00 77.38 370 ASP A C 1
ATOM 2718 O O . ASP A 1 370 ? 43.943 18.481 -22.214 1.00 77.38 370 ASP A O 1
ATOM 2722 N N . GLY A 1 371 ? 42.865 18.686 -20.277 1.00 77.31 371 GLY A N 1
ATOM 2723 C CA . GLY A 1 371 ? 43.756 19.721 -19.740 1.00 77.31 371 GLY A CA 1
ATOM 2724 C C . GLY A 1 371 ? 43.559 21.114 -20.354 1.00 77.31 371 GLY A C 1
ATOM 2725 O O . GLY A 1 371 ? 43.972 22.093 -19.738 1.00 77.31 371 GLY A O 1
ATOM 2726 N N . THR A 1 372 ? 42.877 21.224 -21.500 1.00 76.88 372 THR A N 1
ATOM 2727 C CA . THR A 1 372 ? 42.463 22.501 -22.113 1.00 76.88 372 THR A CA 1
ATOM 2728 C C . THR A 1 372 ? 40.963 22.770 -21.975 1.00 76.88 372 THR A C 1
ATOM 2730 O O . THR A 1 372 ? 40.526 23.914 -22.093 1.00 76.88 372 THR A O 1
ATOM 2733 N N . GLY A 1 373 ? 40.175 21.743 -21.645 1.00 81.25 373 GLY A N 1
ATOM 2734 C CA . GLY A 1 373 ? 38.760 21.875 -21.329 1.00 81.25 373 GLY A CA 1
ATOM 2735 C C . GLY A 1 373 ? 38.039 20.534 -21.255 1.00 81.25 373 GLY A C 1
ATOM 2736 O O . GLY A 1 373 ? 38.646 19.480 -21.057 1.00 81.25 373 GLY A O 1
ATOM 2737 N N . PHE A 1 374 ? 36.719 20.606 -21.407 1.00 83.88 374 PHE A N 1
ATOM 2738 C CA . PHE A 1 374 ? 35.825 19.464 -21.534 1.00 83.88 374 PHE A CA 1
ATOM 2739 C C . PHE A 1 374 ? 35.361 19.378 -22.984 1.00 83.88 374 PHE A C 1
ATOM 2741 O O . PHE A 1 374 ? 34.696 20.300 -23.461 1.00 83.88 374 PHE A O 1
ATOM 2748 N N . ARG A 1 375 ? 35.680 18.280 -23.673 1.00 82.56 375 ARG A N 1
ATOM 2749 C CA . ARG A 1 375 ? 35.153 18.006 -25.015 1.00 82.56 375 ARG A CA 1
ATOM 2750 C C . ARG A 1 375 ? 34.384 16.684 -25.051 1.00 82.56 375 ARG A C 1
ATOM 2752 O O . ARG A 1 375 ? 34.807 15.724 -24.403 1.00 82.56 375 ARG A O 1
ATOM 2759 N N . PRO A 1 376 ? 33.244 16.623 -25.756 1.00 76.25 376 PRO A N 1
ATOM 2760 C CA . PRO A 1 376 ? 32.507 15.380 -25.936 1.00 76.25 376 PRO A CA 1
ATOM 2761 C C . PRO A 1 376 ? 33.319 14.430 -26.830 1.00 76.25 376 PRO A C 1
ATOM 2763 O O . PRO A 1 376 ? 33.634 14.782 -27.958 1.00 76.25 376 PRO A O 1
ATOM 2766 N N . LEU A 1 377 ? 33.668 13.245 -26.324 1.00 80.50 377 LEU A N 1
ATOM 2767 C CA . LEU A 1 377 ? 34.311 12.164 -27.089 1.00 80.50 377 LEU A CA 1
ATOM 2768 C C . LEU A 1 377 ? 33.307 11.500 -28.041 1.00 80.50 377 LEU A C 1
ATOM 2770 O O . LEU A 1 377 ? 33.624 11.110 -29.156 1.00 80.50 377 LEU A O 1
ATOM 2774 N N . ASN A 1 378 ? 32.069 11.374 -27.577 1.00 84.12 378 ASN A N 1
ATOM 2775 C CA . ASN A 1 378 ? 30.948 10.958 -28.395 1.00 84.12 378 ASN A CA 1
ATOM 2776 C C . ASN A 1 378 ? 29.709 11.753 -28.006 1.00 84.12 378 ASN A C 1
ATOM 2778 O O . ASN A 1 378 ? 29.573 12.238 -26.875 1.00 84.12 378 ASN A O 1
ATOM 2782 N N . GLN A 1 379 ? 28.793 11.904 -28.954 1.00 86.19 379 GLN A N 1
ATOM 2783 C CA . GLN A 1 379 ? 27.488 12.483 -28.690 1.00 86.19 379 GLN A CA 1
ATOM 2784 C C . GLN A 1 379 ? 26.432 11.636 -29.378 1.00 86.19 379 GLN A C 1
ATOM 2786 O O . GLN A 1 379 ? 26.367 11.562 -30.598 1.00 86.19 379 GLN A O 1
ATOM 2791 N N . THR A 1 380 ? 25.568 11.032 -28.573 1.00 90.00 380 THR A N 1
ATOM 2792 C CA . THR A 1 380 ? 24.397 10.303 -29.049 1.00 90.00 380 THR A CA 1
ATOM 2793 C C . THR A 1 380 ? 23.142 11.070 -28.687 1.00 90.00 380 THR A C 1
ATOM 2795 O O . THR A 1 380 ? 23.047 11.675 -27.616 1.00 90.00 380 THR A O 1
ATOM 2798 N N . ARG A 1 381 ? 22.179 11.078 -29.602 1.00 90.81 381 ARG A N 1
ATOM 2799 C CA . ARG A 1 381 ? 20.862 11.665 -29.412 1.00 90.81 381 ARG A CA 1
ATOM 2800 C C . ARG A 1 381 ? 19.790 10.651 -29.737 1.00 90.81 381 ARG A C 1
ATOM 2802 O O . ARG A 1 381 ? 19.957 9.836 -30.638 1.00 90.81 381 ARG A O 1
ATOM 2809 N N . GLY A 1 382 ? 18.670 10.725 -29.040 1.00 90.31 382 GLY A N 1
ATOM 2810 C CA . GLY A 1 382 ? 17.545 9.877 -29.386 1.00 90.31 382 GLY A CA 1
ATOM 2811 C C . GLY A 1 382 ? 16.438 9.885 -28.360 1.00 90.31 382 GLY A C 1
ATOM 2812 O O . GLY A 1 382 ? 16.125 10.919 -27.763 1.00 90.31 382 GLY A O 1
ATOM 2813 N N . SER A 1 383 ? 15.805 8.731 -28.206 1.00 89.75 383 SER A N 1
ATOM 2814 C CA . SER A 1 383 ? 14.672 8.573 -27.309 1.00 89.75 383 SER A CA 1
ATOM 2815 C C . SER A 1 383 ? 14.757 7.285 -26.514 1.00 89.75 383 SER A C 1
ATOM 2817 O O . SER A 1 383 ? 15.284 6.277 -26.982 1.00 89.75 383 SER A O 1
ATOM 2819 N N . THR A 1 384 ? 14.212 7.341 -25.307 1.00 91.31 384 THR A N 1
ATOM 2820 C CA . THR A 1 384 ? 14.087 6.204 -24.406 1.00 91.31 384 THR A CA 1
ATOM 2821 C C . THR A 1 384 ? 12.628 6.077 -24.004 1.00 91.31 384 THR A C 1
ATOM 2823 O O . THR A 1 384 ? 12.029 7.048 -23.540 1.00 91.31 384 THR A O 1
ATOM 2826 N N . ALA A 1 385 ? 12.049 4.894 -24.173 1.00 91.25 385 ALA A N 1
ATOM 2827 C CA . ALA A 1 385 ? 10.730 4.572 -23.654 1.00 91.25 385 ALA A CA 1
ATOM 2828 C C . ALA A 1 385 ? 10.853 3.508 -22.564 1.00 91.25 385 ALA A C 1
ATOM 2830 O O . ALA A 1 385 ? 11.542 2.498 -22.723 1.00 91.25 385 ALA A O 1
ATOM 2831 N N . ARG A 1 386 ? 10.156 3.737 -21.456 1.00 90.69 386 ARG A N 1
ATOM 2832 C CA . ARG A 1 386 ? 10.129 2.859 -20.294 1.00 90.69 386 ARG A CA 1
ATOM 2833 C C . ARG A 1 386 ? 8.696 2.455 -20.001 1.00 90.69 386 ARG A C 1
ATOM 2835 O O . ARG A 1 386 ? 7.807 3.295 -19.895 1.00 90.69 386 ARG A O 1
ATOM 2842 N N . ASN A 1 387 ? 8.483 1.157 -19.844 1.00 90.38 387 ASN A N 1
ATOM 2843 C CA . ASN A 1 387 ? 7.241 0.596 -19.344 1.00 90.38 387 ASN A CA 1
ATOM 2844 C C . ASN A 1 387 ? 7.477 0.030 -17.946 1.00 90.38 387 ASN A C 1
ATOM 2846 O O . ASN A 1 387 ? 8.189 -0.964 -17.795 1.00 90.38 387 ASN A O 1
ATOM 2850 N N . SER A 1 388 ? 6.832 0.628 -16.955 1.00 90.69 388 SER A N 1
ATOM 2851 C CA . SER A 1 388 ? 6.921 0.220 -15.558 1.00 90.69 388 SER A CA 1
ATOM 2852 C C . SER A 1 388 ? 5.693 -0.590 -15.166 1.00 90.69 388 SER A C 1
ATOM 2854 O O . SER A 1 388 ? 4.561 -0.272 -15.544 1.00 90.69 388 SER A O 1
ATOM 2856 N N . VAL A 1 389 ? 5.915 -1.649 -14.401 1.00 93.06 389 VAL A N 1
ATOM 2857 C CA . VAL A 1 389 ? 4.871 -2.409 -13.715 1.00 93.06 389 VAL A CA 1
ATOM 2858 C C . VAL A 1 389 ? 5.189 -2.384 -12.233 1.00 93.06 389 VAL A C 1
ATOM 2860 O O . VAL A 1 389 ? 6.330 -2.625 -11.842 1.00 93.06 389 VAL A O 1
ATOM 2863 N N . LEU A 1 390 ? 4.175 -2.141 -11.415 1.00 91.75 390 LEU A N 1
ATOM 2864 C CA . LEU A 1 390 ? 4.257 -2.238 -9.969 1.00 91.75 390 LEU A CA 1
ATOM 2865 C C . LEU A 1 390 ? 3.014 -2.961 -9.469 1.00 91.75 390 LEU A C 1
ATOM 2867 O O . LEU A 1 390 ? 1.892 -2.582 -9.783 1.00 91.75 390 LEU A O 1
ATOM 2871 N N . TRP A 1 391 ? 3.197 -4.018 -8.694 1.00 93.12 391 TRP A N 1
ATOM 2872 C CA . TRP A 1 391 ? 2.084 -4.671 -8.027 1.00 93.12 391 TRP A CA 1
ATOM 2873 C C . TRP A 1 391 ? 2.498 -5.174 -6.661 1.00 93.12 391 TRP A C 1
ATOM 2875 O O . TRP A 1 391 ? 3.673 -5.404 -6.372 1.00 93.12 391 TRP A O 1
ATOM 2885 N N . GLY A 1 392 ? 1.515 -5.332 -5.798 1.00 92.44 392 GLY A N 1
ATOM 2886 C CA . GLY A 1 392 ? 1.758 -5.758 -4.442 1.00 92.44 392 GLY A CA 1
ATOM 2887 C C . GLY A 1 392 ? 0.472 -6.069 -3.720 1.00 92.44 392 GLY A C 1
ATOM 2888 O O . GLY A 1 392 ? -0.625 -5.972 -4.266 1.00 92.44 392 GLY A O 1
ATOM 2889 N N . GLY A 1 393 ? 0.625 -6.472 -2.475 1.00 92.00 393 GLY A N 1
ATOM 2890 C CA . GLY A 1 393 ? -0.494 -6.755 -1.612 1.00 92.00 393 GLY A CA 1
ATOM 2891 C C . GLY A 1 393 ? -0.086 -6.821 -0.158 1.00 92.00 393 GLY A C 1
ATOM 2892 O O . GLY A 1 393 ? 1.077 -7.058 0.183 1.00 92.00 393 GLY A O 1
ATOM 2893 N N . ILE A 1 394 ? -1.070 -6.600 0.697 1.00 92.00 394 ILE A N 1
ATOM 2894 C CA . ILE A 1 394 ? -0.937 -6.697 2.144 1.00 92.00 394 ILE A CA 1
ATOM 2895 C C . ILE A 1 394 ? -1.897 -7.775 2.609 1.00 92.00 394 ILE A C 1
ATOM 2897 O O . ILE A 1 394 ? -3.032 -7.845 2.143 1.00 92.00 394 ILE A O 1
ATOM 2901 N N . PHE A 1 395 ? -1.444 -8.605 3.538 1.00 93.56 395 PHE A N 1
ATOM 2902 C CA . PHE A 1 395 ? -2.307 -9.542 4.235 1.00 93.56 395 PHE A CA 1
ATOM 2903 C C . PHE A 1 395 ? -1.988 -9.501 5.721 1.00 93.56 395 PHE A C 1
ATOM 2905 O O . PHE A 1 395 ? -0.963 -10.024 6.169 1.00 93.56 395 PHE A O 1
ATOM 2912 N N . ASN A 1 396 ? -2.876 -8.864 6.474 1.00 94.31 396 ASN A N 1
ATOM 2913 C CA . ASN A 1 396 ? -2.738 -8.689 7.907 1.00 94.31 396 ASN A CA 1
ATOM 2914 C C . ASN A 1 396 ? -3.873 -9.419 8.618 1.00 94.31 396 ASN A C 1
ATOM 2916 O O . ASN A 1 396 ? -5.037 -9.288 8.244 1.00 94.31 396 ASN A O 1
ATOM 2920 N N . LEU A 1 397 ? -3.522 -10.157 9.665 1.00 94.75 397 LEU A N 1
ATOM 2921 C CA . LEU A 1 397 ? -4.458 -10.801 10.578 1.00 94.75 397 LEU A CA 1
ATOM 2922 C C . LEU A 1 397 ? -4.158 -10.325 11.989 1.00 94.75 397 LEU A C 1
ATOM 2924 O O . LEU A 1 397 ? -2.997 -10.245 12.385 1.00 94.75 397 LEU A O 1
ATOM 2928 N N . SER A 1 398 ? -5.189 -10.025 12.763 1.00 93.75 398 SER A N 1
ATOM 2929 C CA . SER A 1 398 ? -5.064 -9.688 14.175 1.00 93.75 398 SER A CA 1
ATOM 2930 C C . SER A 1 398 ? -6.142 -10.395 14.976 1.00 93.75 398 SER A C 1
ATOM 2932 O O . SER A 1 398 ? -7.290 -10.466 14.559 1.00 93.75 398 SER A O 1
ATOM 2934 N N . THR A 1 399 ? -5.783 -10.917 16.142 1.00 93.31 399 THR A N 1
ATOM 2935 C CA . THR A 1 399 ? -6.732 -11.508 17.089 1.00 93.31 399 THR A CA 1
ATOM 2936 C C . THR A 1 399 ? -6.417 -11.031 18.492 1.00 93.31 399 THR A C 1
ATOM 2938 O O . THR A 1 399 ? -5.255 -10.805 18.847 1.00 93.31 399 THR A O 1
ATOM 2941 N N . ARG A 1 400 ? -7.455 -10.894 19.313 1.00 89.94 400 ARG A N 1
ATOM 2942 C CA . ARG A 1 400 ? -7.292 -10.714 20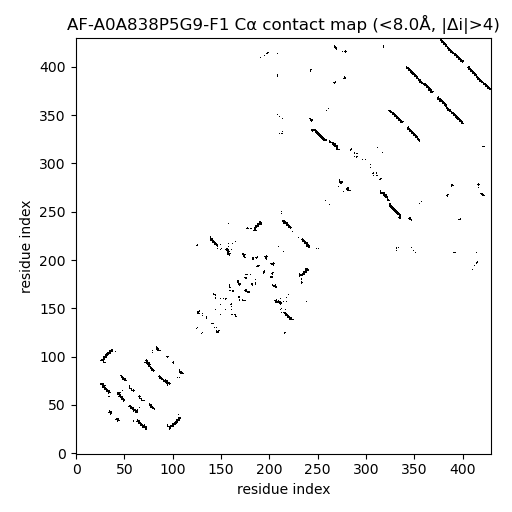.758 1.00 89.94 400 ARG A CA 1
ATOM 2943 C C . ARG A 1 400 ? -7.136 -12.101 21.398 1.00 89.94 400 ARG A C 1
ATOM 2945 O O . ARG A 1 400 ? -7.765 -13.060 20.962 1.00 89.94 400 ARG A O 1
ATOM 2952 N N . LEU A 1 401 ? -6.243 -12.225 22.373 1.00 85.62 401 LEU A N 1
ATOM 2953 C CA . LEU A 1 401 ? -6.028 -13.420 23.190 1.00 85.62 401 LEU A CA 1
ATOM 2954 C C . LEU A 1 401 ? -6.425 -13.059 24.625 1.00 85.62 401 LEU A C 1
ATOM 2956 O O . LEU A 1 401 ? -5.659 -12.428 25.354 1.00 85.62 401 LEU A O 1
ATOM 2960 N N . GLY A 1 402 ? -7.649 -13.415 25.014 1.00 78.50 402 GLY A N 1
ATOM 2961 C CA . GLY A 1 402 ? -8.222 -12.971 26.287 1.00 78.50 402 GLY A CA 1
ATOM 2962 C C . GLY A 1 402 ? -8.466 -11.457 26.316 1.00 78.50 402 GLY A C 1
ATOM 2963 O O . GLY A 1 402 ? -8.776 -10.853 25.291 1.00 78.50 402 GLY A O 1
ATOM 2964 N N . SER A 1 403 ? -8.340 -10.842 27.494 1.00 78.12 403 SER A N 1
ATOM 2965 C CA . SER A 1 403 ? -8.647 -9.418 27.711 1.00 78.12 403 SER A CA 1
ATOM 2966 C C . SER A 1 403 ? -7.448 -8.473 27.575 1.00 78.12 403 SER A C 1
ATOM 2968 O O . SER A 1 403 ? -7.645 -7.266 27.475 1.00 78.12 403 SER A O 1
ATOM 2970 N N . SER A 1 404 ? -6.213 -8.987 27.578 1.00 82.00 404 SER A N 1
ATOM 2971 C CA . SER A 1 404 ? -5.001 -8.157 27.697 1.00 82.00 404 SER A CA 1
ATOM 2972 C C . SER A 1 404 ? -3.958 -8.375 26.607 1.00 82.00 404 SER A C 1
ATOM 2974 O O . SER A 1 404 ? -2.965 -7.650 26.561 1.00 82.00 404 SER A O 1
ATOM 2976 N N . SER A 1 405 ? -4.125 -9.382 25.753 1.00 87.38 405 SER A N 1
ATOM 2977 C CA . SER A 1 405 ? -3.110 -9.747 24.767 1.00 87.38 405 SER A CA 1
ATOM 2978 C C . SER A 1 405 ? -3.667 -9.668 23.352 1.00 87.38 405 SER A C 1
ATOM 2980 O O . SER A 1 405 ? -4.836 -9.951 23.104 1.00 87.38 405 SER A O 1
ATOM 2982 N N . LYS A 1 406 ? -2.813 -9.274 22.408 1.00 89.62 406 LYS A N 1
ATOM 2983 C CA . LYS A 1 406 ? -3.120 -9.206 20.979 1.00 89.62 406 LYS A CA 1
ATOM 2984 C C . LYS A 1 406 ? -2.008 -9.904 20.218 1.00 89.62 406 LYS A C 1
ATOM 2986 O O . LYS A 1 406 ? -0.834 -9.654 20.484 1.00 89.62 406 LYS A O 1
ATOM 2991 N N . LEU A 1 407 ? -2.386 -10.744 19.266 1.00 91.44 407 LEU A N 1
ATOM 2992 C CA . LEU A 1 407 ? -1.470 -11.334 18.304 1.00 91.44 407 LEU A CA 1
ATOM 2993 C C . LEU A 1 407 ? -1.779 -10.752 16.929 1.00 91.44 407 LEU A C 1
ATOM 2995 O O . LEU A 1 407 ? -2.928 -10.789 16.493 1.00 91.44 407 LEU A O 1
ATOM 2999 N N . SER A 1 408 ? -0.753 -10.241 16.256 1.00 92.12 408 SER A N 1
ATOM 3000 C CA . SER A 1 408 ? -0.869 -9.670 14.917 1.00 92.12 408 SER A CA 1
ATOM 3001 C C . SER A 1 408 ? 0.170 -10.296 13.999 1.00 92.12 408 SER A C 1
ATOM 3003 O O . SER A 1 408 ? 1.351 -10.368 14.335 1.00 92.12 408 SER A O 1
ATOM 3005 N N . LEU A 1 409 ? -0.279 -10.731 12.829 1.00 93.25 409 LEU A N 1
ATOM 3006 C CA . LEU A 1 409 ? 0.549 -11.192 11.730 1.00 93.25 409 LEU A CA 1
ATOM 3007 C C . LEU A 1 409 ? 0.432 -10.163 10.608 1.00 93.25 409 LEU A C 1
ATOM 3009 O O . LEU A 1 409 ? -0.656 -9.962 10.075 1.00 93.25 409 LEU A O 1
ATOM 3013 N N . ASN A 1 410 ? 1.547 -9.528 10.255 1.00 92.19 410 ASN A N 1
ATOM 3014 C CA . ASN A 1 410 ? 1.603 -8.526 9.197 1.00 92.19 410 ASN A CA 1
ATOM 3015 C C . ASN A 1 410 ? 2.422 -9.065 8.027 1.00 92.19 410 ASN A C 1
ATOM 3017 O O . ASN A 1 410 ? 3.585 -9.421 8.219 1.00 92.19 410 ASN A O 1
ATOM 3021 N N . ASN A 1 411 ? 1.840 -9.101 6.830 1.00 91.75 411 ASN A N 1
ATOM 3022 C CA . ASN A 1 411 ? 2.537 -9.537 5.624 1.00 91.75 411 ASN A CA 1
ATOM 3023 C C . ASN A 1 411 ? 2.393 -8.495 4.531 1.00 91.75 411 ASN A C 1
ATOM 3025 O O . ASN A 1 411 ? 1.327 -7.914 4.325 1.00 91.75 411 ASN A O 1
ATOM 3029 N N . THR A 1 412 ? 3.468 -8.310 3.781 1.00 90.06 412 THR A N 1
ATOM 3030 C CA . THR A 1 412 ? 3.497 -7.392 2.652 1.00 90.06 412 THR A CA 1
ATOM 3031 C C . THR A 1 412 ? 4.318 -8.026 1.548 1.00 90.06 412 THR A C 1
ATOM 3033 O O . THR A 1 412 ? 5.390 -8.575 1.800 1.00 90.06 412 THR A O 1
ATOM 3036 N N . TYR A 1 413 ? 3.808 -7.956 0.328 1.00 91.25 413 TYR A N 1
ATOM 3037 C CA . TYR A 1 413 ? 4.517 -8.361 -0.872 1.00 91.25 413 TYR A CA 1
ATOM 3038 C C . TYR A 1 413 ? 4.471 -7.211 -1.863 1.00 91.25 413 TYR A C 1
ATOM 3040 O O . TYR A 1 413 ? 3.422 -6.607 -2.072 1.00 91.25 413 TYR A O 1
ATOM 3048 N N . ASN A 1 414 ? 5.599 -6.913 -2.485 1.00 90.19 414 ASN A N 1
ATOM 3049 C CA . ASN A 1 414 ? 5.681 -5.938 -3.554 1.00 90.19 414 ASN A CA 1
ATOM 3050 C C . ASN A 1 414 ? 6.621 -6.457 -4.641 1.00 90.19 414 ASN A C 1
ATOM 3052 O O . ASN A 1 414 ? 7.532 -7.250 -4.397 1.00 90.19 414 ASN A O 1
ATOM 3056 N N . ARG A 1 415 ? 6.358 -6.034 -5.872 1.00 91.44 415 ARG A N 1
ATOM 3057 C CA . ARG A 1 415 ? 7.188 -6.341 -7.023 1.00 91.44 415 ARG A CA 1
ATOM 3058 C C . ARG A 1 415 ? 7.066 -5.228 -8.043 1.00 91.44 415 ARG A C 1
ATOM 3060 O O . ARG A 1 415 ? 5.963 -4.872 -8.451 1.00 91.44 415 ARG A O 1
ATOM 3067 N N . SER A 1 416 ? 8.210 -4.725 -8.479 1.00 91.69 416 SER A N 1
ATOM 3068 C CA . SER A 1 416 ? 8.303 -3.803 -9.600 1.00 91.69 416 SER A CA 1
ATOM 3069 C C . SER A 1 416 ? 9.153 -4.396 -10.717 1.00 91.69 416 SER A C 1
ATOM 3071 O O . SER A 1 416 ? 9.946 -5.318 -10.505 1.00 91.69 416 SER A O 1
ATOM 3073 N N . ALA A 1 417 ? 8.958 -3.878 -11.922 1.00 91.56 417 ALA A N 1
ATOM 3074 C CA . ALA A 1 417 ? 9.870 -4.072 -13.034 1.00 91.56 417 ALA A CA 1
ATOM 3075 C C . ALA A 1 417 ? 9.776 -2.892 -13.994 1.00 91.56 417 ALA A C 1
ATOM 3077 O O . ALA A 1 417 ? 8.678 -2.436 -14.315 1.00 91.56 417 ALA A O 1
ATOM 3078 N N . ASP A 1 418 ? 10.931 -2.484 -14.502 1.00 90.44 418 ASP A N 1
ATOM 3079 C CA . ASP A 1 418 ? 11.050 -1.530 -15.591 1.00 90.44 418 ASP A CA 1
ATOM 3080 C C . ASP A 1 418 ? 11.544 -2.268 -16.833 1.00 90.44 418 ASP A C 1
ATOM 3082 O O . ASP A 1 418 ? 12.535 -2.997 -16.789 1.00 90.44 418 ASP A O 1
ATOM 3086 N N . ASN A 1 419 ? 10.841 -2.082 -17.946 1.00 90.06 419 ASN A N 1
ATOM 3087 C CA . ASN A 1 419 ? 11.289 -2.520 -19.257 1.00 90.06 419 ASN A CA 1
ATOM 3088 C C . ASN A 1 419 ? 11.590 -1.282 -20.103 1.00 90.06 419 ASN A C 1
ATOM 3090 O O . ASN A 1 419 ? 10.676 -0.532 -20.453 1.00 90.06 419 ASN A O 1
ATOM 3094 N N . GLU A 1 420 ? 12.869 -1.057 -20.380 1.00 90.56 420 GLU A N 1
ATOM 3095 C CA . GLU A 1 420 ? 13.373 0.125 -21.068 1.00 90.56 420 GLU A CA 1
ATOM 3096 C C . GLU A 1 420 ? 13.933 -0.253 -22.439 1.00 90.56 420 GLU A C 1
ATOM 3098 O O . GLU A 1 420 ? 14.684 -1.218 -22.579 1.00 90.56 420 GLU A O 1
ATOM 3103 N N . ALA A 1 421 ? 13.572 0.530 -23.449 1.00 91.88 421 ALA A N 1
ATOM 3104 C CA . ALA A 1 421 ? 14.168 0.469 -24.770 1.00 91.88 421 ALA A CA 1
ATOM 3105 C C . ALA A 1 421 ? 14.581 1.873 -25.202 1.00 91.88 421 ALA A C 1
ATOM 3107 O O . ALA A 1 421 ? 13.806 2.826 -25.105 1.00 91.88 421 ALA A O 1
ATOM 3108 N N . SER A 1 422 ? 15.810 1.979 -25.697 1.00 89.81 422 SER A N 1
ATOM 3109 C CA . SER A 1 422 ? 16.377 3.225 -26.197 1.00 89.81 422 SER A CA 1
ATOM 3110 C C . SER A 1 422 ? 16.773 3.066 -27.655 1.00 89.81 422 SER A C 1
ATOM 3112 O O . SER A 1 422 ? 17.368 2.060 -28.041 1.00 89.81 422 SER A O 1
ATOM 3114 N N . GLU A 1 423 ? 16.488 4.091 -28.443 1.00 88.88 423 GLU A N 1
ATOM 3115 C CA . GLU A 1 423 ? 17.000 4.258 -29.795 1.00 88.88 423 GLU A CA 1
ATOM 3116 C C . GLU A 1 423 ? 17.846 5.527 -29.807 1.00 88.88 423 GLU A C 1
ATOM 3118 O O . GLU A 1 423 ? 17.336 6.623 -29.569 1.00 88.88 423 GLU A O 1
ATOM 3123 N N . LEU A 1 424 ? 19.152 5.358 -30.009 1.00 88.56 424 LEU A N 1
ATOM 3124 C CA . LEU A 1 424 ? 20.146 6.424 -29.968 1.00 88.56 424 LEU A CA 1
ATOM 3125 C C . LEU A 1 424 ? 20.948 6.400 -31.269 1.00 88.56 424 LEU A C 1
ATOM 3127 O O . LEU A 1 424 ? 21.415 5.345 -31.693 1.00 88.56 424 LEU A O 1
ATOM 3131 N N . ALA A 1 425 ? 21.134 7.568 -31.869 1.00 88.75 425 ALA A N 1
ATOM 3132 C CA . ALA A 1 425 ? 21.980 7.784 -33.032 1.00 88.75 425 ALA A CA 1
ATOM 3133 C C . ALA A 1 425 ? 23.009 8.865 -32.703 1.00 88.75 425 ALA A C 1
ATOM 3135 O O . ALA A 1 425 ? 22.700 9.846 -32.026 1.00 88.75 425 ALA A O 1
ATOM 3136 N N . GLY A 1 426 ? 24.243 8.696 -33.150 1.00 86.38 426 GLY A N 1
ATOM 3137 C CA . GLY A 1 426 ? 25.300 9.648 -32.859 1.00 86.38 426 GLY A CA 1
ATOM 3138 C C . GLY A 1 426 ? 26.586 9.313 -33.575 1.00 86.38 426 GLY A C 1
ATOM 3139 O O . GLY A 1 426 ? 26.752 8.199 -34.072 1.00 86.38 426 GLY A O 1
ATOM 3140 N N . ASP A 1 427 ? 27.481 10.286 -33.573 1.00 77.38 427 ASP A N 1
ATOM 3141 C CA . ASP A 1 427 ? 28.807 10.155 -34.147 1.00 77.38 427 ASP A CA 1
ATOM 3142 C C . ASP A 1 427 ? 29.784 9.716 -33.050 1.00 77.38 427 ASP A C 1
ATOM 3144 O O . ASP A 1 427 ? 29.717 10.173 -31.900 1.00 77.38 427 ASP A O 1
ATOM 3148 N N . ASN A 1 428 ? 30.673 8.793 -33.408 1.00 66.56 428 ASN A N 1
ATOM 3149 C CA . ASN A 1 428 ? 31.784 8.369 -32.570 1.00 66.56 428 ASN A CA 1
ATOM 3150 C C . ASN A 1 428 ? 33.047 8.957 -33.206 1.00 66.56 428 ASN A C 1
ATOM 3152 O O . ASN A 1 428 ? 33.375 8.592 -34.336 1.00 66.56 428 ASN A O 1
ATOM 3156 N N . GLU A 1 429 ? 33.715 9.891 -32.528 1.00 56.25 429 GLU A N 1
ATOM 3157 C CA . GLU A 1 429 ? 35.071 10.279 -32.920 1.00 56.25 429 GLU A CA 1
ATOM 3158 C C . GLU A 1 429 ? 36.006 9.166 -32.424 1.00 56.25 429 GLU A C 1
ATOM 3160 O O . GLU A 1 429 ? 36.388 9.151 -31.253 1.00 56.25 429 GLU A O 1
ATOM 3165 N N . GLU A 1 430 ? 36.285 8.177 -33.282 1.00 51.28 430 GLU A N 1
ATOM 3166 C CA . GLU A 1 430 ? 37.431 7.268 -33.091 1.00 51.28 430 GLU A CA 1
ATOM 3167 C C . GLU A 1 430 ? 38.757 7.975 -33.383 1.00 51.28 430 GLU A C 1
ATOM 3169 O O . GLU A 1 430 ? 38.851 8.663 -34.430 1.00 51.28 430 GLU A O 1
#